Protein AF-K1WTG3-F1 (afdb_monomer)

Mean predicted aligned error: 13.11 Å

Sequence (460 aa):
MPPPLLTPHALTTLSGDPHTLIRLTHLRTTLPISTDAWGRPSISASIPQPVLLSCALSLRHPFTTASSSDTVAASTVHYGTLSKAILAACEAFRLSGEGTEKGMGMRDLVAWVLFRLTGQHILAAPEAPQGEHGSGNGNGDENGNEERVEPLLKPSSLKLLELEVSLPKASLLGSGVSLTGSVAYGGDQGGGEQQPSAFSMVLKLHELRVPTLVGVNACERLAKQMVYVGIEMQRWDWPDEDGYARLEEVVVKVMSNVSFSISFPTFSFELEFTFCFCSCSGRTEQMQISPWPEKLREESSEETAEKKMRVCLSIYLQRLTKTPLPPFQNPQSTEESSFQTLEALAEHLITRLIRYIVIPHLLTSLPHSTPTPAQTPTPSSTAPPGRTYPRIKIALSKPTAVTFADAPTVEMAVDADPGASEIAARVWGEVGGEGGRKVPFPLMGRLDEWIEREGGCREG

Radius of gyration: 31.96 Å; Cα contacts (8 Å, |Δi|>4): 687; chains: 1; bounding box: 63×67×110 Å

Nearest PDB structures (foldseek):
  8evk-assembly1_A  TM=8.037E-01  e=8.944E-03  Helicobacter pylori G27
  1nbu-assembly1_D  TM=7.597E-01  e=8.438E-03  Mycobacterium tuberculosis
  7m30-assembly1_D  TM=2.392E-01  e=8.180E+00  Human betaherpesvirus 5

pLDDT: mean 77.54, std 22.29, range [22.41, 98.69]

Foldseek 3Di:
DFAAADFPVVLCVQLDDFPDKDKDWFLKDWALAAAFQVRRFSLVVPDTAIKGKMKMFRWPDDCVVCVVVVDPDPLDADVVVLSVQLVVQRVVVRVVSVPDNDGHYPLNSQQSSVCQQEVAGNDPDPPPPPPPDPPDDDDDDPDPCPPPDDHRDQLQGTAKMKMKMWGCRRHNQFSTKIKMKMFGWDHPPDDDRTHTNHIKIKIKTHFRFAFAQEAQDPVSLQGTATKTKMKMKISPPFPDGDCVSVLNLLLNLLRNPQFDDPDDPDDDDDDDDDDDDDDDDDDDDDDDDDDDDPPDPDDDDPVVVVVVVVVVVVVVVVVVVPDDDDPPPPPDDRRGGPHHDPVVSVLSSVLSCLQAPQVVSVVVPDDPPPDPPDDDDDLDLADDPPDDFIKMKMKIWRQVPDPPDRTDIDIDIATCHLVGGVSNSVSSVVCSVVPRDHQDPVHPDHPVVVVVVSVPPPPD

InterPro domains:
  IPR043133 GTP cyclohydrolase I, C-terminal/NADPH-dependent 7-cyano-7-deazaguanine reductase [G3DSA:3.30.1130.10] (16-100)
  IPR043133 GTP cyclohydrolase I, C-terminal/NADPH-dependent 7-cyano-7-deazaguanine reductase [G3DSA:3.30.1130.10] (193-263)
  IPR043133 GTP cyclohydrolase I, C-terminal/NADPH-dependent 7-cyano-7-deazaguanine reductase [G3DSA:3.30.1130.10] (331-414)

Solvent-accessible surface area (backbone atoms only — not comparable to full-atom values): 27579 Å² total; per-residue (Å²): 129,73,43,54,79,31,45,66,68,56,48,47,64,73,61,46,86,71,78,26,78,50,79,48,74,63,47,75,52,69,43,44,52,29,45,37,44,83,70,50,52,16,57,54,70,84,55,64,42,62,35,31,39,28,39,38,40,22,30,68,53,57,48,57,60,20,68,74,67,77,42,95,34,94,46,55,76,61,66,75,55,52,53,51,51,52,52,52,35,51,52,52,52,56,59,70,49,69,86,45,87,65,60,47,29,69,67,55,53,48,52,47,39,50,22,58,38,44,69,46,80,73,58,81,69,71,78,66,72,93,80,79,76,84,78,82,85,78,89,86,79,94,78,81,82,76,76,78,76,76,43,80,41,58,47,79,51,37,29,35,42,36,38,33,46,32,28,57,57,38,30,74,56,26,64,12,35,33,42,35,39,35,41,29,34,54,78,90,87,68,94,62,86,56,55,67,56,29,32,24,25,35,40,32,43,37,51,28,56,39,57,26,34,52,34,78,49,73,76,41,35,74,48,66,39,66,33,33,35,34,41,36,34,29,44,51,80,71,91,66,70,61,60,61,59,61,49,50,52,51,53,50,39,61,44,58,57,41,50,52,80,81,83,69,84,87,78,92,75,92,76,90,80,82,84,82,86,83,86,80,83,87,81,93,75,89,77,87,77,79,83,78,79,96,77,84,89,80,84,93,54,78,70,58,55,56,55,51,50,52,52,54,50,49,55,53,52,56,53,66,75,69,54,84,74,73,80,83,72,78,80,67,87,74,51,44,38,80,31,50,47,67,66,60,46,50,52,52,48,51,52,50,44,42,53,48,49,49,46,23,50,64,61,67,69,50,76,86,69,74,85,71,92,80,74,79,82,72,91,64,92,64,76,75,84,93,67,83,54,40,35,42,35,42,36,45,25,34,44,80,78,42,100,89,41,78,47,60,67,49,74,50,74,47,48,54,37,48,92,78,22,70,71,26,31,52,50,51,56,64,37,71,79,69,54,68,58,66,71,63,82,84,65,80,80,52,63,64,60,50,54,51,58,67,59,64,72,72,84,119

Organism: Marssonina brunnea f. sp. multigermtubi (strain MB_m1) (NCBI:txid1072389)

Structure (mmCIF, N/CA/C/O backbone):
data_AF-K1WTG3-F1
#
_entry.id   AF-K1WTG3-F1
#
loop_
_atom_site.group_PDB
_atom_site.id
_atom_site.type_symbol
_atom_site.label_atom_id
_atom_site.label_alt_id
_atom_site.label_comp_id
_atom_site.label_asym_id
_atom_site.label_entity_id
_atom_site.label_seq_id
_atom_site.pdbx_PDB_ins_code
_atom_site.Cartn_x
_atom_site.Cartn_y
_atom_site.Cartn_z
_atom_site.occupancy
_atom_site.B_iso_or_equiv
_atom_site.auth_seq_id
_atom_site.auth_comp_id
_atom_site.auth_asym_id
_atom_site.auth_atom_id
_atom_site.pdbx_PDB_model_num
ATOM 1 N N . MET A 1 1 ? 0.868 10.536 -23.381 1.00 66.06 1 MET A N 1
ATOM 2 C CA . MET A 1 1 ? -0.211 10.486 -22.367 1.00 66.06 1 MET A CA 1
ATOM 3 C C . MET A 1 1 ? 0.279 9.573 -21.257 1.00 66.06 1 MET A C 1
ATOM 5 O O . MET A 1 1 ? 0.874 8.563 -21.617 1.00 66.06 1 MET A O 1
ATOM 9 N N . PRO A 1 2 ? 0.132 9.917 -19.966 1.00 81.06 2 PRO A N 1
ATOM 10 C CA . PRO A 1 2 ? 0.539 9.006 -18.900 1.00 81.06 2 PRO A CA 1
ATOM 11 C C . PRO A 1 2 ? -0.255 7.691 -18.997 1.00 81.06 2 PRO A C 1
ATOM 13 O O . PRO A 1 2 ? -1.421 7.725 -19.411 1.00 81.06 2 PRO A O 1
ATOM 16 N N . PRO A 1 3 ? 0.352 6.543 -18.651 1.00 90.94 3 PRO A N 1
ATOM 17 C CA . PRO A 1 3 ? -0.362 5.272 -18.596 1.00 90.94 3 PRO A CA 1
ATOM 18 C C . PRO A 1 3 ? -1.539 5.352 -17.602 1.00 90.94 3 PRO A C 1
ATOM 20 O O . PRO A 1 3 ? -1.462 6.095 -16.625 1.00 90.94 3 PRO A O 1
ATOM 23 N N . PRO A 1 4 ? -2.640 4.612 -17.809 1.00 93.12 4 PRO A N 1
ATOM 24 C CA . PRO A 1 4 ? -3.752 4.574 -16.865 1.00 93.12 4 PRO A CA 1
ATOM 25 C C . PRO A 1 4 ? -3.352 3.933 -15.526 1.00 93.12 4 PRO A C 1
ATOM 27 O O . PRO A 1 4 ? -2.659 2.911 -15.494 1.00 93.12 4 PRO A O 1
ATOM 30 N N . LEU A 1 5 ? -3.854 4.508 -14.428 1.00 94.69 5 LEU A N 1
ATOM 31 C CA . LEU A 1 5 ? -3.729 3.975 -13.070 1.00 94.69 5 LEU A CA 1
ATOM 32 C C . LEU A 1 5 ? -4.851 2.966 -12.786 1.00 94.69 5 LEU A C 1
ATOM 34 O O . LEU A 1 5 ? -6.029 3.320 -12.721 1.00 94.69 5 LEU A O 1
ATOM 38 N N . LEU A 1 6 ? -4.480 1.707 -12.587 1.00 95.94 6 LEU A N 1
ATOM 39 C CA . LEU A 1 6 ? -5.379 0.581 -12.365 1.00 95.94 6 LEU A CA 1
ATOM 40 C C . LEU A 1 6 ? -5.268 0.043 -10.933 1.00 95.94 6 LEU A C 1
ATOM 42 O O . LEU A 1 6 ? -4.349 0.366 -10.182 1.00 95.94 6 LEU A O 1
ATOM 46 N N . THR A 1 7 ? -6.221 -0.808 -10.549 1.00 96.94 7 THR A N 1
ATOM 47 C CA . THR A 1 7 ? -6.064 -1.660 -9.362 1.00 96.94 7 THR A CA 1
ATOM 48 C C . THR A 1 7 ? -5.078 -2.797 -9.660 1.00 96.94 7 THR A C 1
ATOM 50 O O . THR A 1 7 ? -4.950 -3.186 -10.826 1.00 96.94 7 THR A O 1
ATOM 53 N N . PRO A 1 8 ? -4.434 -3.404 -8.644 1.00 96.88 8 PRO A N 1
ATOM 54 C CA . PRO A 1 8 ? -3.547 -4.550 -8.848 1.00 96.88 8 PRO A CA 1
ATOM 55 C C . PRO A 1 8 ? -4.216 -5.685 -9.622 1.00 96.88 8 PRO A C 1
ATOM 57 O O . PRO A 1 8 ? -3.653 -6.193 -10.580 1.00 96.88 8 PRO A O 1
ATOM 60 N N . HIS A 1 9 ? -5.462 -6.022 -9.275 1.00 95.69 9 HIS A N 1
ATOM 61 C CA . HIS A 1 9 ? -6.209 -7.081 -9.952 1.00 95.69 9 HIS A CA 1
ATOM 62 C C . HIS A 1 9 ? -6.470 -6.768 -11.433 1.00 95.69 9 HIS A C 1
ATOM 64 O O . HIS A 1 9 ? -6.284 -7.633 -12.289 1.00 95.69 9 HIS A O 1
ATOM 70 N N . ALA A 1 10 ? -6.864 -5.530 -11.753 1.00 96.19 10 ALA A N 1
ATOM 71 C CA . ALA A 1 10 ? -7.055 -5.112 -13.139 1.00 96.19 10 ALA A CA 1
ATOM 72 C C . ALA A 1 10 ? -5.729 -5.119 -13.919 1.00 96.19 10 ALA A C 1
ATOM 74 O O . ALA A 1 10 ? -5.703 -5.549 -15.069 1.00 96.19 10 ALA A O 1
ATOM 75 N N . LEU A 1 11 ? -4.620 -4.722 -13.286 1.00 95.50 11 LEU A N 1
ATOM 76 C CA . LEU A 1 11 ? -3.286 -4.766 -13.885 1.00 95.50 11 LEU A CA 1
ATOM 77 C C . LEU A 1 11 ? -2.815 -6.208 -14.144 1.00 95.50 11 LEU A C 1
ATOM 79 O O . LEU A 1 11 ? -2.288 -6.501 -15.218 1.00 95.50 11 LEU A O 1
ATOM 83 N N . THR A 1 12 ? -3.036 -7.127 -13.199 1.00 93.50 12 THR A N 1
ATOM 84 C CA . THR A 1 12 ? -2.763 -8.562 -13.380 1.00 93.50 12 THR A CA 1
ATOM 85 C C . THR A 1 12 ? -3.642 -9.161 -14.471 1.00 93.50 12 THR A C 1
ATOM 87 O O . THR A 1 12 ? -3.151 -9.938 -15.276 1.00 93.50 12 THR A O 1
ATOM 90 N N . THR A 1 13 ? -4.912 -8.765 -14.563 1.00 94.81 13 THR A N 1
ATOM 91 C CA . THR A 1 13 ? -5.808 -9.218 -15.641 1.00 94.81 13 THR A CA 1
ATOM 92 C C . THR A 1 13 ? -5.343 -8.710 -17.009 1.00 94.81 13 THR A C 1
ATOM 94 O O . THR A 1 13 ? -5.351 -9.463 -17.977 1.00 94.81 13 THR A O 1
ATOM 97 N N . LEU A 1 14 ? -4.896 -7.450 -17.086 1.00 93.31 14 LEU A N 1
ATOM 98 C CA . LEU A 1 14 ? -4.382 -6.840 -18.315 1.00 93.31 14 LEU A CA 1
ATOM 99 C C . LEU A 1 14 ? -3.076 -7.495 -18.780 1.00 93.31 14 LEU A C 1
ATOM 101 O O . LEU A 1 14 ? -2.891 -7.743 -19.968 1.00 93.31 14 LEU A O 1
ATOM 105 N N . SER A 1 15 ? -2.158 -7.745 -17.847 1.00 91.94 15 SER A N 1
ATOM 106 C CA . SER A 1 15 ? -0.884 -8.392 -18.156 1.00 91.94 15 SER A CA 1
ATOM 107 C C . SER A 1 15 ? -1.074 -9.890 -18.418 1.00 91.94 15 SER A C 1
ATOM 109 O O . SER A 1 15 ? -0.496 -10.421 -19.361 1.00 91.94 15 SER A O 1
ATOM 111 N N . GLY A 1 16 ? -1.920 -10.577 -17.656 1.00 91.31 16 GLY A N 1
ATOM 112 C CA . GLY A 1 16 ? -2.065 -12.032 -17.650 1.00 91.31 16 GLY A CA 1
ATOM 113 C C . GLY A 1 16 ? -0.925 -12.726 -16.898 1.00 91.31 16 GLY A C 1
ATOM 114 O O . GLY A 1 16 ? 0.061 -12.098 -16.510 1.00 91.31 16 GLY A O 1
ATOM 115 N N . ASP A 1 17 ? -1.013 -14.046 -16.747 1.00 88.69 17 ASP A N 1
ATOM 116 C CA . ASP A 1 17 ? -0.103 -14.794 -15.871 1.00 88.69 17 ASP A CA 1
ATOM 117 C C . ASP A 1 17 ? 1.372 -14.725 -16.307 1.00 88.69 17 ASP A C 1
ATOM 119 O O . ASP A 1 17 ? 1.681 -14.754 -17.508 1.00 88.69 17 ASP A O 1
ATOM 123 N N . PRO A 1 18 ? 2.319 -14.626 -15.357 1.00 86.38 18 PRO A N 1
ATOM 124 C CA . PRO A 1 18 ? 3.736 -14.590 -15.677 1.00 86.38 18 PRO A CA 1
ATOM 125 C C . PRO A 1 18 ? 4.208 -15.969 -16.154 1.00 86.38 18 PRO A C 1
ATOM 127 O O . PRO A 1 18 ? 4.119 -16.951 -15.424 1.00 86.38 18 PRO A O 1
ATOM 130 N N . HIS A 1 19 ? 4.799 -16.050 -17.348 1.00 85.19 19 HIS A N 1
ATOM 131 C CA . HIS A 1 19 ? 5.500 -17.274 -17.769 1.00 85.19 19 HIS A CA 1
ATOM 132 C C . HIS A 1 19 ? 6.794 -17.488 -16.990 1.00 85.19 19 HIS A C 1
ATOM 134 O O . HIS A 1 19 ? 7.263 -18.608 -16.809 1.00 85.19 19 HIS A O 1
ATOM 140 N N . THR A 1 20 ? 7.436 -16.391 -16.609 1.00 93.12 20 THR A N 1
ATOM 141 C CA . THR A 1 20 ? 8.774 -16.382 -16.043 1.00 93.12 20 THR A CA 1
ATOM 142 C C . THR A 1 20 ? 8.901 -15.202 -15.099 1.00 93.12 20 THR A C 1
ATOM 144 O O . THR A 1 20 ? 8.484 -14.092 -15.437 1.00 93.12 20 THR A O 1
ATOM 147 N N . LEU A 1 21 ? 9.438 -15.468 -13.908 1.00 95.50 21 LEU A N 1
ATOM 148 C CA . LEU A 1 21 ? 9.483 -14.533 -12.793 1.00 95.50 21 LEU A CA 1
ATOM 149 C C . LEU A 1 21 ? 10.875 -14.534 -12.156 1.00 95.50 21 LEU A C 1
ATOM 151 O O . LEU A 1 21 ? 11.380 -15.583 -11.764 1.00 95.50 21 LEU A O 1
ATOM 155 N N . ILE A 1 22 ? 11.457 -13.348 -11.998 1.00 97.06 22 ILE A N 1
ATOM 156 C CA . ILE A 1 22 ? 12.656 -13.118 -11.184 1.00 97.06 22 ILE A CA 1
ATOM 157 C C . ILE A 1 22 ? 12.238 -12.260 -9.997 1.00 97.06 22 ILE A C 1
ATOM 159 O O . ILE A 1 22 ? 11.582 -11.237 -10.185 1.00 97.06 22 ILE A O 1
ATOM 163 N N . ARG A 1 23 ? 12.609 -12.655 -8.776 1.00 97.81 23 ARG A N 1
ATOM 164 C CA . ARG A 1 23 ? 12.245 -11.924 -7.558 1.00 97.81 23 ARG A CA 1
ATOM 165 C C . ARG A 1 23 ? 13.467 -11.660 -6.684 1.00 97.81 23 ARG A C 1
ATOM 167 O O . ARG A 1 23 ? 14.232 -12.570 -6.383 1.00 97.81 23 ARG A O 1
ATOM 174 N N . LEU A 1 24 ? 13.602 -10.413 -6.254 1.00 98.12 24 LEU A N 1
ATOM 175 C CA . LEU A 1 24 ? 14.487 -9.963 -5.188 1.00 98.12 24 LEU A CA 1
ATOM 176 C C . LEU A 1 24 ? 13.620 -9.529 -4.009 1.00 98.12 24 LEU A C 1
ATOM 178 O O . LEU A 1 24 ? 12.666 -8.777 -4.191 1.00 98.12 24 LEU A O 1
ATOM 182 N N . THR A 1 25 ? 13.941 -9.984 -2.804 1.00 97.94 25 THR A N 1
ATOM 183 C CA . THR A 1 25 ? 13.151 -9.678 -1.604 1.00 97.94 25 THR A CA 1
ATOM 184 C C . THR A 1 25 ? 14.012 -9.010 -0.549 1.00 97.94 25 THR A C 1
ATOM 186 O O . THR A 1 25 ? 15.081 -9.526 -0.221 1.00 97.94 25 THR A O 1
ATOM 189 N N . HIS A 1 26 ? 13.507 -7.921 0.029 1.00 97.25 26 HIS A N 1
ATOM 190 C CA . HIS A 1 26 ? 14.089 -7.256 1.197 1.00 97.25 26 HIS A CA 1
ATOM 191 C C . HIS A 1 26 ? 15.555 -6.830 1.029 1.00 97.25 26 HIS A C 1
ATOM 193 O O . HIS A 1 26 ? 16.365 -6.979 1.948 1.00 97.25 26 HIS A O 1
ATOM 199 N N . LEU A 1 27 ? 15.900 -6.275 -0.133 1.00 98.00 27 LEU A N 1
ATOM 200 C CA . LEU A 1 27 ? 17.167 -5.583 -0.330 1.00 98.00 27 LEU A CA 1
ATOM 201 C C . LEU A 1 27 ? 17.234 -4.399 0.640 1.00 98.00 27 LEU A C 1
ATOM 203 O O . LEU A 1 27 ? 16.353 -3.544 0.643 1.00 98.00 27 LEU A O 1
ATOM 207 N N . ARG A 1 28 ? 18.244 -4.383 1.508 1.00 97.81 28 ARG A N 1
ATOM 208 C CA . ARG A 1 28 ? 18.323 -3.430 2.620 1.00 97.81 28 ARG A CA 1
ATOM 209 C C . ARG A 1 28 ? 19.181 -2.232 2.247 1.00 97.81 28 ARG A C 1
ATOM 211 O O . ARG A 1 28 ? 20.283 -2.407 1.737 1.00 97.81 28 ARG A O 1
ATOM 218 N N . THR A 1 29 ? 18.701 -1.040 2.570 1.00 97.31 29 THR A N 1
ATOM 219 C CA . THR A 1 29 ? 19.474 0.205 2.522 1.00 97.31 29 THR A CA 1
ATOM 220 C C . THR A 1 29 ? 18.981 1.168 3.607 1.00 97.31 29 THR A C 1
ATOM 222 O O . THR A 1 29 ? 18.078 0.840 4.381 1.00 97.31 29 THR A O 1
ATOM 225 N N . THR A 1 30 ? 19.582 2.347 3.697 1.00 95.25 30 THR A N 1
ATOM 226 C CA . THR A 1 30 ? 19.168 3.426 4.596 1.00 95.25 30 THR A CA 1
ATOM 227 C C . THR A 1 30 ? 19.054 4.712 3.804 1.00 95.25 30 THR A C 1
ATOM 229 O O . THR A 1 30 ? 20.014 5.094 3.138 1.00 95.25 30 THR A O 1
ATOM 232 N N . LEU A 1 31 ? 17.906 5.379 3.879 1.00 93.25 31 LEU A N 1
ATOM 233 C CA . LEU A 1 31 ? 17.651 6.602 3.123 1.00 93.25 31 LEU A CA 1
ATOM 234 C C . LEU A 1 31 ? 16.945 7.641 4.011 1.00 93.25 31 LEU A C 1
ATOM 236 O O . LEU A 1 31 ? 16.136 7.255 4.861 1.00 93.25 31 LEU A O 1
ATOM 240 N N . PRO A 1 32 ? 17.227 8.943 3.830 1.00 91.31 32 PRO A N 1
ATOM 241 C CA . PRO A 1 32 ? 16.481 10.031 4.454 1.00 91.31 32 PRO A CA 1
ATOM 242 C C . PRO A 1 32 ? 15.193 10.277 3.655 1.00 91.31 32 PRO A C 1
ATOM 244 O O . PRO A 1 32 ? 15.063 11.268 2.946 1.00 91.31 32 PRO A O 1
ATOM 247 N N . ILE A 1 33 ? 14.267 9.320 3.692 1.00 90.69 33 ILE A N 1
ATOM 248 C CA . ILE A 1 33 ? 12.995 9.406 2.964 1.00 90.69 33 ILE A CA 1
ATOM 249 C C . ILE A 1 33 ? 11.839 9.349 3.922 1.00 90.69 33 ILE A C 1
ATOM 251 O O . ILE A 1 33 ? 11.919 8.654 4.930 1.00 90.69 33 ILE A O 1
ATOM 255 N N . SER A 1 34 ? 10.767 10.025 3.544 1.00 88.38 34 SER A N 1
ATOM 256 C CA . SER A 1 34 ? 9.510 10.059 4.258 1.00 88.38 34 SER A CA 1
ATOM 257 C C . SER A 1 34 ? 9.594 10.379 5.768 1.00 88.38 34 SER A C 1
ATOM 259 O O . SER A 1 34 ? 10.650 10.643 6.339 1.00 88.38 34 SER A O 1
ATOM 261 N N . THR A 1 35 ? 8.445 10.396 6.427 1.00 88.31 35 THR A N 1
ATOM 262 C CA . THR A 1 35 ? 8.270 10.739 7.834 1.00 88.31 35 THR A CA 1
ATOM 263 C C . THR A 1 35 ? 8.417 9.485 8.685 1.00 88.31 35 THR A C 1
ATOM 265 O O . THR A 1 35 ? 7.755 8.474 8.448 1.00 88.31 35 THR A O 1
ATOM 268 N N . ASP A 1 36 ? 9.291 9.504 9.680 1.00 86.81 36 ASP A N 1
ATOM 269 C CA . ASP A 1 36 ? 9.429 8.352 10.572 1.00 86.81 36 ASP A CA 1
ATOM 270 C C . ASP A 1 36 ? 8.266 8.235 11.580 1.00 86.81 36 ASP A C 1
ATOM 272 O O . ASP A 1 36 ? 7.418 9.122 11.696 1.00 86.81 36 ASP A O 1
ATOM 276 N N . ALA A 1 37 ? 8.231 7.143 12.350 1.00 86.56 37 ALA A N 1
ATOM 277 C CA . ALA A 1 37 ? 7.204 6.896 13.368 1.00 86.56 37 ALA A CA 1
ATOM 278 C C . ALA A 1 37 ? 7.104 7.985 14.455 1.00 86.56 37 ALA A C 1
ATOM 280 O O . ALA A 1 37 ? 6.134 8.015 15.211 1.00 86.56 37 ALA A O 1
ATOM 281 N N . TRP A 1 38 ? 8.099 8.870 14.563 1.00 83.62 38 TRP A N 1
ATOM 282 C CA . TRP A 1 38 ? 8.113 9.980 15.513 1.00 83.62 38 TRP A CA 1
ATOM 283 C C . TRP A 1 38 ? 7.660 11.301 14.883 1.00 83.62 38 TRP A C 1
ATOM 285 O O . TRP A 1 38 ? 7.739 12.343 15.533 1.00 83.62 38 TRP A O 1
ATOM 295 N N . GLY A 1 39 ? 7.185 11.276 13.634 1.00 81.50 39 GLY A N 1
ATOM 296 C CA . GLY A 1 39 ? 6.708 12.462 12.930 1.00 81.50 39 GLY A CA 1
ATOM 297 C C . GLY A 1 39 ? 7.832 13.361 12.418 1.00 81.50 39 GLY A C 1
ATOM 298 O O . GLY A 1 39 ? 7.577 14.523 12.106 1.00 81.50 39 GLY A O 1
ATOM 299 N N . ARG A 1 40 ? 9.078 12.873 12.357 1.00 82.75 40 ARG A N 1
ATOM 300 C CA . ARG A 1 40 ? 10.207 13.673 11.870 1.00 82.75 40 ARG A CA 1
ATOM 301 C C . ARG A 1 40 ? 10.239 13.610 10.340 1.00 82.75 40 ARG A C 1
ATOM 303 O O . ARG A 1 40 ? 10.352 12.504 9.808 1.00 82.75 40 ARG A O 1
ATOM 310 N N . PRO A 1 41 ? 10.130 14.751 9.633 1.00 78.38 41 PRO A N 1
ATOM 311 C CA . PRO A 1 41 ? 10.091 14.769 8.175 1.00 78.38 41 PRO A CA 1
ATOM 312 C C . PRO A 1 41 ? 11.470 14.484 7.570 1.00 78.38 41 PRO A C 1
ATOM 314 O O . PRO A 1 41 ? 12.499 14.852 8.146 1.00 78.38 41 PRO A O 1
ATOM 317 N N . SER A 1 42 ? 11.483 13.921 6.360 1.00 72.25 42 SER A N 1
ATOM 318 C CA . SER A 1 42 ? 12.706 13.624 5.594 1.00 72.25 42 SER A CA 1
ATOM 319 C C . SER A 1 42 ? 13.536 14.854 5.228 1.00 72.25 42 SER A C 1
ATOM 321 O O . SER A 1 42 ? 14.746 14.741 5.049 1.00 72.25 42 SER A O 1
ATOM 323 N N . ILE A 1 43 ? 12.910 16.036 5.184 1.00 68.75 43 ILE A N 1
ATOM 324 C CA . ILE A 1 43 ? 13.569 17.329 4.923 1.00 68.75 43 ILE A CA 1
ATOM 325 C C . ILE A 1 43 ? 14.646 17.623 5.978 1.00 68.75 43 ILE A C 1
ATOM 327 O O . ILE A 1 43 ? 15.642 18.290 5.698 1.00 68.75 43 ILE A O 1
ATOM 331 N N . SER A 1 44 ? 14.503 17.080 7.194 1.00 61.53 44 SER A N 1
ATOM 332 C CA . SER A 1 44 ? 15.606 17.037 8.151 1.00 61.53 44 SER A CA 1
ATOM 333 C C . SER A 1 44 ? 16.588 15.950 7.703 1.00 61.53 44 SER A C 1
ATOM 335 O O . SER A 1 44 ? 16.621 14.853 8.256 1.00 61.53 44 SER A O 1
ATOM 337 N N . ALA A 1 45 ? 17.376 16.262 6.669 1.00 56.34 45 ALA A N 1
ATOM 338 C CA . ALA A 1 45 ? 18.280 15.374 5.928 1.00 56.34 45 ALA A CA 1
ATOM 339 C C . ALA A 1 45 ? 19.292 14.574 6.786 1.00 56.34 45 ALA A C 1
ATOM 341 O O . ALA A 1 45 ? 20.065 13.773 6.266 1.00 56.34 45 ALA A O 1
ATOM 342 N N . SER A 1 46 ? 19.308 14.770 8.105 1.00 61.03 46 SER A N 1
ATOM 343 C CA . SER A 1 46 ? 20.194 14.110 9.059 1.00 61.03 46 SER A CA 1
ATOM 344 C C . SER A 1 46 ? 19.670 12.780 9.612 1.00 61.03 46 SER A C 1
ATOM 346 O O . SER A 1 46 ? 20.420 12.106 10.321 1.00 61.03 46 SER A O 1
ATOM 348 N N . ILE A 1 47 ? 18.426 12.370 9.318 1.00 81.38 47 ILE A N 1
ATOM 349 C CA . ILE A 1 47 ? 17.834 11.163 9.922 1.00 81.38 47 ILE A CA 1
ATOM 350 C C . ILE A 1 47 ? 17.535 10.098 8.857 1.00 81.38 47 ILE A C 1
ATOM 352 O O . ILE A 1 47 ? 16.412 10.001 8.362 1.00 81.38 47 ILE A O 1
ATOM 356 N N . PRO A 1 48 ? 18.522 9.257 8.499 1.00 88.19 48 PRO A N 1
ATOM 357 C CA . PRO A 1 48 ? 18.271 8.106 7.649 1.00 88.19 48 PRO A CA 1
ATOM 358 C C . PRO A 1 48 ? 17.444 7.055 8.400 1.00 88.19 48 PRO A C 1
ATOM 360 O O . PRO A 1 48 ? 17.687 6.768 9.576 1.00 88.19 48 PRO A O 1
ATOM 363 N N . GLN A 1 49 ? 16.508 6.416 7.701 1.00 90.94 49 GLN A N 1
ATOM 364 C CA . GLN A 1 49 ? 15.745 5.285 8.224 1.00 90.94 49 GLN A CA 1
ATOM 365 C C . GLN A 1 49 ? 15.964 4.020 7.378 1.00 90.94 49 GLN A C 1
ATOM 367 O O . GLN A 1 49 ? 16.319 4.119 6.201 1.00 90.94 49 GLN A O 1
ATOM 372 N N . PRO A 1 50 ? 15.831 2.814 7.966 1.00 95.56 50 PRO A N 1
ATOM 373 C CA . PRO A 1 50 ? 15.990 1.571 7.224 1.00 95.56 50 PRO A CA 1
ATOM 374 C C . PRO A 1 50 ? 14.887 1.424 6.174 1.00 95.56 50 PRO A C 1
ATOM 376 O O . PRO A 1 50 ? 13.704 1.552 6.486 1.00 95.56 50 PRO A O 1
ATOM 379 N N . VAL A 1 51 ? 15.292 1.087 4.953 1.00 97.38 51 VAL A N 1
ATOM 380 C CA . VAL A 1 51 ? 14.412 0.842 3.809 1.00 97.38 51 VAL A CA 1
ATOM 381 C C . VAL A 1 51 ? 14.644 -0.577 3.306 1.00 97.38 51 VAL A C 1
ATOM 383 O O . VAL A 1 51 ? 15.785 -1.020 3.146 1.00 97.38 51 VAL A O 1
ATOM 386 N N . LEU A 1 52 ? 13.554 -1.296 3.062 1.00 98.44 52 LEU A N 1
ATOM 387 C CA . LEU A 1 52 ? 13.555 -2.609 2.428 1.00 98.44 52 LEU A CA 1
ATOM 388 C C . LEU A 1 52 ? 12.964 -2.468 1.026 1.00 98.44 52 LEU A C 1
ATOM 390 O O . LEU A 1 52 ? 11.847 -1.981 0.888 1.00 98.44 52 LEU A O 1
ATOM 394 N N . LEU A 1 53 ? 13.689 -2.905 -0.001 1.00 98.56 53 LEU A N 1
ATOM 395 C CA . LEU A 1 53 ? 13.198 -2.933 -1.376 1.00 98.56 53 LEU A CA 1
ATOM 396 C C . LEU A 1 53 ? 12.989 -4.374 -1.836 1.00 98.56 53 LEU A C 1
ATOM 398 O O . LEU A 1 53 ? 13.895 -5.206 -1.751 1.00 98.56 53 LEU A O 1
ATOM 402 N N . SER A 1 54 ? 11.809 -4.667 -2.363 1.00 98.69 54 SER A N 1
ATOM 403 C CA . SER A 1 54 ? 11.510 -5.931 -3.033 1.00 98.69 54 SER A CA 1
ATOM 404 C C . SER A 1 54 ? 11.159 -5.641 -4.486 1.00 98.69 54 SER A C 1
ATOM 406 O O . SER A 1 54 ? 10.398 -4.723 -4.768 1.00 98.69 54 SER A O 1
ATOM 408 N N . CYS A 1 55 ? 11.720 -6.403 -5.419 1.00 98.50 55 CYS A N 1
ATOM 409 C CA . CYS A 1 55 ? 11.490 -6.221 -6.848 1.00 98.50 55 CYS A CA 1
ATOM 410 C C . CYS A 1 55 ? 11.085 -7.544 -7.493 1.00 98.50 55 CYS A C 1
ATOM 412 O O . CYS A 1 55 ? 11.679 -8.587 -7.208 1.00 98.50 55 CYS A O 1
ATOM 414 N N . ALA A 1 56 ? 10.086 -7.506 -8.369 1.00 98.19 56 ALA A N 1
ATOM 415 C CA . ALA A 1 56 ? 9.634 -8.653 -9.139 1.00 98.19 56 ALA A CA 1
ATOM 416 C C . ALA A 1 56 ? 9.574 -8.303 -10.630 1.00 98.19 56 ALA A C 1
ATOM 418 O O . ALA A 1 56 ? 8.968 -7.309 -11.021 1.00 98.19 56 ALA A O 1
ATOM 419 N N . LEU A 1 57 ? 10.204 -9.133 -11.461 1.00 96.75 57 LEU A N 1
ATOM 420 C CA . LEU A 1 57 ? 10.232 -9.000 -12.915 1.00 96.75 57 LEU A CA 1
ATOM 421 C C . LEU A 1 57 ? 9.486 -10.171 -13.540 1.00 96.75 57 LEU A C 1
ATOM 423 O O . LEU A 1 57 ? 9.941 -11.310 -13.437 1.00 96.75 57 LEU A O 1
ATOM 427 N N . SER A 1 58 ? 8.383 -9.900 -14.228 1.00 96.19 58 SER A N 1
ATOM 428 C CA . SER A 1 58 ? 7.788 -10.849 -15.160 1.00 96.19 58 SER A CA 1
ATOM 429 C C . SER A 1 58 ? 8.328 -10.595 -16.561 1.00 96.19 58 SER A C 1
ATOM 431 O O . SER A 1 58 ? 8.175 -9.495 -17.096 1.00 96.19 58 SER A O 1
ATOM 433 N N . LEU A 1 59 ? 8.947 -11.612 -17.159 1.00 94.50 59 LEU A N 1
ATOM 434 C CA . LEU A 1 59 ? 9.460 -11.550 -18.527 1.00 94.50 59 LEU A CA 1
ATOM 435 C C . LEU A 1 59 ? 8.402 -12.031 -19.526 1.00 94.50 59 LEU A C 1
ATOM 437 O O . LEU A 1 59 ? 7.590 -12.906 -19.216 1.00 94.50 59 LEU A O 1
ATOM 441 N N . ARG A 1 60 ? 8.430 -11.488 -20.748 1.00 91.44 60 ARG A N 1
ATOM 442 C CA . ARG A 1 60 ? 7.545 -11.934 -21.841 1.00 91.44 60 ARG A CA 1
ATOM 443 C C . ARG A 1 60 ? 7.864 -13.341 -22.319 1.00 91.44 60 ARG A C 1
ATOM 445 O O . ARG A 1 60 ? 6.961 -14.089 -22.685 1.00 91.44 60 ARG A O 1
ATOM 452 N N . HIS A 1 61 ? 9.149 -13.668 -22.346 1.00 90.94 61 HIS A N 1
ATOM 453 C CA . HIS A 1 61 ? 9.649 -14.925 -22.874 1.00 90.94 61 HIS A CA 1
ATOM 454 C C . HIS A 1 61 ? 10.204 -15.804 -21.751 1.00 90.94 61 HIS A C 1
ATOM 456 O O . HIS A 1 61 ? 10.728 -15.280 -20.764 1.00 90.94 61 HIS A O 1
ATOM 462 N N . PRO A 1 62 ? 10.094 -17.135 -21.894 1.00 92.25 62 PRO A N 1
ATOM 463 C CA . PRO A 1 62 ? 10.697 -18.074 -20.962 1.00 92.25 62 PRO A CA 1
ATOM 464 C C . PRO A 1 62 ? 12.228 -17.986 -20.955 1.00 92.25 62 PRO A C 1
ATOM 466 O O . PRO A 1 62 ? 12.839 -17.499 -21.906 1.00 92.25 62 PRO A O 1
ATOM 469 N N . PHE A 1 63 ? 12.862 -18.546 -19.920 1.00 91.88 63 PHE A N 1
ATOM 470 C CA . PHE A 1 63 ? 14.324 -18.628 -19.775 1.00 91.88 63 PHE A CA 1
ATOM 471 C C . PHE A 1 63 ? 15.023 -19.563 -20.787 1.00 91.88 63 PHE A C 1
ATOM 473 O O . PHE A 1 63 ? 16.066 -20.127 -20.472 1.00 91.88 63 PHE A O 1
ATOM 480 N N . THR A 1 64 ? 14.471 -19.793 -21.980 1.00 87.75 64 THR A N 1
ATOM 481 C CA . THR A 1 64 ? 14.889 -20.882 -22.880 1.00 87.75 64 THR A CA 1
ATOM 482 C C . THR A 1 64 ? 16.379 -20.870 -23.183 1.00 87.75 64 THR A C 1
ATOM 484 O O . THR A 1 64 ? 17.040 -21.869 -22.906 1.00 87.75 64 THR A O 1
ATOM 487 N N . THR A 1 65 ? 16.937 -19.755 -23.666 1.00 85.94 65 THR A N 1
ATOM 488 C CA . THR A 1 65 ? 18.369 -19.711 -23.994 1.00 85.94 65 THR A CA 1
ATOM 489 C C . THR A 1 65 ? 19.216 -19.853 -22.739 1.00 85.94 65 THR A C 1
ATOM 491 O O . THR A 1 65 ? 20.027 -20.771 -22.692 1.00 85.94 65 THR A O 1
ATOM 494 N N . ALA A 1 66 ? 18.936 -19.068 -21.693 1.00 87.81 66 ALA A N 1
ATOM 495 C CA . ALA A 1 66 ? 19.662 -19.139 -20.424 1.00 87.81 66 ALA A CA 1
ATOM 496 C C . ALA A 1 66 ? 19.670 -20.548 -19.798 1.00 87.81 66 ALA A C 1
ATOM 498 O O . ALA A 1 66 ? 20.704 -21.008 -19.326 1.00 87.81 66 ALA A O 1
ATOM 499 N N . SER A 1 67 ? 18.534 -21.252 -19.836 1.00 90.38 67 SER A N 1
ATOM 500 C CA . SER A 1 67 ? 18.402 -22.617 -19.308 1.00 90.38 67 SER A CA 1
ATOM 501 C C . SER A 1 67 ? 19.123 -23.660 -20.162 1.00 90.38 67 SER A C 1
ATOM 503 O O . SER A 1 67 ? 19.696 -24.598 -19.622 1.00 90.38 67 SER A O 1
ATOM 505 N N . SER A 1 68 ? 19.120 -23.499 -21.490 1.00 90.81 68 SER A N 1
ATOM 506 C CA . SER A 1 68 ? 19.761 -24.447 -22.407 1.00 90.81 68 SER A CA 1
ATOM 507 C C . SER A 1 68 ? 21.285 -24.330 -22.435 1.00 90.81 68 SER A C 1
ATOM 509 O O . SER A 1 68 ? 21.965 -25.330 -22.648 1.00 90.81 68 SER A O 1
ATOM 511 N N . SER A 1 69 ? 21.820 -23.122 -22.237 1.00 89.94 69 SER A N 1
ATOM 512 C CA . SER A 1 69 ? 23.257 -22.854 -22.303 1.00 89.94 69 SER A CA 1
ATOM 513 C C . SER A 1 69 ? 23.936 -22.788 -20.940 1.00 89.94 69 SER A C 1
ATOM 515 O O . SER A 1 69 ? 25.156 -22.672 -20.909 1.00 89.94 69 SER A O 1
ATOM 517 N N . ASP A 1 70 ? 23.171 -22.825 -19.844 1.00 88.81 70 ASP A N 1
ATOM 518 C CA . ASP A 1 70 ? 23.652 -22.588 -18.476 1.00 88.81 70 ASP A CA 1
ATOM 519 C C . ASP A 1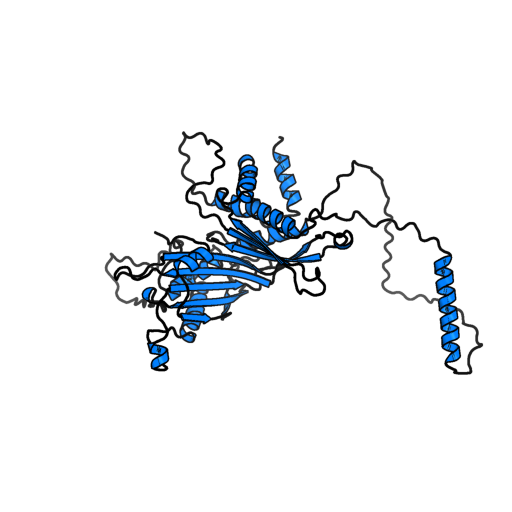 70 ? 24.462 -21.280 -18.355 1.00 88.81 70 ASP A C 1
ATOM 521 O O . ASP A 1 70 ? 25.518 -21.197 -17.729 1.00 88.81 70 ASP A O 1
ATOM 525 N N . THR A 1 71 ? 23.987 -20.229 -19.032 1.00 84.88 71 THR A N 1
ATOM 526 C CA . THR A 1 71 ? 24.627 -18.908 -19.027 1.00 84.88 71 THR A CA 1
ATOM 527 C C . THR A 1 71 ? 23.610 -17.787 -18.880 1.00 84.88 71 THR A C 1
ATOM 529 O O . THR A 1 71 ? 22.427 -17.916 -19.196 1.00 84.88 71 THR A O 1
ATOM 532 N N . VAL A 1 72 ? 24.084 -16.632 -18.413 1.00 85.00 72 VAL A N 1
ATOM 533 C CA . VAL A 1 72 ? 23.293 -15.400 -18.339 1.00 85.00 72 VAL A CA 1
ATOM 534 C C . VAL A 1 72 ? 23.142 -14.835 -19.756 1.00 85.00 72 VAL A C 1
ATOM 536 O O . VAL A 1 72 ? 23.910 -13.983 -20.194 1.00 85.00 72 VAL A O 1
ATOM 539 N N . ALA A 1 73 ? 22.187 -15.384 -20.502 1.00 82.06 73 ALA A N 1
ATOM 540 C CA . ALA A 1 73 ? 21.887 -14.996 -21.875 1.00 82.06 73 ALA A CA 1
ATOM 541 C C . ALA A 1 73 ? 20.846 -13.862 -21.944 1.00 82.06 73 ALA A C 1
ATOM 543 O O . ALA A 1 73 ? 20.240 -13.479 -20.945 1.00 82.06 73 ALA A O 1
ATOM 544 N N . ALA A 1 74 ? 20.573 -13.366 -23.154 1.00 79.06 74 ALA A N 1
ATOM 545 C CA . ALA A 1 74 ? 19.605 -12.290 -23.396 1.00 79.06 74 ALA A CA 1
ATOM 546 C C . ALA A 1 74 ? 18.155 -12.609 -22.961 1.00 79.06 74 ALA A C 1
ATOM 548 O O . ALA A 1 74 ? 17.340 -11.697 -22.855 1.00 79.06 74 ALA A O 1
ATOM 549 N N . SER A 1 75 ? 17.815 -13.882 -22.705 1.00 84.38 75 SER A N 1
ATOM 550 C CA . SER A 1 75 ? 16.483 -14.297 -22.236 1.00 84.38 75 SER A CA 1
ATOM 551 C C . SER A 1 75 ? 16.296 -14.204 -20.717 1.00 84.38 75 SER A C 1
ATOM 553 O O . SER A 1 75 ? 15.280 -14.671 -20.207 1.00 84.38 75 SER A O 1
ATOM 555 N N . THR A 1 76 ? 17.283 -13.712 -19.965 1.00 92.62 76 THR A N 1
ATOM 556 C CA . THR A 1 76 ? 17.201 -13.588 -18.505 1.00 92.62 76 THR A CA 1
ATOM 557 C C . THR A 1 76 ? 17.802 -12.272 -18.025 1.00 92.62 76 THR A C 1
ATOM 559 O O . THR A 1 76 ? 18.501 -11.579 -18.760 1.00 92.62 76 THR A O 1
ATOM 562 N N . VAL A 1 77 ? 17.528 -11.927 -16.769 1.00 93.50 77 VAL A N 1
ATOM 563 C CA . VAL A 1 77 ? 18.121 -10.777 -16.086 1.00 93.50 77 VAL A CA 1
ATOM 564 C C . VAL A 1 77 ? 18.939 -11.294 -14.913 1.00 93.50 77 VAL A C 1
ATOM 566 O O . VAL A 1 77 ? 18.447 -12.041 -14.068 1.00 93.50 77 VAL A O 1
ATOM 569 N N . HIS A 1 78 ? 20.200 -10.881 -14.831 1.00 94.19 78 HIS A N 1
ATOM 570 C CA . HIS A 1 78 ? 21.055 -11.267 -13.718 1.00 94.19 78 HIS A CA 1
ATOM 571 C C . HIS A 1 78 ? 20.614 -10.562 -12.427 1.00 94.19 78 HIS A C 1
ATOM 573 O O . HIS A 1 78 ? 20.765 -9.345 -12.288 1.00 94.19 78 HIS A O 1
ATOM 579 N N . TYR A 1 79 ? 20.115 -11.321 -11.450 1.00 94.38 79 TYR A N 1
ATOM 580 C CA . TYR A 1 79 ? 19.593 -10.773 -10.192 1.00 94.38 79 TYR A CA 1
ATOM 581 C C . TYR A 1 79 ? 20.651 -9.994 -9.391 1.00 94.38 79 TYR A C 1
ATOM 583 O O . TYR A 1 79 ? 20.319 -9.021 -8.718 1.00 94.38 79 TYR A O 1
ATOM 591 N N . GLY A 1 80 ? 21.932 -10.368 -9.494 1.00 96.19 80 GLY A N 1
ATOM 592 C CA . GLY A 1 80 ? 23.030 -9.644 -8.848 1.00 96.19 80 GLY A CA 1
ATOM 593 C C . GLY A 1 80 ? 23.385 -8.319 -9.533 1.00 96.19 80 GLY A C 1
ATOM 594 O O . GLY A 1 80 ? 23.960 -7.440 -8.901 1.00 96.19 80 GLY A O 1
ATOM 595 N N . THR A 1 81 ? 23.042 -8.157 -10.813 1.00 95.94 81 THR A N 1
ATOM 596 C CA . THR A 1 81 ? 23.186 -6.877 -11.528 1.00 95.94 81 THR A CA 1
ATOM 597 C C . THR A 1 81 ? 21.981 -5.993 -11.236 1.00 95.94 81 THR A C 1
ATOM 599 O O . THR A 1 81 ? 22.144 -4.812 -10.951 1.00 95.94 81 THR A O 1
ATOM 602 N N . LEU A 1 82 ? 20.787 -6.591 -11.199 1.00 97.12 82 LEU A N 1
ATOM 603 C CA . LEU A 1 82 ? 19.553 -5.926 -10.791 1.00 97.12 82 LEU A CA 1
ATOM 604 C C . LEU A 1 82 ? 19.649 -5.349 -9.373 1.00 97.12 82 LEU A C 1
ATOM 606 O O . LEU A 1 82 ? 19.333 -4.181 -9.175 1.00 97.12 82 LEU A O 1
ATOM 610 N N . SER A 1 83 ? 20.132 -6.118 -8.392 1.00 98.00 83 SER A N 1
ATOM 611 C CA . SER A 1 83 ? 20.274 -5.627 -7.015 1.00 98.00 83 SER A CA 1
ATOM 612 C C . SER A 1 83 ? 21.261 -4.460 -6.910 1.00 98.00 83 SER A C 1
ATOM 614 O O . SER A 1 83 ? 20.965 -3.468 -6.247 1.00 98.00 83 SER A O 1
ATOM 616 N N . LYS A 1 84 ? 22.402 -4.534 -7.610 1.00 97.69 84 LYS A N 1
ATOM 617 C CA . LYS A 1 84 ? 23.376 -3.434 -7.685 1.00 97.69 84 LYS A CA 1
ATOM 618 C C . LYS A 1 84 ? 22.776 -2.187 -8.331 1.00 97.69 84 LYS A C 1
ATOM 620 O O . LYS A 1 84 ? 22.980 -1.097 -7.812 1.00 97.69 84 LYS A O 1
ATOM 625 N N . ALA A 1 85 ? 22.014 -2.344 -9.413 1.00 97.44 85 ALA A N 1
ATOM 626 C CA . ALA A 1 85 ? 21.352 -1.229 -10.084 1.00 97.44 85 ALA A CA 1
ATOM 627 C C . ALA A 1 85 ? 20.288 -0.566 -9.197 1.00 97.44 85 ALA A C 1
ATOM 629 O O . ALA A 1 85 ? 20.229 0.658 -9.143 1.00 97.44 85 ALA A O 1
ATOM 630 N N . ILE A 1 86 ? 19.504 -1.346 -8.443 1.00 97.94 86 ILE A N 1
ATOM 631 C CA . ILE A 1 86 ? 18.532 -0.808 -7.475 1.00 97.94 86 ILE A CA 1
ATOM 632 C C . ILE A 1 86 ? 19.243 -0.008 -6.374 1.00 97.94 86 ILE A C 1
ATOM 634 O O . ILE A 1 86 ? 18.826 1.107 -6.069 1.00 97.94 86 ILE A O 1
ATOM 638 N N . LEU A 1 87 ? 20.327 -0.538 -5.793 1.00 98.00 87 LEU A N 1
ATOM 639 C CA . LEU A 1 87 ? 21.091 0.179 -4.762 1.00 98.00 87 LEU A CA 1
ATOM 640 C C . LEU A 1 87 ? 21.751 1.447 -5.311 1.00 98.00 87 LEU A C 1
ATOM 642 O O . LEU A 1 87 ? 21.699 2.484 -4.657 1.00 98.00 87 LEU A O 1
ATOM 646 N N . ALA A 1 88 ? 22.314 1.390 -6.519 1.00 96.75 88 ALA A N 1
ATOM 647 C CA . ALA A 1 88 ? 22.871 2.561 -7.189 1.00 96.75 88 ALA A CA 1
ATOM 648 C C . ALA A 1 88 ? 21.793 3.623 -7.472 1.00 96.75 88 ALA A C 1
ATOM 650 O O . ALA A 1 88 ? 22.039 4.811 -7.285 1.00 96.75 88 ALA A O 1
ATOM 651 N N . ALA A 1 89 ? 20.582 3.209 -7.864 1.00 96.31 89 ALA A N 1
ATOM 652 C CA . ALA A 1 89 ? 19.452 4.116 -8.041 1.00 96.31 89 ALA A CA 1
ATOM 653 C C . ALA A 1 89 ? 19.020 4.766 -6.717 1.00 96.31 89 ALA A C 1
ATOM 655 O O . ALA A 1 89 ? 18.735 5.960 -6.708 1.00 96.31 89 ALA A O 1
ATOM 656 N N . CYS A 1 90 ? 19.017 4.018 -5.608 1.00 96.44 90 CYS A N 1
ATOM 657 C CA . CYS A 1 90 ? 18.736 4.551 -4.270 1.00 96.44 90 CYS A CA 1
ATOM 658 C C . CYS A 1 90 ? 19.790 5.572 -3.820 1.00 96.44 90 CYS A C 1
ATOM 660 O O . CYS A 1 90 ? 19.445 6.594 -3.238 1.00 96.44 90 CYS A O 1
ATOM 662 N N . GLU A 1 91 ? 21.068 5.317 -4.103 1.00 94.81 91 GLU A N 1
ATOM 663 C CA . GLU A 1 91 ? 22.143 6.254 -3.770 1.00 94.81 91 GLU A CA 1
ATOM 664 C C . GLU A 1 91 ? 22.057 7.530 -4.615 1.00 94.81 91 GLU A C 1
ATOM 666 O O . GLU A 1 91 ? 22.142 8.634 -4.085 1.00 94.81 91 GLU A O 1
ATOM 671 N N . ALA A 1 92 ? 21.784 7.400 -5.915 1.00 93.06 92 ALA A N 1
ATOM 672 C CA . ALA A 1 92 ? 21.529 8.553 -6.773 1.00 93.06 92 ALA A CA 1
ATOM 673 C C . ALA A 1 92 ? 20.293 9.348 -6.318 1.00 93.06 92 ALA A C 1
ATOM 675 O O . ALA A 1 92 ? 20.315 10.575 -6.331 1.00 93.06 92 ALA A O 1
ATOM 676 N N . PHE A 1 93 ? 19.238 8.657 -5.870 1.00 92.31 93 PHE A N 1
ATOM 677 C CA . PHE A 1 93 ? 18.052 9.293 -5.300 1.00 92.31 93 PHE A CA 1
ATOM 678 C C . PHE A 1 93 ? 18.408 10.111 -4.056 1.00 92.31 93 PHE A C 1
ATOM 680 O O . PHE A 1 93 ? 18.040 11.278 -3.960 1.00 92.31 93 PHE A O 1
ATOM 687 N N . ARG A 1 94 ? 19.192 9.528 -3.140 1.00 91.19 94 ARG A N 1
ATOM 688 C CA . ARG A 1 94 ? 19.678 10.203 -1.931 1.00 91.19 94 ARG A CA 1
ATOM 689 C C . ARG A 1 94 ? 20.425 11.494 -2.267 1.00 91.19 94 ARG A C 1
ATOM 691 O O . ARG A 1 94 ? 20.137 12.523 -1.670 1.00 91.19 94 ARG A O 1
ATOM 698 N N . LEU A 1 95 ? 21.345 11.433 -3.230 1.00 90.06 95 LEU A N 1
ATOM 699 C CA . LEU A 1 95 ? 22.129 12.587 -3.673 1.00 90.06 95 LEU A CA 1
ATOM 700 C C . LEU A 1 95 ? 21.254 13.664 -4.327 1.00 90.06 95 LEU A C 1
ATOM 702 O O . LEU A 1 95 ? 21.475 14.846 -4.097 1.00 90.06 95 LEU A O 1
ATOM 706 N N . SER A 1 96 ? 20.225 13.272 -5.086 1.00 86.56 96 SER A N 1
ATOM 707 C CA . SER A 1 96 ? 19.299 14.229 -5.712 1.00 86.56 96 SER A CA 1
ATOM 708 C C . SER A 1 96 ? 18.430 15.004 -4.712 1.00 86.56 96 SER A C 1
ATOM 710 O O . SER A 1 96 ? 17.876 16.041 -5.064 1.00 86.56 96 SER A O 1
ATOM 712 N N . GLY A 1 97 ? 18.314 14.512 -3.473 1.00 80.25 97 GLY A N 1
ATOM 713 C CA . GLY A 1 97 ? 17.547 15.150 -2.400 1.00 80.25 97 GLY A CA 1
ATOM 714 C C . GLY A 1 97 ? 18.344 16.121 -1.546 1.00 80.25 97 GLY A C 1
ATOM 715 O O . GLY A 1 97 ? 17.767 16.843 -0.732 1.00 80.25 97 GLY A O 1
ATOM 716 N N . GLU A 1 98 ? 19.668 16.153 -1.700 1.00 77.81 98 GLU A N 1
ATOM 717 C CA . GLU A 1 98 ? 20.515 17.066 -0.942 1.00 77.81 98 GLU A CA 1
ATOM 718 C C . GLU A 1 98 ? 20.234 18.511 -1.391 1.00 77.81 98 GLU A C 1
ATOM 720 O O . GLU A 1 98 ? 20.591 18.928 -2.488 1.00 77.81 98 GLU A O 1
ATOM 725 N N . GLY A 1 99 ? 19.557 19.281 -0.533 1.00 70.94 99 GLY A N 1
ATOM 726 C CA . GLY A 1 99 ? 19.236 20.692 -0.775 1.00 70.94 99 GLY A CA 1
ATOM 727 C C . GLY A 1 99 ? 17.839 20.964 -1.337 1.00 70.94 99 GLY A C 1
ATOM 728 O O . GLY A 1 99 ? 17.509 22.124 -1.577 1.00 70.94 99 GLY A O 1
ATOM 729 N N . THR A 1 100 ? 16.994 19.943 -1.522 1.00 73.75 100 THR A N 1
ATOM 730 C CA . THR A 1 100 ? 15.586 20.168 -1.875 1.00 73.75 100 THR A CA 1
ATOM 731 C C . THR A 1 100 ? 14.789 20.559 -0.628 1.00 73.75 100 THR A C 1
ATOM 733 O O . THR A 1 100 ? 14.802 19.847 0.372 1.00 73.75 100 THR A O 1
ATOM 736 N N . GLU A 1 101 ? 14.063 21.681 -0.676 1.00 72.19 101 GLU A N 1
ATOM 737 C CA . GLU A 1 101 ? 13.160 22.082 0.421 1.00 72.19 101 GLU A CA 1
ATOM 738 C C . GLU A 1 101 ? 11.936 21.160 0.537 1.00 72.19 101 GLU A C 1
ATOM 740 O O . GLU A 1 101 ? 11.316 21.077 1.595 1.00 72.19 101 GLU A O 1
ATOM 745 N N . LYS A 1 102 ? 11.589 20.460 -0.550 1.00 75.69 102 LYS A N 1
ATOM 746 C CA . LYS A 1 102 ? 10.486 19.500 -0.594 1.00 75.69 102 LYS A CA 1
ATOM 747 C C . LYS A 1 102 ? 10.957 18.134 -0.097 1.00 75.69 102 LYS A C 1
ATOM 749 O O . LYS A 1 102 ? 11.963 17.618 -0.583 1.00 75.69 102 LYS A O 1
ATOM 754 N N . GLY A 1 103 ? 10.208 17.530 0.824 1.00 75.19 103 GLY A N 1
ATOM 755 C CA . GLY A 1 103 ? 10.513 16.195 1.324 1.00 75.19 103 GLY A CA 1
ATOM 756 C C . GLY A 1 103 ? 10.427 15.148 0.220 1.00 75.19 103 GLY A C 1
ATOM 757 O O . GLY A 1 103 ? 9.533 15.185 -0.626 1.00 75.19 103 GLY A O 1
ATOM 758 N N . MET A 1 104 ? 11.355 14.192 0.236 1.00 85.81 104 MET A N 1
ATOM 759 C CA . MET A 1 104 ? 11.303 13.025 -0.643 1.00 85.81 104 MET A CA 1
ATOM 760 C C . MET A 1 104 ? 10.382 11.962 -0.054 1.00 85.81 104 MET A C 1
ATOM 762 O O . MET A 1 104 ? 10.615 11.505 1.071 1.00 85.81 104 MET A O 1
ATOM 766 N N . GLY A 1 105 ? 9.361 11.560 -0.813 1.00 90.81 105 GLY A N 1
ATOM 767 C CA . GLY A 1 105 ? 8.400 10.539 -0.404 1.00 90.81 105 GLY A CA 1
ATOM 768 C C . GLY A 1 105 ? 8.687 9.153 -0.987 1.00 90.81 105 GLY A C 1
ATOM 769 O O . GLY A 1 105 ? 9.446 8.982 -1.944 1.00 90.81 105 GLY A O 1
ATOM 770 N N . MET A 1 106 ? 8.000 8.133 -0.461 1.00 93.88 106 MET A N 1
ATOM 771 C CA . MET A 1 106 ? 8.054 6.763 -0.999 1.00 93.88 106 MET A CA 1
ATOM 772 C C . MET A 1 106 ? 7.659 6.698 -2.482 1.00 93.88 106 MET A C 1
ATOM 774 O O . MET A 1 106 ? 8.228 5.913 -3.239 1.00 93.88 106 MET A O 1
ATOM 778 N N . ARG A 1 107 ? 6.689 7.527 -2.897 1.00 93.69 107 ARG A N 1
ATOM 779 C CA . ARG A 1 107 ? 6.231 7.641 -4.291 1.00 93.69 107 ARG A CA 1
ATOM 780 C C . ARG A 1 107 ? 7.371 8.030 -5.221 1.00 93.69 107 ARG A C 1
ATOM 782 O O . ARG A 1 107 ? 7.547 7.398 -6.261 1.00 93.69 107 ARG A O 1
ATOM 789 N N . ASP A 1 108 ? 8.138 9.040 -4.827 1.00 92.25 108 ASP A N 1
ATOM 790 C CA . ASP A 1 108 ? 9.246 9.561 -5.620 1.00 92.25 108 ASP A CA 1
ATOM 791 C C . ASP A 1 108 ? 10.354 8.515 -5.734 1.00 92.25 108 ASP A C 1
ATOM 793 O O . ASP A 1 108 ? 10.849 8.276 -6.832 1.00 92.25 108 ASP A O 1
ATOM 797 N N . LEU A 1 109 ? 10.665 7.806 -4.641 1.00 94.50 109 LEU A N 1
ATOM 798 C CA . LEU A 1 109 ? 11.638 6.712 -4.668 1.00 94.50 109 LEU A CA 1
ATOM 799 C C . LEU A 1 109 ? 11.195 5.574 -5.600 1.00 94.50 109 LEU A C 1
ATOM 801 O O . LEU A 1 109 ? 11.999 5.083 -6.392 1.00 94.50 109 LEU A O 1
ATOM 805 N N . VAL A 1 110 ? 9.926 5.155 -5.529 1.00 96.12 110 VAL A N 1
ATOM 806 C CA . VAL A 1 110 ? 9.386 4.110 -6.414 1.00 96.12 110 VAL A CA 1
ATOM 807 C C . VAL A 1 110 ? 9.506 4.540 -7.876 1.00 96.12 110 VAL A C 1
ATOM 809 O O . VAL A 1 110 ? 10.059 3.801 -8.691 1.00 96.12 110 VAL A O 1
ATOM 812 N N . ALA A 1 111 ? 9.043 5.747 -8.205 1.00 94.25 111 ALA A N 1
ATOM 813 C CA . ALA A 1 111 ? 9.109 6.282 -9.560 1.00 94.25 111 ALA A CA 1
ATOM 814 C C . ALA A 1 111 ? 10.553 6.406 -10.064 1.00 94.25 111 ALA A C 1
ATOM 816 O O . ALA A 1 111 ? 10.846 6.024 -11.196 1.00 94.25 111 ALA A O 1
ATOM 817 N N . TRP A 1 112 ? 11.458 6.887 -9.210 1.00 94.94 112 TRP A N 1
ATOM 818 C CA . TRP A 1 112 ? 12.868 7.069 -9.525 1.00 94.94 112 TRP A CA 1
ATOM 819 C C . TRP A 1 112 ? 13.569 5.749 -9.820 1.00 94.94 112 TRP A C 1
ATOM 821 O O . TRP A 1 112 ? 14.232 5.616 -10.846 1.00 94.94 112 TRP A O 1
ATOM 831 N N . VAL A 1 113 ? 13.414 4.744 -8.956 1.00 96.69 113 VAL A N 1
ATOM 832 C CA . VAL A 1 113 ? 14.055 3.439 -9.165 1.00 96.69 113 VAL A CA 1
ATOM 833 C C . VAL A 1 113 ? 13.504 2.772 -10.426 1.00 96.69 113 VAL A C 1
ATOM 835 O O . VAL A 1 113 ? 14.284 2.256 -11.224 1.00 96.69 113 VAL A O 1
ATOM 838 N N . LEU A 1 114 ? 12.189 2.829 -10.662 1.00 96.00 114 LEU A N 1
ATOM 839 C CA . LEU A 1 114 ? 11.584 2.297 -11.888 1.00 96.00 114 LEU A CA 1
ATOM 840 C C . LEU A 1 114 ? 12.115 3.005 -13.144 1.00 96.00 114 LEU A C 1
ATOM 842 O O . LEU A 1 114 ? 12.472 2.334 -14.117 1.00 96.00 114 LEU A O 1
ATOM 846 N N . PHE A 1 115 ? 12.248 4.333 -13.102 1.00 94.44 115 PHE A N 1
ATOM 847 C CA . PHE A 1 115 ? 12.861 5.112 -14.176 1.00 94.44 115 PHE A CA 1
ATOM 848 C C . PHE A 1 115 ? 14.319 4.701 -14.407 1.00 94.44 115 PHE A C 1
ATOM 850 O O . PHE A 1 115 ? 14.691 4.379 -15.528 1.00 94.44 115 PHE A O 1
ATOM 857 N N . ARG A 1 116 ? 15.142 4.611 -13.357 1.00 95.25 116 ARG A N 1
ATOM 858 C CA . ARG A 1 116 ? 16.560 4.229 -13.480 1.00 95.25 116 ARG A CA 1
ATOM 859 C C . ARG A 1 116 ? 16.760 2.810 -14.007 1.00 95.25 116 ARG A C 1
ATOM 861 O O . ARG A 1 116 ? 17.769 2.541 -14.651 1.00 95.25 116 ARG A O 1
ATOM 868 N N . LEU A 1 117 ? 15.821 1.903 -13.743 1.00 95.81 117 LEU A N 1
ATOM 869 C CA . LEU A 1 117 ? 15.885 0.538 -14.257 1.00 95.81 117 LEU A CA 1
ATOM 870 C C . LEU A 1 117 ? 15.457 0.427 -15.722 1.00 95.81 117 LEU A C 1
ATOM 872 O O . LEU A 1 117 ? 15.990 -0.429 -16.422 1.00 95.81 117 LEU A O 1
ATOM 876 N N . THR A 1 118 ? 14.503 1.244 -16.175 1.00 95.06 118 THR A N 1
ATOM 877 C CA . THR A 1 118 ? 13.828 1.050 -17.476 1.00 95.06 118 THR A CA 1
ATOM 878 C C . THR A 1 118 ? 14.022 2.182 -18.480 1.00 95.06 118 THR A C 1
ATOM 880 O O . THR A 1 118 ? 13.706 2.013 -19.653 1.00 95.06 118 THR A O 1
ATOM 883 N N . GLY A 1 119 ? 14.524 3.333 -18.037 1.00 92.94 119 GLY A N 1
ATOM 884 C CA . GLY A 1 119 ? 14.627 4.562 -18.822 1.00 92.94 119 GLY A CA 1
ATOM 885 C C . GLY A 1 119 ? 13.284 5.260 -19.060 1.00 92.94 119 GLY A C 1
ATOM 886 O O . GLY A 1 119 ? 13.235 6.234 -19.803 1.00 92.94 119 GLY A O 1
ATOM 887 N N . GLN A 1 120 ? 12.185 4.779 -18.462 1.00 90.69 120 GLN A N 1
ATOM 888 C CA . GLN A 1 120 ? 10.831 5.258 -18.751 1.00 90.69 120 GLN A CA 1
ATOM 889 C C . GLN A 1 120 ? 10.161 5.895 -17.537 1.00 90.69 120 GLN A C 1
ATOM 891 O O . GLN A 1 120 ? 10.134 5.335 -16.441 1.00 90.69 120 GLN A O 1
ATOM 896 N N . HIS A 1 121 ? 9.569 7.069 -17.754 1.00 88.75 121 HIS A N 1
ATOM 897 C CA . HIS A 1 121 ? 8.743 7.737 -16.758 1.00 88.75 121 HIS A CA 1
ATOM 898 C C . HIS A 1 121 ? 7.334 7.141 -16.760 1.00 88.75 121 HIS A C 1
ATOM 900 O O . HIS A 1 121 ? 6.638 7.145 -17.774 1.00 88.75 121 HIS A O 1
ATOM 906 N N . ILE A 1 122 ? 6.913 6.634 -15.604 1.00 85.38 122 ILE A N 1
ATOM 907 C CA . ILE A 1 122 ? 5.558 6.106 -15.384 1.00 85.38 122 ILE A CA 1
ATOM 908 C C . ILE A 1 122 ? 4.588 7.162 -14.852 1.00 85.38 122 ILE A C 1
ATOM 910 O O . ILE A 1 122 ? 3.392 7.094 -15.116 1.00 85.38 122 ILE A O 1
ATOM 914 N N . LEU A 1 123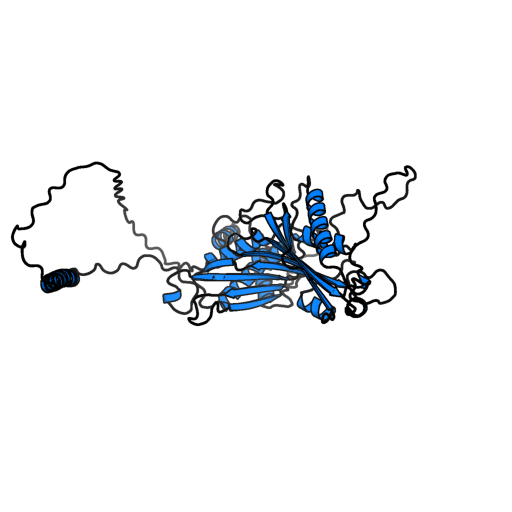 ? 5.112 8.145 -14.124 1.00 80.75 123 LEU A N 1
ATOM 915 C CA . LEU A 1 123 ? 4.362 9.270 -13.583 1.00 80.75 123 LEU A CA 1
ATOM 916 C C . LEU A 1 123 ? 4.646 10.492 -14.455 1.00 80.75 123 LEU A C 1
ATOM 918 O O . LEU A 1 123 ? 5.720 10.582 -15.054 1.00 80.75 123 LEU A O 1
ATOM 922 N N . ALA A 1 124 ? 3.706 11.438 -14.518 1.00 64.25 124 ALA A N 1
ATOM 923 C CA . ALA A 1 124 ? 4.026 12.767 -15.030 1.00 64.25 124 ALA A CA 1
ATOM 924 C C . ALA A 1 124 ? 5.210 13.277 -14.201 1.00 64.25 124 ALA A C 1
ATOM 926 O O . ALA A 1 124 ? 5.082 13.399 -12.980 1.00 64.25 124 ALA A O 1
ATOM 927 N N . ALA A 1 125 ? 6.375 13.431 -14.837 1.00 48.75 125 ALA A N 1
ATOM 928 C CA . ALA A 1 125 ? 7.582 13.811 -14.128 1.00 48.75 125 ALA A CA 1
ATOM 929 C C . ALA A 1 125 ? 7.273 15.086 -13.324 1.00 48.75 125 ALA A C 1
ATOM 931 O O . ALA A 1 125 ? 6.717 16.023 -13.910 1.00 48.75 125 ALA A O 1
ATOM 932 N N . PRO A 1 126 ? 7.580 15.149 -12.011 1.00 46.56 126 PRO A N 1
ATOM 933 C CA . PRO A 1 126 ? 7.786 16.459 -11.412 1.00 46.56 126 PRO A CA 1
ATOM 934 C C . PRO A 1 126 ? 8.824 17.126 -12.307 1.00 46.56 126 PRO A C 1
ATOM 936 O O . PRO A 1 126 ? 9.808 16.457 -12.628 1.00 46.56 126 PRO A O 1
ATOM 939 N N . GLU A 1 127 ? 8.518 18.324 -12.819 1.00 43.31 127 GLU A N 1
ATOM 940 C CA . GLU A 1 127 ? 9.339 19.035 -13.804 1.00 43.31 127 GLU A CA 1
ATOM 941 C C . GLU A 1 127 ? 10.803 18.740 -13.516 1.00 43.31 127 GLU A C 1
ATOM 943 O O . GLU A 1 127 ? 11.296 19.100 -12.443 1.00 43.31 127 GLU A O 1
ATOM 948 N N . ALA A 1 128 ? 11.434 17.941 -14.385 1.00 42.41 128 ALA A N 1
ATOM 949 C CA . ALA A 1 128 ? 12.797 17.512 -14.138 1.00 42.41 128 ALA A CA 1
ATOM 950 C C . ALA A 1 128 ? 13.596 18.783 -13.830 1.00 42.41 128 ALA A C 1
ATOM 952 O O . ALA A 1 128 ? 13.386 19.782 -14.535 1.00 42.41 128 ALA A O 1
ATOM 953 N N . PRO A 1 129 ? 14.446 18.801 -12.783 1.00 42.81 129 PRO A N 1
ATOM 954 C CA . PRO A 1 129 ? 15.326 19.938 -12.570 1.00 42.81 129 PRO A CA 1
ATOM 955 C C . PRO A 1 129 ? 15.974 20.227 -13.922 1.00 42.81 129 PRO A C 1
ATOM 957 O O . PRO A 1 129 ? 16.484 19.307 -14.562 1.00 42.81 129 PRO A O 1
ATOM 960 N N . GLN A 1 130 ? 15.821 21.461 -14.409 1.00 43.94 130 GLN A N 1
ATOM 961 C CA . GLN A 1 130 ? 16.011 21.860 -15.812 1.00 43.94 130 GLN A CA 1
ATOM 962 C C . GLN A 1 130 ? 17.456 21.686 -16.348 1.00 43.94 130 GLN A C 1
ATOM 964 O O . GLN A 1 130 ? 17.827 22.317 -17.331 1.00 43.94 130 GLN A O 1
ATOM 969 N N . GLY A 1 131 ? 18.285 20.843 -15.731 1.00 46.28 131 GLY A N 1
ATOM 970 C CA . GLY A 1 131 ? 19.666 20.567 -16.105 1.00 46.28 131 GLY A CA 1
ATOM 971 C C . GLY A 1 131 ? 19.902 19.337 -16.987 1.00 46.28 131 GLY A C 1
ATOM 972 O O . GLY A 1 131 ? 20.925 19.313 -17.654 1.00 46.28 131 GLY A O 1
ATOM 973 N N . GLU A 1 132 ? 19.004 18.341 -17.059 1.00 47.78 132 GLU A N 1
ATOM 974 C CA . GLU A 1 132 ? 19.364 17.036 -17.676 1.00 47.78 132 GLU A CA 1
ATOM 975 C C . GLU A 1 132 ? 18.617 16.663 -18.971 1.00 47.78 132 GLU A C 1
ATOM 977 O O . GLU A 1 132 ? 18.827 15.587 -19.534 1.00 47.78 132 GLU A O 1
ATOM 982 N N . HIS A 1 133 ? 17.761 17.530 -19.518 1.00 45.16 133 HIS A N 1
ATOM 983 C CA . HIS A 1 133 ? 17.210 17.336 -20.868 1.00 45.16 133 HIS A CA 1
ATOM 984 C C . HIS A 1 133 ? 17.741 18.399 -21.821 1.00 45.16 133 HIS A C 1
ATOM 986 O O . HIS A 1 133 ? 17.063 19.360 -22.179 1.00 45.16 133 HIS A O 1
ATOM 992 N N . GLY A 1 134 ? 18.979 18.174 -22.264 1.00 41.88 134 GLY A N 1
ATOM 993 C CA . GLY A 1 134 ? 19.557 18.814 -23.437 1.00 41.88 134 GLY A CA 1
ATOM 994 C C . GLY A 1 134 ? 18.737 18.499 -24.688 1.00 41.88 134 GLY A C 1
ATOM 995 O O . GLY A 1 134 ? 19.049 17.580 -25.443 1.00 41.88 134 GLY A O 1
ATOM 996 N N . SER A 1 135 ? 17.692 19.289 -24.922 1.00 40.47 135 SER A N 1
ATOM 997 C CA . SER A 1 135 ? 17.157 19.523 -26.257 1.00 40.47 135 SER A CA 1
ATOM 998 C C . SER A 1 135 ? 18.040 20.585 -26.903 1.00 40.47 135 SER A C 1
ATOM 1000 O O . SER A 1 135 ? 17.809 21.785 -26.771 1.00 40.47 135 SER A O 1
ATOM 1002 N N . GLY A 1 136 ? 19.116 20.120 -27.534 1.00 38.75 136 GLY A N 1
ATOM 1003 C CA . GLY A 1 136 ? 20.094 20.964 -28.198 1.00 38.75 136 GLY A CA 1
ATOM 1004 C C . GLY A 1 136 ? 19.479 21.800 -29.317 1.00 38.75 136 GLY A C 1
ATOM 1005 O O . GLY A 1 136 ? 18.857 21.279 -30.239 1.00 38.75 136 GLY A O 1
ATOM 1006 N N . ASN A 1 137 ? 19.724 23.103 -29.242 1.00 43.00 137 ASN A N 1
ATOM 1007 C CA . ASN A 1 137 ? 20.009 23.931 -30.404 1.00 43.00 137 ASN A CA 1
ATOM 1008 C C . ASN A 1 137 ? 20.862 25.113 -29.926 1.00 43.00 137 ASN A C 1
ATOM 1010 O O . ASN A 1 137 ? 20.341 26.117 -29.450 1.00 43.00 137 ASN A O 1
ATOM 1014 N N . GLY A 1 138 ? 22.185 24.971 -30.007 1.00 40.34 138 GLY A N 1
ATOM 1015 C CA . GLY A 1 138 ? 23.127 26.026 -29.633 1.00 40.34 138 GLY A CA 1
ATOM 1016 C C . GLY A 1 138 ? 24.562 25.517 -29.604 1.00 40.34 138 GLY A C 1
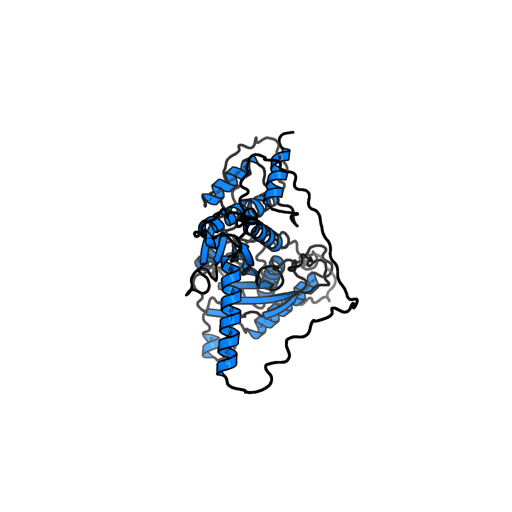ATOM 1017 O O . GLY A 1 138 ? 24.943 24.793 -28.697 1.00 40.34 138 GLY A O 1
ATOM 1018 N N . ASN A 1 139 ? 25.323 25.870 -30.637 1.00 49.09 139 ASN A N 1
ATOM 1019 C CA . ASN A 1 139 ? 26.723 25.516 -30.853 1.00 49.09 139 ASN A CA 1
ATOM 1020 C C . ASN A 1 139 ? 27.650 25.926 -29.694 1.00 49.09 139 ASN A C 1
ATOM 1022 O O . ASN A 1 139 ? 27.588 27.072 -29.254 1.00 49.09 139 ASN A O 1
ATOM 1026 N N . GLY A 1 140 ? 28.604 25.049 -29.361 1.00 49.97 140 GLY A N 1
ATOM 1027 C CA . GLY A 1 140 ? 29.887 25.426 -28.751 1.00 49.97 140 GLY A CA 1
ATOM 1028 C C . GLY A 1 140 ? 30.096 24.970 -27.308 1.00 49.97 140 GLY A C 1
ATOM 1029 O O . GLY A 1 140 ? 29.847 25.741 -26.394 1.00 49.97 140 GLY A O 1
ATOM 1030 N N . ASP A 1 141 ? 30.531 23.719 -27.122 1.00 39.97 141 ASP A N 1
ATOM 1031 C CA . ASP A 1 141 ? 31.764 23.352 -26.395 1.00 39.97 141 ASP A CA 1
ATOM 1032 C C . ASP A 1 141 ? 31.786 21.833 -26.138 1.00 39.97 141 ASP A C 1
ATOM 1034 O O . ASP A 1 141 ? 31.146 21.282 -25.241 1.00 39.97 141 ASP A O 1
ATOM 1038 N N . GLU A 1 142 ? 32.525 21.133 -26.997 1.00 49.34 142 GLU A N 1
ATOM 1039 C CA . GLU A 1 142 ? 32.772 19.694 -26.956 1.00 49.34 142 GLU A CA 1
ATOM 1040 C C . GLU A 1 142 ? 33.786 19.383 -25.841 1.00 49.34 142 GLU A C 1
ATOM 1042 O O . GLU A 1 142 ? 34.978 19.582 -26.054 1.00 49.34 142 GLU A O 1
ATOM 1047 N N . ASN A 1 143 ? 33.342 18.941 -24.652 1.00 46.44 143 ASN A N 1
ATOM 1048 C CA . ASN A 1 143 ? 34.123 18.031 -23.776 1.00 46.44 143 ASN A CA 1
ATOM 1049 C C . ASN A 1 143 ? 33.429 17.543 -22.481 1.00 46.44 143 ASN A C 1
ATOM 1051 O O . ASN A 1 143 ? 34.066 16.882 -21.661 1.00 46.44 143 ASN A O 1
ATOM 1055 N N . GLY A 1 144 ? 32.132 17.788 -22.279 1.00 46.88 144 GLY A N 1
ATOM 1056 C CA . GLY A 1 144 ? 31.361 17.163 -21.195 1.00 46.88 144 GLY A CA 1
ATOM 1057 C C . GLY A 1 144 ? 30.672 15.881 -21.661 1.00 46.88 144 GLY A C 1
ATOM 1058 O O . GLY A 1 144 ? 29.496 15.913 -22.003 1.00 46.88 144 GLY A O 1
ATOM 1059 N N . ASN A 1 145 ? 31.395 14.763 -21.729 1.00 42.88 145 ASN A N 1
ATOM 1060 C CA . ASN A 1 145 ? 30.832 13.464 -22.107 1.00 42.88 145 ASN A CA 1
ATOM 1061 C C . ASN A 1 145 ? 30.032 12.881 -20.920 1.00 42.88 145 ASN A C 1
ATOM 1063 O O . ASN A 1 145 ? 30.510 11.985 -20.227 1.00 42.88 145 ASN A O 1
ATOM 1067 N N . GLU A 1 146 ? 28.847 13.428 -20.633 1.00 52.59 146 GLU A N 1
ATOM 1068 C CA . GLU A 1 146 ? 27.876 12.767 -19.755 1.00 52.59 146 GLU A CA 1
ATOM 1069 C C . GLU A 1 146 ? 27.403 11.490 -20.451 1.00 52.59 146 GLU A C 1
ATOM 1071 O O . GLU A 1 146 ? 26.558 11.491 -21.348 1.00 52.59 146 GLU A O 1
ATOM 1076 N N . GLU A 1 147 ? 28.034 10.384 -20.073 1.00 60.25 147 GLU A N 1
ATOM 1077 C CA . GLU A 1 147 ? 27.721 9.044 -20.537 1.00 60.25 147 GLU A CA 1
ATOM 1078 C C . GLU A 1 147 ? 26.258 8.733 -20.187 1.00 60.25 147 GLU A C 1
ATOM 1080 O O . GLU A 1 147 ? 25.920 8.448 -19.037 1.00 60.25 147 GLU A O 1
ATOM 1085 N N . ARG A 1 148 ? 25.358 8.835 -21.177 1.00 65.62 148 ARG A N 1
ATOM 1086 C CA . ARG A 1 148 ? 23.956 8.426 -21.026 1.00 65.62 148 ARG A CA 1
ATOM 1087 C C . ARG A 1 148 ? 23.932 6.958 -20.613 1.00 65.62 148 ARG A C 1
ATOM 1089 O O . ARG A 1 148 ? 24.172 6.075 -21.433 1.00 65.62 148 ARG A O 1
ATOM 1096 N N . VAL A 1 149 ? 23.648 6.711 -19.338 1.00 77.19 149 VAL A N 1
ATOM 1097 C CA . VAL A 1 149 ? 23.591 5.360 -18.780 1.00 77.19 149 VAL A CA 1
ATOM 1098 C C . VAL A 1 149 ? 22.429 4.614 -19.432 1.00 77.19 149 VAL A C 1
ATOM 1100 O O . VAL A 1 149 ? 21.268 4.973 -19.239 1.00 77.19 149 VAL A O 1
ATOM 1103 N N . GLU A 1 150 ? 22.741 3.583 -20.220 1.00 86.62 150 GLU A N 1
ATOM 1104 C CA . GLU A 1 150 ? 21.729 2.724 -20.839 1.00 86.62 150 GLU A CA 1
ATOM 1105 C C . GLU A 1 150 ? 20.897 2.028 -19.741 1.00 86.62 150 GLU A C 1
ATOM 1107 O O . GLU A 1 150 ? 21.466 1.522 -18.764 1.00 86.62 150 GLU A O 1
ATOM 1112 N N . PRO A 1 151 ? 19.556 1.991 -19.858 1.00 92.00 151 PRO A N 1
ATOM 1113 C CA . PRO A 1 151 ? 18.718 1.327 -18.869 1.00 92.00 151 PRO A CA 1
ATOM 1114 C C . PRO A 1 151 ? 19.016 -0.173 -18.808 1.00 92.00 151 PRO A C 1
ATOM 1116 O O . PRO A 1 151 ? 19.135 -0.852 -19.828 1.00 92.00 151 PRO A O 1
ATOM 1119 N N . LEU A 1 152 ? 19.088 -0.712 -17.587 1.00 94.94 152 LEU A N 1
ATOM 1120 C CA . LEU A 1 152 ? 19.389 -2.129 -17.363 1.00 94.94 152 LEU A CA 1
ATOM 1121 C C . LEU A 1 152 ? 18.318 -3.050 -17.966 1.00 94.94 152 LEU A C 1
ATOM 1123 O O . LEU A 1 152 ? 18.628 -4.131 -18.470 1.00 94.94 152 LEU A O 1
ATOM 1127 N N . LEU A 1 153 ? 17.049 -2.660 -17.849 1.00 94.88 153 LEU A N 1
ATOM 1128 C CA . LEU A 1 153 ? 15.910 -3.451 -18.285 1.00 94.88 153 LEU A CA 1
ATOM 1129 C C . LEU A 1 153 ? 15.333 -2.862 -19.564 1.00 94.88 153 LEU A C 1
ATOM 1131 O O . LEU A 1 153 ? 14.931 -1.702 -19.605 1.00 94.88 153 LEU A O 1
ATOM 1135 N N . LYS A 1 154 ? 15.220 -3.702 -20.590 1.00 92.81 154 LYS A N 1
ATOM 1136 C CA . LYS A 1 154 ? 14.563 -3.339 -21.843 1.00 92.81 154 LYS A CA 1
ATOM 1137 C C . LYS A 1 154 ? 13.052 -3.516 -21.677 1.00 92.81 154 LYS A C 1
ATOM 1139 O O . LYS A 1 154 ? 12.621 -4.647 -21.452 1.00 92.81 154 LYS A O 1
ATOM 1144 N N . PRO A 1 155 ? 12.227 -2.467 -21.841 1.00 92.38 155 PRO A N 1
ATOM 1145 C CA . PRO A 1 155 ? 10.766 -2.585 -21.759 1.00 92.38 155 PRO A CA 1
ATOM 1146 C C . PRO A 1 155 ? 10.189 -3.672 -22.678 1.00 92.38 155 PRO A C 1
ATOM 1148 O O . PRO A 1 155 ? 9.203 -4.321 -22.339 1.00 92.38 155 PRO A O 1
ATOM 1151 N N . SER A 1 156 ? 10.861 -3.944 -23.803 1.00 91.06 156 SER A N 1
ATOM 1152 C CA . SER A 1 156 ? 10.487 -4.998 -24.748 1.00 91.06 156 SER A CA 1
ATOM 1153 C C . SER A 1 156 ? 10.537 -6.417 -24.183 1.00 91.06 156 SER A C 1
ATOM 1155 O O . SER A 1 156 ? 9.757 -7.262 -24.622 1.00 91.06 156 SER A O 1
ATOM 1157 N N . SER A 1 157 ? 11.396 -6.697 -23.199 1.00 91.94 157 SER A N 1
ATOM 1158 C CA . SER A 1 157 ? 11.486 -8.018 -22.566 1.00 91.94 157 SER A CA 1
ATOM 1159 C C . SER A 1 157 ? 10.576 -8.166 -21.345 1.00 91.94 157 SER A C 1
ATOM 1161 O O . SER A 1 157 ? 10.320 -9.293 -20.907 1.00 91.94 157 SER A O 1
ATOM 1163 N N . LEU A 1 158 ? 10.065 -7.055 -20.810 1.00 93.81 158 LEU A N 1
ATOM 1164 C CA . LEU A 1 158 ? 9.228 -7.023 -19.618 1.00 93.81 158 LEU A CA 1
ATOM 1165 C C . LEU A 1 158 ? 7.754 -7.205 -19.964 1.00 93.81 158 LEU A C 1
ATOM 1167 O O . LEU A 1 158 ? 7.257 -6.724 -20.973 1.00 93.81 158 LEU A O 1
ATOM 1171 N N . LYS A 1 159 ? 7.042 -7.890 -19.081 1.00 94.69 159 LYS A N 1
ATOM 1172 C CA . LYS A 1 159 ? 5.585 -8.003 -19.081 1.00 94.69 159 LYS A CA 1
ATOM 1173 C C . LYS A 1 159 ? 4.993 -7.202 -17.923 1.00 94.69 159 LYS A C 1
ATOM 1175 O O . LYS A 1 159 ? 4.065 -6.421 -18.118 1.00 94.69 159 LYS A O 1
ATOM 1180 N N . LEU A 1 160 ? 5.574 -7.371 -16.737 1.00 96.44 160 LEU A N 1
ATOM 1181 C CA . LEU A 1 160 ? 5.222 -6.669 -15.506 1.00 96.44 160 LEU A CA 1
ATOM 1182 C C . LEU A 1 160 ? 6.501 -6.431 -14.694 1.00 96.44 160 LEU A C 1
ATOM 1184 O O . LEU A 1 160 ? 7.300 -7.351 -14.530 1.00 96.44 160 LEU A O 1
ATOM 1188 N N . LEU A 1 161 ? 6.686 -5.219 -14.186 1.00 97.50 161 LEU A N 1
ATOM 1189 C CA . LEU A 1 161 ? 7.735 -4.863 -13.230 1.00 97.50 161 LEU A CA 1
ATOM 1190 C C . LEU A 1 161 ? 7.065 -4.350 -11.962 1.00 97.50 161 LEU A C 1
ATOM 1192 O O . LEU A 1 161 ? 6.282 -3.409 -12.026 1.00 97.50 161 LEU A O 1
ATOM 1196 N N . GLU A 1 162 ? 7.385 -4.948 -10.823 1.00 98.19 162 GLU A N 1
ATOM 1197 C CA . GLU A 1 162 ? 6.896 -4.510 -9.520 1.00 98.19 162 GLU A CA 1
ATOM 1198 C C . GLU A 1 162 ? 8.065 -4.108 -8.629 1.00 98.19 162 GLU A C 1
ATOM 1200 O O . GLU A 1 162 ? 9.090 -4.797 -8.571 1.00 98.19 162 GLU A O 1
ATOM 1205 N N . LEU A 1 163 ? 7.892 -3.002 -7.916 1.00 98.56 163 LEU A N 1
ATOM 1206 C CA . LEU A 1 163 ? 8.810 -2.512 -6.906 1.00 98.56 163 LEU A CA 1
ATOM 1207 C C . LEU A 1 163 ? 8.018 -2.154 -5.654 1.00 98.56 163 LEU A C 1
ATOM 1209 O O . LEU A 1 163 ? 7.139 -1.295 -5.681 1.00 98.56 163 LEU A O 1
ATOM 1213 N N . GLU A 1 164 ? 8.359 -2.795 -4.549 1.00 98.69 164 GLU A N 1
ATOM 1214 C CA . GLU A 1 164 ? 7.850 -2.473 -3.227 1.00 98.69 164 GLU A CA 1
ATOM 1215 C C . GLU A 1 164 ? 8.952 -1.810 -2.408 1.00 98.69 164 GLU A C 1
ATOM 1217 O O . GLU A 1 164 ? 10.043 -2.362 -2.256 1.00 98.69 164 GLU A O 1
ATOM 1222 N N . VAL A 1 165 ? 8.643 -0.640 -1.861 1.00 98.19 165 VAL A N 1
ATOM 1223 C CA . VAL A 1 165 ? 9.445 0.050 -0.853 1.00 98.19 165 VAL A CA 1
ATOM 1224 C C . VAL A 1 165 ? 8.743 -0.122 0.484 1.00 98.19 165 VAL A C 1
ATOM 1226 O O . VAL A 1 165 ? 7.580 0.246 0.618 1.00 98.19 165 VAL A O 1
ATOM 1229 N N . SER A 1 166 ? 9.455 -0.645 1.472 1.00 98.31 166 SER A N 1
ATOM 1230 C CA . SER A 1 166 ? 8.955 -0.914 2.817 1.00 98.31 166 SER A CA 1
ATOM 1231 C C . SER A 1 166 ? 9.785 -0.157 3.856 1.00 98.31 166 SER A C 1
ATOM 1233 O O . SER A 1 166 ? 11.017 -0.213 3.841 1.00 98.31 166 SER A O 1
ATOM 1235 N N . LEU A 1 167 ? 9.104 0.544 4.763 1.00 97.25 167 LEU A N 1
ATOM 1236 C CA . LEU A 1 167 ? 9.651 1.351 5.854 1.00 97.25 167 LEU A CA 1
ATOM 1237 C C . LEU A 1 167 ? 9.236 0.747 7.208 1.00 97.25 167 LEU A C 1
ATOM 1239 O O . LEU A 1 167 ? 8.178 1.090 7.746 1.00 97.25 167 LEU A O 1
ATOM 1243 N N . PRO A 1 168 ? 10.056 -0.139 7.806 1.00 96.19 168 PRO A N 1
ATOM 1244 C CA . PRO A 1 168 ? 9.715 -0.803 9.068 1.00 96.19 168 PRO A CA 1
ATOM 1245 C C . PRO A 1 168 ? 9.602 0.145 10.270 1.00 96.19 168 PRO A C 1
ATOM 1247 O O . PRO A 1 168 ? 9.043 -0.225 11.292 1.00 96.19 168 PRO A O 1
ATOM 1250 N N . LYS A 1 169 ? 10.169 1.357 10.175 1.00 91.75 169 LYS A N 1
ATOM 1251 C CA . LYS A 1 169 ? 10.159 2.374 11.243 1.00 91.75 169 LYS A CA 1
ATOM 1252 C C . LYS A 1 169 ? 9.248 3.570 10.946 1.00 91.75 169 LYS A C 1
ATOM 1254 O O . LYS A 1 169 ? 9.333 4.568 11.654 1.00 91.75 169 LYS A O 1
ATOM 1259 N N . ALA A 1 170 ? 8.414 3.492 9.910 1.00 93.25 170 ALA A N 1
ATOM 1260 C CA . ALA A 1 170 ? 7.498 4.575 9.548 1.00 93.25 170 ALA A CA 1
ATOM 1261 C C . ALA A 1 170 ? 6.174 4.540 10.326 1.00 93.25 170 ALA A C 1
ATOM 1263 O O . ALA A 1 170 ? 5.483 5.550 10.377 1.00 93.25 170 ALA A O 1
ATOM 1264 N N . SER A 1 171 ? 5.828 3.398 10.928 1.00 94.75 171 SER A N 1
ATOM 1265 C CA . SER A 1 171 ? 4.615 3.241 11.735 1.00 94.75 171 SER A CA 1
ATOM 1266 C C . SER A 1 171 ? 4.954 3.201 13.222 1.00 94.75 171 SER A C 1
ATOM 1268 O O . SER A 1 171 ? 5.928 2.553 13.613 1.00 94.75 171 SER A O 1
ATOM 1270 N N . LEU A 1 172 ? 4.163 3.889 14.049 1.00 92.12 172 LEU A N 1
ATOM 1271 C CA . LEU A 1 172 ? 4.357 3.928 15.500 1.00 92.12 172 LEU A CA 1
ATOM 1272 C C . LEU A 1 172 ? 3.721 2.715 16.180 1.00 92.12 172 LEU A C 1
ATOM 1274 O O . LEU A 1 172 ? 4.281 2.176 17.136 1.00 92.12 172 LEU A O 1
ATOM 1278 N N . LEU A 1 173 ? 2.544 2.304 15.702 1.00 95.00 173 LEU A N 1
ATOM 1279 C CA . LEU A 1 173 ? 1.766 1.213 16.294 1.00 95.00 173 LEU A CA 1
ATOM 1280 C C . LEU A 1 173 ? 1.734 -0.058 15.435 1.00 95.00 173 LEU A C 1
ATOM 1282 O O . LEU A 1 173 ? 1.244 -1.086 15.907 1.00 95.00 173 LEU A O 1
ATOM 1286 N N . GLY A 1 174 ? 2.233 -0.008 14.199 1.00 96.25 174 GLY A N 1
ATOM 1287 C CA . GLY A 1 174 ? 2.321 -1.145 13.280 1.00 96.25 174 GLY A CA 1
ATOM 1288 C C . GLY A 1 174 ? 3.723 -1.716 13.104 1.00 96.25 174 GLY A C 1
ATOM 1289 O O . GLY A 1 174 ? 4.692 -1.273 13.718 1.00 96.25 174 GLY A O 1
ATOM 1290 N N . SER A 1 175 ? 3.830 -2.717 12.231 1.00 96.25 175 SER A N 1
ATOM 1291 C CA . SER A 1 175 ? 5.109 -3.317 11.826 1.00 96.25 175 SER A CA 1
ATOM 1292 C C . SER A 1 175 ? 5.813 -2.546 10.700 1.00 96.25 175 SER A C 1
ATOM 1294 O O . SER A 1 175 ? 6.979 -2.814 10.403 1.00 96.25 175 SER A O 1
ATOM 1296 N N . GLY A 1 176 ? 5.135 -1.565 10.099 1.00 96.94 176 GLY A N 1
ATOM 1297 C CA . GLY A 1 176 ? 5.708 -0.644 9.124 1.00 96.94 176 GLY A CA 1
ATOM 1298 C C . GLY A 1 176 ? 4.696 -0.160 8.092 1.00 96.94 176 GLY A C 1
ATOM 1299 O O . GLY A 1 176 ? 3.493 -0.407 8.189 1.00 96.94 176 GLY A O 1
ATOM 1300 N N . VAL A 1 177 ? 5.217 0.513 7.071 1.00 97.62 177 VAL A N 1
ATOM 1301 C CA . VAL A 1 177 ? 4.454 1.014 5.920 1.00 97.62 177 VAL A CA 1
ATOM 1302 C C . VAL A 1 177 ? 5.116 0.528 4.639 1.00 97.62 177 VAL A C 1
ATOM 1304 O O . VAL A 1 177 ? 6.342 0.487 4.573 1.00 97.62 177 VAL A O 1
ATOM 1307 N N . SER A 1 178 ? 4.341 0.179 3.613 1.00 98.25 178 SER A N 1
ATOM 1308 C CA . SER A 1 178 ? 4.893 -0.143 2.292 1.00 98.25 178 SER A CA 1
ATOM 1309 C C . SER A 1 178 ? 4.163 0.568 1.164 1.00 98.25 178 SER A C 1
ATOM 1311 O O . SER A 1 178 ? 2.945 0.719 1.217 1.00 98.25 178 SER A O 1
ATOM 1313 N N . LEU A 1 179 ? 4.883 0.908 0.100 1.00 98.00 179 LEU A N 1
ATOM 1314 C CA . LEU A 1 179 ? 4.326 1.376 -1.161 1.00 98.00 179 LEU A CA 1
ATOM 1315 C C . LEU A 1 179 ? 4.796 0.458 -2.286 1.00 98.00 179 LEU A C 1
ATOM 1317 O O . LEU A 1 179 ? 5.998 0.285 -2.486 1.00 98.00 179 LEU A O 1
ATOM 1321 N N . THR A 1 180 ? 3.854 -0.105 -3.034 1.00 98.44 180 THR A N 1
ATOM 1322 C CA . THR A 1 180 ? 4.135 -0.952 -4.196 1.00 98.44 180 THR A CA 1
ATOM 1323 C C . THR A 1 180 ? 3.739 -0.230 -5.473 1.00 98.44 180 THR A C 1
ATOM 1325 O O . THR A 1 180 ? 2.568 0.110 -5.639 1.00 98.44 180 THR A O 1
ATOM 1328 N N . GLY A 1 181 ? 4.698 -0.015 -6.372 1.00 97.94 181 GLY A N 1
ATOM 1329 C CA . GLY A 1 181 ? 4.458 0.404 -7.749 1.00 97.94 181 GLY A CA 1
ATOM 1330 C C . GLY A 1 181 ? 4.618 -0.778 -8.699 1.00 97.94 181 GLY A C 1
ATOM 1331 O O . GLY A 1 181 ? 5.677 -1.404 -8.725 1.00 97.94 181 GLY A O 1
ATOM 1332 N N . SER A 1 182 ? 3.588 -1.065 -9.490 1.00 98.00 182 SER A N 1
ATOM 1333 C CA . SER A 1 182 ? 3.591 -2.129 -10.500 1.00 98.00 182 SER A CA 1
ATOM 1334 C C . SER A 1 182 ? 3.315 -1.538 -11.878 1.00 98.00 182 SER A C 1
ATOM 1336 O O . SER A 1 182 ? 2.392 -0.744 -12.033 1.00 98.00 182 SER A O 1
ATOM 1338 N N . VAL A 1 183 ? 4.088 -1.928 -12.888 1.00 97.44 183 VAL A N 1
ATOM 1339 C CA . VAL A 1 183 ? 4.056 -1.347 -14.237 1.00 97.44 183 VAL A CA 1
ATOM 1340 C C . VAL A 1 183 ? 3.933 -2.462 -15.262 1.00 97.44 183 VAL A C 1
ATOM 1342 O O . VAL A 1 183 ? 4.800 -3.333 -15.339 1.00 97.44 183 VAL A O 1
ATOM 1345 N N . ALA A 1 184 ? 2.857 -2.446 -16.047 1.00 96.31 184 ALA A N 1
ATOM 1346 C CA . ALA A 1 184 ? 2.632 -3.415 -17.112 1.00 96.31 184 ALA A CA 1
ATOM 1347 C C . ALA A 1 184 ? 3.106 -2.859 -18.455 1.00 96.31 184 ALA A C 1
ATOM 1349 O O . ALA A 1 184 ? 2.781 -1.728 -18.830 1.00 96.31 184 ALA A O 1
ATOM 1350 N N . TYR A 1 185 ? 3.800 -3.688 -19.226 1.00 93.81 185 TYR A N 1
ATOM 1351 C CA . TYR A 1 185 ? 4.307 -3.330 -20.546 1.00 93.81 185 TYR A CA 1
ATOM 1352 C C . TYR A 1 185 ? 3.482 -4.043 -21.624 1.00 93.81 185 TYR A C 1
ATOM 1354 O O . TYR A 1 185 ? 3.348 -5.273 -21.638 1.00 93.81 185 TYR A O 1
ATOM 1362 N N . GLY A 1 186 ? 2.907 -3.266 -22.544 1.00 88.25 186 GLY A N 1
ATOM 1363 C CA . GLY A 1 186 ? 2.032 -3.772 -23.609 1.00 88.25 186 GLY A CA 1
ATOM 1364 C C . GLY A 1 186 ? 2.807 -4.552 -24.669 1.00 88.25 186 GLY A C 1
ATOM 1365 O O . GLY A 1 186 ? 3.989 -4.297 -24.862 1.00 88.25 186 GLY A O 1
ATOM 1366 N N . GLY A 1 187 ? 2.178 -5.533 -25.321 1.00 75.44 187 GLY A N 1
ATOM 1367 C CA . GLY A 1 187 ? 2.831 -6.350 -26.353 1.00 75.44 187 GLY A CA 1
ATOM 1368 C C . GLY A 1 187 ? 3.298 -5.545 -27.572 1.00 75.44 187 GLY A C 1
ATOM 1369 O O . GLY A 1 187 ? 2.816 -4.442 -27.821 1.00 75.44 187 GLY A O 1
ATOM 1370 N N . ASP A 1 188 ? 4.230 -6.119 -28.334 1.00 65.50 188 ASP A N 1
ATOM 1371 C CA . ASP A 1 188 ? 4.822 -5.506 -29.526 1.00 65.50 188 ASP A CA 1
ATOM 1372 C C . ASP A 1 188 ? 3.766 -5.336 -30.635 1.00 65.50 188 ASP A C 1
ATOM 1374 O O . ASP A 1 188 ? 3.483 -6.266 -31.387 1.00 65.50 188 ASP A O 1
ATOM 1378 N N . GLN A 1 189 ? 3.124 -4.166 -30.707 1.00 60.53 189 GLN A N 1
ATOM 1379 C CA . GLN A 1 189 ? 2.180 -3.832 -31.784 1.00 60.53 189 GLN A CA 1
ATOM 1380 C C . GLN A 1 189 ? 2.850 -3.113 -32.965 1.00 60.53 189 GLN A C 1
ATOM 1382 O O . GLN A 1 189 ? 2.157 -2.578 -33.828 1.00 60.53 189 GLN A O 1
ATOM 1387 N N . GLY A 1 190 ? 4.184 -3.144 -33.051 1.00 58.84 190 GLY A N 1
ATOM 1388 C CA . GLY A 1 190 ? 4.900 -2.720 -34.249 1.00 58.84 190 GLY A CA 1
ATOM 1389 C C . GLY A 1 190 ? 6.136 -1.891 -33.954 1.00 58.84 190 GLY A C 1
ATOM 1390 O O . GLY A 1 190 ? 6.093 -0.677 -34.113 1.00 58.84 190 GLY A O 1
ATOM 1391 N N . GLY A 1 191 ? 7.237 -2.544 -33.568 1.00 63.75 191 GLY A N 1
ATOM 1392 C CA . GLY A 1 191 ? 8.622 -2.087 -33.771 1.00 63.75 191 GLY A CA 1
ATOM 1393 C C . GLY A 1 191 ? 9.057 -0.779 -33.094 1.00 63.75 191 GLY A C 1
ATOM 1394 O O . GLY A 1 191 ? 10.231 -0.425 -33.174 1.00 63.75 191 GLY A O 1
ATOM 1395 N N . GLY A 1 192 ? 8.144 -0.058 -32.447 1.00 71.88 192 GLY A N 1
ATOM 1396 C CA . GLY A 1 192 ? 8.414 1.151 -31.684 1.00 71.88 192 GLY A CA 1
ATOM 1397 C C . GLY A 1 192 ? 8.881 0.852 -30.262 1.00 71.88 192 GLY A C 1
ATOM 1398 O O . GLY A 1 192 ? 8.737 -0.258 -29.746 1.00 71.88 192 GLY A O 1
ATOM 1399 N N . GLU A 1 193 ? 9.429 1.875 -29.611 1.00 72.00 193 GLU A N 1
ATOM 1400 C CA . GLU A 1 193 ? 9.821 1.817 -28.206 1.00 72.00 193 GLU A CA 1
ATOM 1401 C C . GLU A 1 193 ? 8.590 1.516 -27.332 1.00 72.00 193 GLU A C 1
ATOM 1403 O O . GLU A 1 193 ? 7.628 2.286 -27.293 1.00 72.00 193 GLU A O 1
ATOM 1408 N N . GLN A 1 194 ? 8.586 0.353 -26.674 1.00 81.88 194 GLN A N 1
ATOM 1409 C CA . GLN A 1 194 ? 7.432 -0.106 -25.900 1.00 81.88 194 GLN A CA 1
ATOM 1410 C C . GLN A 1 194 ? 7.264 0.744 -24.647 1.00 81.88 194 GLN A C 1
ATOM 1412 O O . GLN A 1 194 ? 8.060 0.639 -23.719 1.00 81.88 194 GLN A O 1
ATOM 1417 N N . GLN A 1 195 ? 6.221 1.569 -24.617 1.00 88.12 195 GLN A N 1
ATOM 1418 C CA . GLN A 1 195 ? 5.871 2.385 -23.457 1.00 88.12 195 GLN A CA 1
ATOM 1419 C C . GLN A 1 195 ? 5.085 1.581 -22.404 1.00 88.12 195 GLN A C 1
ATOM 1421 O O . GLN A 1 195 ? 4.474 0.552 -22.730 1.00 88.12 195 GLN A O 1
ATOM 1426 N N . PRO A 1 196 ? 5.050 2.047 -21.142 1.00 93.38 196 PRO A N 1
ATOM 1427 C CA . PRO A 1 196 ? 4.180 1.479 -20.122 1.00 93.38 196 PRO A CA 1
ATOM 1428 C C . PRO A 1 196 ? 2.716 1.534 -20.579 1.00 93.38 196 PRO A C 1
ATOM 1430 O O . PRO A 1 196 ? 2.224 2.579 -20.998 1.00 93.38 196 PRO A O 1
ATOM 1433 N N . SER A 1 197 ? 2.014 0.405 -20.500 1.00 94.12 197 SER A N 1
ATOM 1434 C CA . SER A 1 197 ? 0.613 0.288 -20.937 1.00 94.12 197 SER A CA 1
ATOM 1435 C C . SER A 1 197 ? -0.392 0.661 -19.852 1.00 94.12 197 SER A C 1
ATOM 1437 O O . SER A 1 197 ? -1.479 1.138 -20.160 1.00 94.12 197 SER A O 1
ATOM 1439 N N . ALA A 1 198 ? -0.032 0.424 -18.592 1.00 95.44 198 ALA A N 1
ATOM 1440 C CA . ALA A 1 198 ? -0.799 0.737 -17.395 1.00 95.44 198 ALA A CA 1
ATOM 1441 C C . ALA A 1 198 ? 0.116 0.596 -16.174 1.00 95.44 198 ALA A C 1
ATOM 1443 O O . ALA A 1 198 ? 1.153 -0.075 -16.237 1.00 95.44 198 ALA A O 1
ATOM 1444 N N . PHE A 1 199 ? -0.285 1.172 -15.048 1.00 97.00 199 PHE A N 1
ATOM 1445 C CA . PHE A 1 199 ? 0.412 0.982 -13.780 1.00 97.00 199 PHE A CA 1
ATOM 1446 C C . PHE A 1 199 ? -0.569 0.881 -12.609 1.00 97.00 199 PHE A C 1
ATOM 1448 O O . PHE A 1 199 ? -1.750 1.182 -12.743 1.00 97.00 199 PHE A O 1
ATOM 1455 N N . SER A 1 200 ? -0.086 0.422 -11.461 1.00 97.31 200 SER A N 1
ATOM 1456 C CA . SER A 1 200 ? -0.811 0.366 -10.192 1.00 97.31 200 SER A CA 1
ATOM 1457 C C . SER A 1 200 ? 0.094 0.890 -9.090 1.00 97.31 200 SER A C 1
ATOM 1459 O O . SER A 1 200 ? 1.305 0.671 -9.120 1.00 97.31 200 SER A O 1
ATOM 1461 N N . MET A 1 201 ? -0.502 1.542 -8.095 1.00 97.06 201 MET A N 1
ATOM 1462 C CA . MET A 1 201 ? 0.209 2.029 -6.922 1.00 97.06 201 MET A CA 1
ATOM 1463 C C . MET A 1 201 ? -0.605 1.745 -5.659 1.00 97.06 201 MET A C 1
ATOM 1465 O O . MET A 1 201 ? -1.800 2.057 -5.598 1.00 97.06 201 MET A O 1
ATOM 1469 N N . VAL A 1 202 ? 0.016 1.069 -4.691 1.00 98.06 202 VAL A N 1
ATOM 1470 C CA . VAL A 1 202 ? -0.661 0.511 -3.514 1.00 98.06 202 VAL A CA 1
ATOM 1471 C C . VAL A 1 202 ? 0.094 0.872 -2.247 1.00 98.06 202 VAL A C 1
ATOM 1473 O O . VAL A 1 202 ? 1.212 0.403 -2.043 1.00 98.06 202 VAL A O 1
ATOM 1476 N N . LEU A 1 203 ? -0.531 1.669 -1.385 1.00 98.00 203 LEU A N 1
ATOM 1477 C CA . LEU A 1 203 ? -0.02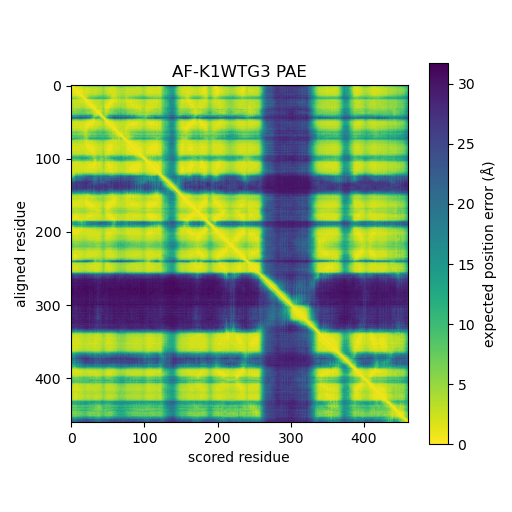4 1.976 -0.050 1.00 98.00 203 LEU A CA 1
ATOM 1478 C C . LEU A 1 203 ? -0.583 0.967 0.960 1.00 98.00 203 LEU A C 1
ATOM 1480 O O . LEU A 1 203 ? -1.779 0.676 0.926 1.00 98.00 203 LEU A O 1
ATOM 1484 N N . LYS A 1 204 ? 0.250 0.474 1.882 1.00 98.44 204 LYS A N 1
ATOM 1485 C CA . LYS A 1 204 ? -0.170 -0.412 2.975 1.00 98.44 204 LYS A CA 1
ATOM 1486 C C . LYS A 1 204 ? 0.344 0.052 4.334 1.00 98.44 204 LYS A C 1
ATOM 1488 O O . LYS A 1 204 ? 1.527 0.358 4.464 1.00 98.44 204 LYS A O 1
ATOM 1493 N N . LEU A 1 205 ? -0.535 0.032 5.334 1.00 98.19 205 LEU A N 1
ATOM 1494 C CA . LEU A 1 205 ? -0.183 0.065 6.756 1.00 98.19 205 LEU A CA 1
ATOM 1495 C C . LEU A 1 205 ? -0.243 -1.363 7.293 1.00 98.19 205 LEU A C 1
ATOM 1497 O O . LEU A 1 205 ? -1.276 -2.027 7.158 1.00 98.19 205 LEU A O 1
ATOM 1501 N N . HIS A 1 206 ? 0.855 -1.830 7.881 1.00 98.00 206 HIS A N 1
ATOM 1502 C CA . HIS A 1 206 ? 0.996 -3.222 8.300 1.00 98.00 206 HIS A CA 1
ATOM 1503 C C . HIS A 1 206 ? 0.743 -3.388 9.793 1.00 98.00 206 HIS A C 1
ATOM 1505 O O . HIS A 1 206 ? 1.419 -2.774 10.616 1.00 98.00 206 HIS A O 1
ATOM 1511 N N . GLU A 1 207 ? -0.210 -4.263 10.119 1.00 96.25 207 GLU A N 1
ATOM 1512 C CA . GLU A 1 207 ? -0.453 -4.795 11.465 1.00 96.25 207 GLU A CA 1
ATOM 1513 C C . GLU A 1 207 ? -0.486 -3.732 12.577 1.00 96.25 207 GLU A C 1
ATOM 1515 O O . GLU A 1 207 ? 0.128 -3.924 13.629 1.00 96.25 207 GLU A O 1
ATOM 1520 N N . LEU A 1 208 ? -1.193 -2.611 12.377 1.00 97.88 208 LEU A N 1
ATOM 1521 C CA . LEU A 1 208 ? -1.360 -1.619 13.443 1.00 97.88 208 LEU A CA 1
ATOM 1522 C C . LEU A 1 208 ? -2.019 -2.295 14.641 1.00 97.88 208 LEU A C 1
ATOM 1524 O O . LEU A 1 208 ? -3.085 -2.897 14.518 1.00 97.88 208 LEU A O 1
ATOM 1528 N N . ARG A 1 209 ? -1.395 -2.191 15.807 1.00 96.69 209 ARG A N 1
ATOM 1529 C CA . ARG A 1 209 ? -1.863 -2.831 17.032 1.00 96.69 209 ARG A CA 1
ATOM 1530 C C . ARG A 1 209 ? -2.618 -1.801 17.850 1.00 96.69 209 ARG A C 1
ATOM 1532 O O . ARG A 1 209 ? -2.014 -1.034 18.597 1.00 96.69 209 ARG A O 1
ATOM 1539 N N . VAL A 1 210 ? -3.939 -1.784 17.714 1.00 96.50 210 VAL A N 1
ATOM 1540 C CA . VAL A 1 210 ? -4.781 -0.773 18.359 1.00 96.50 210 VAL A CA 1
ATOM 1541 C C . VAL A 1 210 ? -5.594 -1.413 19.487 1.00 96.50 210 VAL A C 1
ATOM 1543 O O . VAL A 1 210 ? -6.336 -2.366 19.239 1.00 96.50 210 VAL A O 1
ATOM 1546 N N . PRO A 1 211 ? -5.469 -0.927 20.737 1.00 95.19 211 PRO A N 1
ATOM 1547 C CA . PRO A 1 211 ? -6.378 -1.306 21.8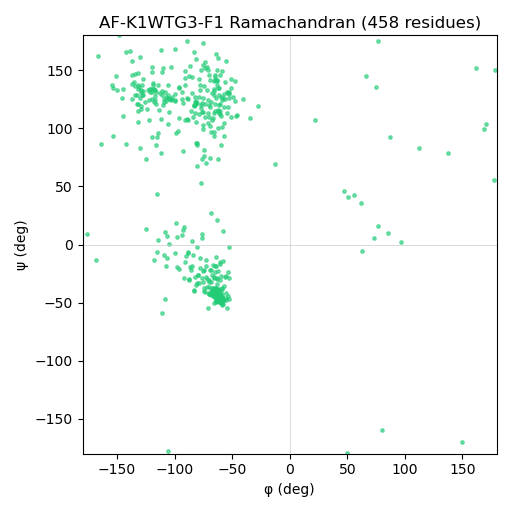09 1.00 95.19 211 PRO A CA 1
ATOM 1548 C C . PRO A 1 211 ? -7.791 -0.800 21.497 1.00 95.19 211 PRO A C 1
ATOM 1550 O O . PRO A 1 211 ? -8.043 0.405 21.474 1.00 95.19 211 PRO A O 1
ATOM 1553 N N . THR A 1 212 ? -8.726 -1.719 21.294 1.00 93.19 212 THR A N 1
ATOM 1554 C CA . THR A 1 212 ? -10.105 -1.412 20.911 1.00 93.19 212 THR A CA 1
ATOM 1555 C C . THR A 1 212 ? -11.072 -2.182 21.791 1.00 93.19 212 THR A C 1
ATOM 1557 O O . THR A 1 212 ? -10.881 -3.361 22.089 1.00 93.19 212 THR A O 1
ATOM 1560 N N . LEU A 1 213 ? -12.131 -1.508 22.226 1.00 92.44 213 LEU A N 1
ATOM 1561 C CA . LEU A 1 213 ? -13.230 -2.163 22.910 1.00 92.44 213 LEU A CA 1
ATOM 1562 C C . LEU A 1 213 ? -14.178 -2.732 21.851 1.00 92.44 213 LEU A C 1
ATOM 1564 O O . LEU A 1 213 ? -14.820 -1.970 21.135 1.00 92.44 213 LEU A O 1
ATOM 1568 N N . VAL A 1 214 ? -14.240 -4.054 21.699 1.00 91.88 214 VAL A N 1
ATOM 1569 C CA . VAL A 1 214 ? -15.110 -4.724 20.717 1.00 91.88 214 VAL A CA 1
ATOM 1570 C C . VAL A 1 214 ? -15.444 -6.135 21.192 1.00 91.88 214 VAL A C 1
ATOM 1572 O O . VAL A 1 214 ? -14.579 -6.865 21.686 1.00 91.88 214 VAL A O 1
ATOM 1575 N N . GLY A 1 215 ? -16.704 -6.531 21.045 1.00 91.19 215 GLY A N 1
ATOM 1576 C CA . GLY A 1 215 ? -17.132 -7.886 21.374 1.00 91.19 215 GLY A CA 1
ATOM 1577 C C . GLY A 1 215 ? -18.634 -8.033 21.553 1.00 91.19 215 GLY A C 1
ATOM 1578 O O . GLY A 1 215 ? -19.335 -7.099 21.954 1.00 91.19 215 GLY A O 1
ATOM 1579 N N . VAL A 1 216 ? -19.119 -9.241 21.280 1.00 89.69 216 VAL A N 1
ATOM 1580 C CA . VAL A 1 216 ? -20.537 -9.609 21.394 1.00 89.69 216 VAL A CA 1
ATOM 1581 C C . VAL A 1 216 ? -20.883 -9.918 22.848 1.00 89.69 216 VAL A C 1
ATOM 1583 O O . VAL A 1 216 ? -21.975 -9.583 23.317 1.00 89.69 216 VAL A O 1
ATOM 1586 N N . ASN A 1 217 ? -19.936 -10.475 23.604 1.00 88.81 217 ASN A N 1
ATOM 1587 C CA . ASN A 1 217 ? -20.149 -10.824 25.003 1.00 88.81 217 ASN A CA 1
ATOM 1588 C C . ASN A 1 217 ? -19.899 -9.625 25.924 1.00 88.81 217 ASN A C 1
ATOM 1590 O O . ASN A 1 217 ? -18.980 -8.839 25.712 1.00 88.81 217 ASN A O 1
ATOM 1594 N N . ALA A 1 218 ? -20.685 -9.502 26.997 1.00 87.94 218 ALA A N 1
ATOM 1595 C CA . ALA A 1 218 ? -20.529 -8.408 27.960 1.00 87.94 218 ALA A CA 1
ATOM 1596 C C . ALA A 1 218 ? -19.127 -8.375 28.592 1.00 87.94 218 ALA A C 1
ATOM 1598 O O . ALA A 1 218 ? -18.558 -7.301 28.746 1.00 87.94 218 ALA A O 1
ATOM 1599 N N . CYS A 1 219 ? -18.535 -9.542 28.876 1.00 86.19 219 CYS A N 1
ATOM 1600 C CA . CYS A 1 219 ? -17.175 -9.643 29.410 1.00 86.19 219 CYS A CA 1
ATOM 1601 C C . CYS A 1 219 ? -16.104 -9.099 28.449 1.00 86.19 219 CYS A C 1
ATOM 1603 O O . CYS A 1 219 ? -15.132 -8.500 28.899 1.00 86.19 219 CYS A O 1
ATOM 1605 N N . GLU A 1 220 ? -16.296 -9.245 27.135 1.00 86.19 220 GLU A N 1
ATOM 1606 C CA . GLU A 1 220 ? -15.390 -8.699 26.119 1.00 86.19 220 GLU A CA 1
ATOM 1607 C C . GLU A 1 220 ? -15.426 -7.165 26.080 1.00 86.19 220 GLU A C 1
ATOM 1609 O O . GLU A 1 220 ? -14.466 -6.533 25.648 1.00 86.19 220 GLU A O 1
ATOM 1614 N N . ARG A 1 221 ? -16.511 -6.558 26.568 1.00 85.50 221 ARG A N 1
ATOM 1615 C CA . ARG A 1 221 ? -16.692 -5.103 26.636 1.00 85.50 221 ARG A CA 1
ATOM 1616 C C . ARG A 1 221 ? -16.263 -4.496 27.971 1.00 85.50 221 ARG A C 1
ATOM 1618 O O . ARG A 1 221 ? -16.490 -3.316 28.191 1.00 85.50 221 ARG A O 1
ATOM 1625 N N . LEU A 1 222 ? -15.632 -5.274 28.852 1.00 86.50 222 LEU A N 1
ATOM 1626 C CA . LEU A 1 222 ? -15.099 -4.760 30.118 1.00 86.50 222 LEU A CA 1
ATOM 1627 C C . LEU A 1 222 ? -13.683 -4.186 29.984 1.00 86.50 222 LEU A C 1
ATOM 1629 O O . LEU A 1 222 ? -13.248 -3.435 30.851 1.00 86.50 222 LEU A O 1
ATOM 1633 N N . ALA A 1 223 ? -12.946 -4.545 28.930 1.00 89.06 223 ALA A N 1
ATOM 1634 C CA . ALA A 1 223 ? -11.573 -4.097 28.727 1.00 89.06 223 ALA A CA 1
ATOM 1635 C C . ALA A 1 223 ? -11.214 -4.031 27.240 1.00 89.06 223 ALA A C 1
ATOM 1637 O O . ALA A 1 223 ? -11.641 -4.875 26.449 1.00 89.06 223 ALA A O 1
ATOM 1638 N N . LYS A 1 224 ? -10.383 -3.048 26.869 1.00 92.00 224 LYS A N 1
ATOM 1639 C CA . LYS A 1 224 ? -9.850 -2.932 25.507 1.00 92.00 224 LYS A CA 1
ATOM 1640 C C . LYS A 1 224 ? -8.995 -4.155 25.184 1.00 92.00 224 LYS A C 1
ATOM 1642 O O . LYS A 1 224 ? -8.160 -4.580 25.980 1.00 92.00 224 LYS A O 1
ATOM 1647 N N . GLN A 1 225 ? -9.205 -4.703 23.998 1.00 91.75 225 GLN A N 1
ATOM 1648 C CA . GLN A 1 225 ? -8.475 -5.844 23.467 1.00 91.75 225 GLN A CA 1
ATOM 1649 C C . GLN A 1 225 ? -7.594 -5.367 22.320 1.00 91.75 225 GLN A C 1
ATOM 1651 O O . GLN A 1 225 ? -7.921 -4.396 21.641 1.00 91.75 225 GLN A O 1
ATOM 1656 N N . MET A 1 226 ? -6.477 -6.046 22.082 1.00 94.75 226 MET A N 1
ATOM 1657 C CA . MET A 1 226 ? -5.641 -5.718 20.933 1.00 94.75 226 MET A CA 1
ATOM 1658 C C . MET A 1 226 ? -6.307 -6.201 19.647 1.00 94.75 226 MET A C 1
ATOM 1660 O O . MET A 1 226 ? -6.532 -7.399 19.478 1.00 94.75 226 MET A O 1
ATOM 1664 N N . VAL A 1 227 ? -6.578 -5.266 18.738 1.00 96.25 227 VAL A N 1
ATOM 1665 C CA . VAL A 1 227 ? -7.003 -5.545 17.365 1.00 96.25 227 VAL A CA 1
ATOM 1666 C C . VAL A 1 227 ? -5.846 -5.204 16.435 1.00 96.25 227 VAL A C 1
ATOM 1668 O O . VAL A 1 227 ? -5.228 -4.146 16.567 1.00 96.25 227 VAL A O 1
ATOM 1671 N N . TYR A 1 228 ? -5.521 -6.119 15.525 1.00 97.44 228 TYR A N 1
ATOM 1672 C CA . TYR A 1 228 ? -4.517 -5.892 14.488 1.00 97.44 228 TYR A CA 1
ATOM 1673 C C . TYR A 1 228 ? -5.213 -5.383 13.234 1.00 97.44 228 TYR A C 1
ATOM 1675 O O . TYR A 1 228 ? -6.217 -5.952 12.809 1.00 97.44 228 TYR A O 1
ATOM 1683 N N . VAL A 1 229 ? -4.693 -4.302 12.663 1.00 98.31 229 VAL A N 1
ATOM 1684 C CA . VAL A 1 229 ? -5.333 -3.575 11.567 1.00 98.31 229 VAL A CA 1
ATOM 1685 C C . VAL A 1 229 ? -4.372 -3.498 10.393 1.00 98.31 229 VAL A C 1
ATOM 1687 O O . VAL A 1 229 ? -3.313 -2.879 10.482 1.00 98.31 229 VAL A O 1
ATOM 1690 N N . GLY A 1 230 ? -4.751 -4.117 9.283 1.00 98.44 230 GLY A N 1
ATOM 1691 C CA . GLY A 1 230 ? -4.121 -3.916 7.986 1.00 98.44 230 GLY A CA 1
ATOM 1692 C C . GLY A 1 230 ? -4.957 -2.956 7.152 1.00 98.44 230 GLY A C 1
ATOM 1693 O O . GLY A 1 230 ? -6.163 -3.161 7.009 1.00 98.44 230 GLY A O 1
ATOM 1694 N N . ILE A 1 231 ? -4.331 -1.928 6.584 1.00 98.44 231 ILE A N 1
ATOM 1695 C CA . ILE A 1 231 ? -4.982 -1.023 5.628 1.00 98.44 231 ILE A CA 1
ATOM 1696 C C . ILE A 1 231 ? -4.235 -1.099 4.311 1.00 98.44 231 ILE A C 1
ATOM 1698 O O . ILE A 1 231 ? -3.019 -0.962 4.288 1.00 98.44 231 ILE A O 1
ATOM 1702 N N . GLU A 1 232 ? -4.964 -1.263 3.216 1.00 98.44 232 GLU A N 1
ATOM 1703 C CA . GLU A 1 232 ? -4.441 -1.196 1.859 1.00 98.44 232 GLU A CA 1
ATOM 1704 C C . GLU A 1 232 ? -5.247 -0.167 1.057 1.00 98.44 232 GLU A C 1
ATOM 1706 O O . GLU A 1 232 ? -6.467 -0.273 0.928 1.00 98.44 232 GLU A O 1
ATOM 1711 N N . MET A 1 233 ? -4.562 0.833 0.505 1.00 97.81 233 MET A N 1
ATOM 1712 C CA . MET A 1 233 ? -5.138 1.828 -0.395 1.00 97.81 233 MET A CA 1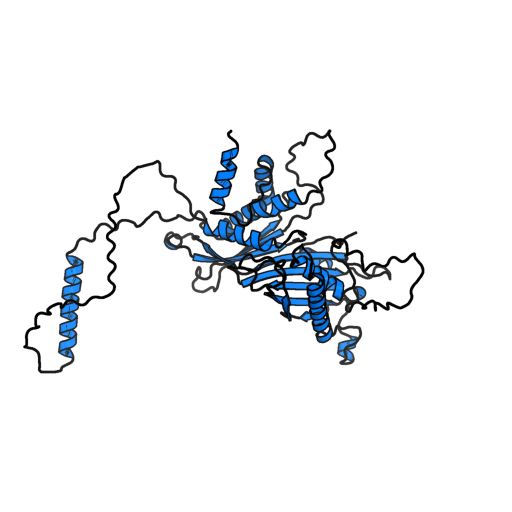
ATOM 1713 C C . MET A 1 233 ? -4.574 1.630 -1.799 1.00 97.81 233 MET A C 1
ATOM 1715 O O . MET A 1 233 ? -3.410 1.917 -2.071 1.00 97.81 233 MET A O 1
ATOM 1719 N N . GLN A 1 234 ? -5.414 1.122 -2.696 1.00 97.75 234 GLN A N 1
ATOM 1720 C CA . GLN A 1 234 ? -5.090 0.930 -4.107 1.00 97.75 234 GLN A CA 1
ATOM 1721 C C . GLN A 1 234 ? -5.383 2.201 -4.899 1.00 97.75 234 GLN A C 1
ATOM 1723 O O . GLN A 1 234 ? -6.299 2.950 -4.551 1.00 97.75 234 GLN A O 1
ATOM 1728 N N . ARG A 1 235 ? -4.667 2.386 -6.014 1.00 95.75 235 ARG A N 1
ATOM 1729 C CA . ARG A 1 235 ? -4.702 3.612 -6.832 1.00 95.75 235 ARG A CA 1
ATOM 1730 C C . ARG A 1 235 ? -4.225 4.837 -6.036 1.00 95.75 235 ARG A C 1
ATOM 1732 O O . ARG A 1 235 ? -4.732 5.942 -6.202 1.00 95.75 235 ARG A O 1
ATOM 1739 N N . TRP A 1 236 ? -3.248 4.622 -5.156 1.00 94.06 236 TRP A N 1
ATOM 1740 C CA . TRP A 1 236 ? -2.595 5.674 -4.385 1.00 94.06 236 TRP A CA 1
ATOM 1741 C C . TRP A 1 236 ? -1.535 6.352 -5.255 1.00 94.06 236 TRP A C 1
ATOM 1743 O O . TRP A 1 236 ? -0.389 5.944 -5.214 1.00 94.06 236 TRP A O 1
ATOM 1753 N N . ASP A 1 237 ? -1.898 7.344 -6.069 1.00 90.50 237 ASP A N 1
ATOM 1754 C CA . ASP A 1 237 ? -0.945 8.149 -6.864 1.00 90.50 237 ASP A CA 1
ATOM 1755 C C . ASP A 1 237 ? -0.940 9.616 -6.419 1.00 90.50 237 ASP A C 1
ATOM 1757 O O . ASP A 1 237 ? -1.022 10.553 -7.210 1.00 90.50 237 ASP A O 1
ATOM 1761 N N . TRP A 1 238 ? -0.950 9.823 -5.107 1.00 89.50 238 TRP A N 1
ATOM 1762 C CA . TRP A 1 238 ? -1.061 11.156 -4.533 1.00 89.50 238 TRP A CA 1
ATOM 1763 C C . TRP A 1 238 ? 0.317 11.830 -4.542 1.00 89.50 238 TRP A C 1
ATOM 1765 O O . TRP A 1 238 ? 1.263 11.246 -4.012 1.00 89.50 238 TRP A O 1
ATOM 1775 N N . PRO A 1 239 ? 0.460 13.017 -5.164 1.00 78.12 239 PRO A N 1
ATOM 1776 C CA . PRO A 1 239 ? 1.749 13.703 -5.299 1.00 78.12 239 PRO A CA 1
ATOM 1777 C C . PRO A 1 239 ? 2.190 14.428 -4.018 1.00 78.12 239 PRO A C 1
ATOM 1779 O O . PRO A 1 239 ? 3.332 14.890 -3.941 1.00 78.12 239 PRO A O 1
ATOM 1782 N N . ASP A 1 240 ? 1.277 14.561 -3.055 1.00 72.69 240 ASP A N 1
ATOM 1783 C CA . ASP A 1 240 ? 1.519 15.186 -1.758 1.00 72.69 240 ASP A CA 1
ATOM 1784 C C . ASP A 1 240 ? 2.333 14.258 -0.837 1.00 72.69 240 ASP A C 1
ATOM 1786 O O . ASP A 1 240 ? 2.291 13.032 -0.972 1.00 72.69 240 ASP A O 1
ATOM 1790 N N . GLU A 1 241 ? 3.059 14.859 0.111 1.00 67.50 241 GLU A N 1
ATOM 1791 C CA . GLU A 1 241 ? 3.921 14.169 1.083 1.00 67.50 241 GLU A CA 1
ATOM 1792 C C . GLU A 1 241 ? 3.179 13.092 1.904 1.00 67.50 241 GLU A C 1
ATOM 1794 O O . GLU A 1 241 ? 1.956 13.116 2.042 1.00 67.50 241 GLU A O 1
ATOM 1799 N N . ASP A 1 242 ? 3.954 12.147 2.445 1.00 76.62 242 ASP A N 1
ATOM 1800 C CA . ASP A 1 242 ? 3.621 10.987 3.295 1.00 76.62 242 ASP A CA 1
ATOM 1801 C C . ASP A 1 242 ? 2.215 10.915 3.918 1.00 76.62 242 ASP A C 1
ATOM 1803 O O . ASP A 1 242 ? 2.024 10.950 5.138 1.00 76.62 242 ASP A O 1
ATOM 1807 N N . GLY A 1 243 ? 1.196 10.694 3.085 1.00 88.50 243 GLY A N 1
ATOM 1808 C CA . GLY A 1 243 ? -0.187 10.601 3.557 1.00 88.50 243 GLY A CA 1
ATOM 1809 C C . GLY A 1 243 ? -0.456 9.421 4.503 1.00 88.50 243 GLY A C 1
ATOM 1810 O O . GLY A 1 243 ? -1.508 9.384 5.142 1.00 88.50 243 GLY A O 1
ATOM 1811 N N . TYR A 1 244 ? 0.482 8.477 4.634 1.00 93.19 244 TYR A N 1
ATOM 1812 C CA . TYR A 1 244 ? 0.350 7.318 5.513 1.00 93.19 244 TYR A CA 1
ATOM 1813 C C . TYR A 1 244 ? 0.374 7.680 7.003 1.00 93.19 244 TYR A C 1
ATOM 1815 O O . TYR A 1 244 ? -0.324 7.031 7.774 1.00 93.19 244 TYR A O 1
ATOM 1823 N N . ALA A 1 245 ? 1.108 8.721 7.419 1.00 90.88 245 ALA A N 1
ATOM 1824 C CA . ALA A 1 245 ? 1.163 9.122 8.828 1.00 90.88 245 ALA A CA 1
ATOM 1825 C C . ALA A 1 245 ? -0.198 9.670 9.282 1.00 90.88 245 ALA A C 1
ATOM 1827 O O . ALA A 1 245 ? -0.730 9.305 10.331 1.00 90.88 245 ALA A O 1
ATOM 1828 N N . ARG A 1 246 ? -0.820 10.479 8.417 1.00 90.62 246 ARG A N 1
ATOM 1829 C CA . ARG A 1 246 ? -2.187 10.973 8.605 1.00 90.62 246 ARG A CA 1
ATOM 1830 C C . ARG A 1 246 ? -3.216 9.844 8.555 1.00 90.62 246 ARG A C 1
ATOM 1832 O O . ARG A 1 246 ? -4.177 9.863 9.321 1.00 90.62 246 ARG A O 1
ATOM 1839 N N . LEU A 1 247 ? -3.026 8.869 7.665 1.00 94.62 247 LEU A N 1
ATOM 1840 C CA . LEU A 1 247 ? -3.875 7.681 7.587 1.00 94.62 247 LEU A CA 1
ATOM 1841 C C . LEU A 1 247 ? -3.814 6.868 8.889 1.00 94.62 247 LEU A C 1
ATOM 1843 O O . LEU A 1 247 ? -4.864 6.547 9.440 1.00 94.62 247 LEU A O 1
ATOM 1847 N N . GLU A 1 248 ? -2.612 6.588 9.404 1.00 95.38 248 GLU A N 1
ATOM 1848 C CA . GLU A 1 248 ? -2.409 5.888 10.678 1.00 95.38 248 GLU A CA 1
ATOM 1849 C C . GLU A 1 248 ? -3.072 6.643 11.833 1.00 95.38 248 GLU A C 1
ATOM 1851 O O . GLU A 1 248 ? -3.841 6.045 12.584 1.00 95.38 248 GLU A O 1
ATOM 1856 N N . GLU A 1 249 ? -2.860 7.959 11.941 1.00 92.75 249 GLU A N 1
ATOM 1857 C CA . GLU A 1 249 ? -3.464 8.759 13.009 1.00 92.75 249 GLU A CA 1
ATOM 1858 C C . GLU A 1 249 ? -5.000 8.677 12.995 1.00 92.75 249 GLU A C 1
ATOM 1860 O O . GLU A 1 249 ? -5.619 8.480 14.046 1.00 92.75 249 GLU A O 1
ATOM 1865 N N . VAL A 1 250 ? -5.629 8.788 11.819 1.00 94.00 250 VAL A N 1
ATOM 1866 C CA . VAL A 1 250 ? -7.089 8.659 11.699 1.00 94.00 250 VAL A CA 1
ATOM 1867 C C . VAL A 1 250 ? -7.546 7.257 12.099 1.00 94.00 250 VAL A C 1
ATOM 1869 O O . VAL A 1 250 ? -8.500 7.145 12.866 1.00 94.00 250 VAL A O 1
ATOM 1872 N N . VAL A 1 251 ? -6.866 6.198 11.648 1.00 95.75 251 VAL A N 1
ATOM 1873 C CA . VAL A 1 251 ? -7.212 4.812 12.012 1.00 95.75 251 VAL A CA 1
ATOM 1874 C C . VAL A 1 251 ? -7.146 4.614 13.523 1.00 95.75 251 VAL A C 1
ATOM 1876 O O . VAL A 1 251 ? -8.118 4.172 14.138 1.00 95.75 251 VAL A O 1
ATOM 1879 N N . VAL A 1 252 ? -6.027 4.998 14.135 1.00 94.44 252 VAL A N 1
ATOM 1880 C CA . VAL A 1 252 ? -5.785 4.842 15.571 1.00 94.44 252 VAL A CA 1
ATOM 1881 C C . VAL A 1 252 ? -6.822 5.613 16.372 1.00 94.44 252 VAL A C 1
ATOM 1883 O O . VAL A 1 252 ? -7.357 5.080 17.343 1.00 94.44 252 VAL A O 1
ATOM 1886 N N . LYS A 1 253 ? -7.168 6.837 15.962 1.00 91.50 253 LYS A N 1
ATOM 1887 C CA . LYS A 1 253 ? -8.169 7.644 16.666 1.00 91.50 253 LYS A CA 1
ATOM 1888 C C . LYS A 1 253 ? -9.577 7.107 16.513 1.00 91.50 253 LYS A C 1
ATOM 1890 O O . LYS A 1 253 ? -10.285 7.053 17.511 1.00 91.50 253 LYS A O 1
ATOM 1895 N N . VAL A 1 254 ? -9.979 6.678 15.319 1.00 91.50 254 VAL A N 1
ATOM 1896 C CA . VAL A 1 254 ? -11.292 6.046 15.117 1.00 91.50 254 VAL A CA 1
ATOM 1897 C C . VAL A 1 254 ? -11.419 4.802 15.999 1.00 91.50 254 VAL A C 1
ATOM 1899 O O . VAL A 1 254 ? -12.436 4.612 16.656 1.00 91.50 254 VAL A O 1
ATOM 1902 N N . MET A 1 255 ? -10.369 3.983 16.072 1.00 91.69 255 MET A N 1
ATOM 1903 C CA . MET A 1 255 ? -10.401 2.709 16.792 1.00 91.69 255 MET A CA 1
ATOM 1904 C C . MET A 1 255 ? -10.175 2.818 18.304 1.00 91.69 255 MET A C 1
ATOM 1906 O O . MET A 1 255 ? -10.680 1.986 19.058 1.00 91.69 255 MET A O 1
ATOM 1910 N N . SER A 1 256 ? -9.441 3.831 18.767 1.00 87.50 256 SER A N 1
ATOM 1911 C CA . SER A 1 256 ? -9.206 4.060 20.202 1.00 87.50 256 SER A CA 1
ATOM 1912 C C . SER A 1 256 ? -10.393 4.737 20.889 1.00 87.50 256 SER A C 1
ATOM 1914 O O . SER A 1 256 ? -10.570 4.562 22.097 1.00 87.50 256 SER A O 1
ATOM 1916 N N . ASN A 1 257 ? -11.190 5.490 20.118 1.00 75.06 257 ASN A N 1
ATOM 1917 C CA . ASN A 1 257 ? -12.345 6.263 20.581 1.00 75.06 257 ASN A CA 1
ATOM 1918 C C . ASN A 1 257 ? -13.671 5.501 20.501 1.00 75.06 257 ASN A C 1
ATOM 1920 O O . ASN A 1 257 ? -14.721 6.118 20.665 1.00 75.06 257 ASN A O 1
ATOM 1924 N N . VAL A 1 258 ? -13.640 4.186 20.277 1.00 61.28 258 VAL A N 1
ATOM 1925 C CA . VAL A 1 258 ? -14.825 3.325 20.367 1.00 61.28 258 VAL A CA 1
ATOM 1926 C C . VAL A 1 258 ? -15.259 3.210 21.835 1.00 61.28 258 VAL A C 1
ATOM 1928 O O . VAL A 1 258 ? -15.021 2.204 22.499 1.00 61.28 258 VAL A O 1
ATOM 1931 N N . SER A 1 259 ? -15.863 4.277 22.344 1.00 53.00 259 SER A N 1
ATOM 1932 C CA . SER A 1 259 ? -16.423 4.400 23.686 1.00 53.00 259 SER A CA 1
ATOM 1933 C C . SER A 1 259 ? -17.667 5.277 23.548 1.00 53.00 259 SER A C 1
ATOM 1935 O O . SER A 1 259 ? -17.553 6.460 23.222 1.00 53.00 259 SER A O 1
ATOM 1937 N N . PHE A 1 260 ? -18.858 4.706 23.732 1.00 42.31 260 PHE A N 1
ATOM 1938 C CA . PHE A 1 260 ? -20.098 5.481 23.727 1.00 42.31 260 PHE A CA 1
ATOM 1939 C C . PHE A 1 260 ? -20.183 6.315 25.013 1.00 42.31 260 PHE A C 1
ATOM 1941 O O . PHE A 1 260 ? -19.961 5.797 26.108 1.00 42.31 260 PHE A O 1
ATOM 1948 N N . SER A 1 261 ? -20.518 7.601 24.891 1.00 35.91 261 SER A N 1
ATOM 1949 C CA . SER A 1 261 ? -20.894 8.430 26.037 1.00 35.91 261 SER A CA 1
ATOM 1950 C C . SER A 1 261 ? -22.400 8.287 26.241 1.00 35.91 261 SER A C 1
ATOM 1952 O O . SER A 1 261 ? -23.188 8.790 25.440 1.00 35.91 261 SER A O 1
ATOM 1954 N N . ILE A 1 262 ? -22.824 7.570 27.284 1.00 36.12 262 ILE A N 1
ATOM 1955 C CA . ILE A 1 262 ? -24.222 7.619 27.720 1.00 36.12 262 ILE A CA 1
ATOM 1956 C C . ILE A 1 262 ? -24.422 8.997 28.356 1.00 36.12 262 ILE A C 1
ATOM 1958 O O . ILE A 1 262 ? -23.967 9.245 29.473 1.00 36.12 262 ILE A O 1
ATOM 1962 N N . SER A 1 263 ? -25.088 9.910 27.650 1.00 29.62 263 SER A N 1
ATOM 1963 C CA . SER A 1 263 ? -25.518 11.181 28.228 1.00 29.62 263 SER A CA 1
ATOM 1964 C C . SER A 1 263 ? -26.614 10.909 29.264 1.00 29.62 263 SER A C 1
ATOM 1966 O O . SER A 1 263 ? -27.787 10.759 28.917 1.00 29.62 263 SER A O 1
ATOM 1968 N N . PHE A 1 264 ? -26.251 10.824 30.541 1.00 32.50 264 PHE A N 1
ATOM 1969 C CA . PHE A 1 264 ? -27.234 10.936 31.615 1.00 32.50 264 PHE A CA 1
ATOM 1970 C C . PHE A 1 264 ? -27.598 12.416 31.813 1.00 32.50 264 PHE A C 1
ATOM 1972 O O . PHE A 1 264 ? -26.699 13.262 31.816 1.00 32.50 264 PHE A O 1
ATOM 1979 N N . PRO A 1 265 ? -28.884 12.764 32.004 1.00 32.81 265 PRO A N 1
ATOM 1980 C CA . PRO A 1 265 ? -29.244 14.093 32.469 1.00 32.81 265 PRO A CA 1
ATOM 1981 C C . PRO A 1 265 ? -28.624 14.319 33.855 1.00 32.81 265 PRO A C 1
ATOM 1983 O O . PRO A 1 265 ? -28.739 13.489 34.756 1.00 32.81 265 PRO A O 1
ATOM 1986 N N . THR A 1 266 ? -27.929 15.446 33.971 1.00 34.12 266 THR A N 1
ATOM 1987 C CA . THR A 1 266 ? -27.257 16.006 35.148 1.00 34.12 266 THR A CA 1
ATOM 1988 C C . THR A 1 266 ? -27.871 15.612 36.495 1.00 34.12 266 THR A C 1
ATOM 1990 O O . THR A 1 266 ? -28.986 16.023 36.816 1.00 34.12 266 THR A O 1
ATOM 1993 N N . PHE A 1 267 ? -27.084 14.936 37.331 1.00 30.20 267 PHE A N 1
ATOM 1994 C CA . PHE A 1 267 ? -27.212 15.009 38.785 1.00 30.20 267 PHE A CA 1
ATOM 1995 C C . PHE A 1 267 ? -25.871 15.474 39.353 1.00 30.20 267 PHE A C 1
ATOM 1997 O O . PHE A 1 267 ? -24.888 14.737 39.343 1.00 30.20 267 PHE A O 1
ATOM 2004 N N . SER A 1 268 ? -25.831 16.726 39.807 1.00 27.81 268 SER A N 1
ATOM 2005 C CA . SER A 1 268 ? -24.708 17.271 40.563 1.00 27.81 268 SER A CA 1
ATOM 2006 C C . SER A 1 268 ? -24.646 16.592 41.928 1.00 27.81 268 SER A C 1
ATOM 2008 O O . SER A 1 268 ? -25.604 16.664 42.695 1.00 27.81 268 SER A O 1
ATOM 2010 N N . PHE A 1 269 ? -23.512 15.977 42.246 1.00 28.20 269 PHE A N 1
ATOM 2011 C CA . PHE A 1 269 ? -23.120 15.683 43.619 1.00 28.20 269 PHE A CA 1
ATOM 2012 C C . PHE A 1 269 ? -21.695 16.197 43.818 1.00 28.20 269 PHE A C 1
ATOM 2014 O O . PHE A 1 269 ? -20.766 15.750 43.148 1.00 28.20 269 PHE A O 1
ATOM 2021 N N . GLU A 1 270 ? -21.545 17.169 44.715 1.00 30.81 270 GLU A N 1
ATOM 2022 C CA . GLU A 1 270 ? -20.250 17.576 45.252 1.00 30.81 270 GLU A CA 1
ATOM 2023 C C . GLU A 1 270 ? -19.695 16.439 46.117 1.00 30.81 270 GLU A C 1
ATOM 2025 O O . GLU A 1 270 ? -20.387 15.905 46.985 1.00 30.81 270 GLU A O 1
ATOM 2030 N N . LEU A 1 271 ? -18.440 16.066 45.877 1.00 27.08 271 LEU A N 1
ATOM 2031 C CA . LEU A 1 271 ? -17.691 15.135 46.713 1.00 27.08 271 LEU A CA 1
ATOM 2032 C C . LEU A 1 271 ? -16.326 15.767 46.990 1.00 27.08 271 LEU A C 1
ATOM 2034 O O . LEU A 1 271 ? -15.469 15.852 46.111 1.00 27.08 271 LEU A O 1
ATOM 2038 N N . GLU A 1 272 ? -16.157 16.252 48.220 1.00 27.14 272 GLU A N 1
ATOM 2039 C CA . GLU A 1 272 ? -14.882 16.719 48.757 1.00 27.14 272 GLU A CA 1
ATOM 2040 C C . GLU A 1 272 ? -13.877 15.557 48.792 1.00 27.14 272 GLU A C 1
ATOM 2042 O O . GLU A 1 272 ? -14.042 14.581 49.526 1.00 27.14 272 GLU A O 1
ATOM 2047 N N . PHE A 1 273 ? -12.801 15.666 48.011 1.00 26.69 273 PHE A N 1
ATOM 2048 C CA . PHE A 1 273 ? -11.647 14.776 48.105 1.00 26.69 273 PHE A CA 1
ATOM 2049 C C . PHE A 1 273 ? -10.642 15.341 49.115 1.00 26.69 273 PHE A C 1
ATOM 2051 O O . PHE A 1 273 ? -9.928 16.302 48.834 1.00 26.69 273 PHE A O 1
ATOM 2058 N N . THR A 1 274 ? -10.535 14.705 50.283 1.00 23.38 274 THR A N 1
ATOM 2059 C CA . THR A 1 274 ? -9.384 14.893 51.178 1.00 23.38 274 THR A CA 1
ATOM 2060 C C . THR A 1 274 ? -8.237 14.006 50.688 1.00 23.38 274 THR A C 1
ATOM 2062 O O . THR A 1 274 ? -8.266 12.787 50.851 1.00 23.38 274 THR A O 1
ATOM 2065 N N . PHE A 1 275 ? -7.219 14.611 50.074 1.00 24.05 275 PHE A N 1
ATOM 2066 C CA . PHE A 1 275 ? -5.958 13.945 49.739 1.00 24.05 275 PHE A CA 1
ATOM 2067 C C . PHE A 1 275 ? -5.111 13.769 51.009 1.00 24.05 275 PHE A C 1
ATOM 2069 O O . PHE A 1 275 ? -4.619 14.746 51.568 1.00 24.05 275 PHE A O 1
ATOM 2076 N N . CYS A 1 276 ? -4.887 12.527 51.445 1.00 22.41 276 CYS A N 1
ATOM 2077 C CA . CYS A 1 276 ? -3.818 12.208 52.391 1.00 22.41 276 CYS A CA 1
ATOM 2078 C C . CYS A 1 276 ? -2.600 11.717 51.598 1.00 22.41 276 CYS A C 1
ATOM 2080 O O . CYS A 1 276 ? -2.530 10.562 51.181 1.00 22.41 276 CYS A O 1
ATOM 2082 N N . PHE A 1 277 ? -1.650 12.620 51.351 1.00 24.06 277 PHE A N 1
ATOM 2083 C CA . PHE A 1 277 ? -0.309 12.267 50.890 1.00 24.06 277 PHE A CA 1
ATOM 2084 C C . PHE A 1 277 ? 0.475 11.719 52.087 1.00 24.06 277 PHE A C 1
ATOM 2086 O O . PHE A 1 277 ? 0.789 12.468 53.010 1.00 24.06 277 PHE A O 1
ATOM 2093 N N . CYS A 1 278 ? 0.837 10.436 52.071 1.00 23.53 278 CYS A N 1
ATOM 2094 C CA . CYS A 1 278 ? 1.892 9.924 52.942 1.00 23.53 278 CYS A CA 1
ATOM 2095 C C . CYS A 1 278 ? 3.063 9.462 52.076 1.00 23.53 278 CYS A C 1
ATOM 2097 O O . CYS A 1 278 ? 3.079 8.366 51.520 1.00 23.53 278 CYS A O 1
ATOM 2099 N N . SER A 1 279 ? 4.023 10.371 51.934 1.00 30.48 279 SER A N 1
ATOM 2100 C CA . SER A 1 279 ? 5.366 10.094 51.452 1.00 30.48 279 SER A CA 1
ATOM 2101 C C . SER A 1 279 ? 6.180 9.585 52.643 1.00 30.48 279 SER A C 1
ATOM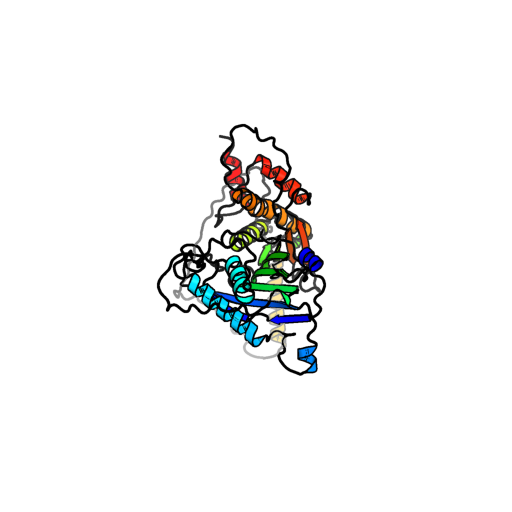 2103 O O . SER A 1 279 ? 6.331 10.308 53.626 1.00 30.48 279 SER A O 1
ATOM 2105 N N . CYS A 1 280 ? 6.705 8.362 52.580 1.00 25.77 280 CYS A N 1
ATOM 2106 C CA . CYS A 1 280 ? 7.668 7.869 53.565 1.00 25.77 280 CYS A CA 1
ATOM 2107 C C . CYS A 1 280 ? 8.890 7.268 52.870 1.00 25.77 280 CYS A C 1
ATOM 2109 O O . CYS A 1 280 ? 9.034 6.057 52.723 1.00 25.77 280 CYS A O 1
ATOM 2111 N N . SER A 1 281 ? 9.814 8.153 52.502 1.00 35.47 281 SER A N 1
ATOM 2112 C CA . SER A 1 281 ? 11.242 7.859 52.500 1.00 35.47 281 SER A CA 1
ATOM 2113 C C . SER A 1 281 ? 11.773 7.906 53.938 1.00 35.47 281 SER A C 1
ATOM 2115 O O . SER A 1 281 ? 11.724 8.946 54.589 1.00 35.47 281 SER A O 1
ATOM 2117 N N . GLY A 1 282 ? 12.268 6.753 54.391 1.00 33.56 282 GLY A N 1
ATOM 2118 C CA . GLY A 1 282 ? 13.216 6.502 55.480 1.00 33.56 282 GLY A CA 1
ATOM 2119 C C . GLY A 1 282 ? 13.407 7.542 56.590 1.00 33.56 282 GLY A C 1
ATOM 2120 O O . GLY A 1 282 ? 14.185 8.481 56.442 1.00 33.56 282 GLY A O 1
ATOM 2121 N N . ARG A 1 283 ? 12.891 7.222 57.781 1.00 28.20 283 ARG A N 1
ATOM 2122 C CA . ARG A 1 283 ? 13.662 7.328 59.027 1.00 28.20 283 ARG A CA 1
ATOM 2123 C C . ARG A 1 283 ? 13.137 6.347 60.070 1.00 28.20 283 ARG A C 1
ATOM 2125 O O . ARG A 1 283 ? 11.941 6.162 60.239 1.00 28.20 283 ARG A O 1
ATOM 2132 N N . THR A 1 284 ? 14.100 5.689 60.693 1.00 40.34 284 THR A N 1
ATOM 2133 C CA . THR A 1 284 ? 14.021 4.686 61.750 1.00 40.34 284 THR A CA 1
ATOM 2134 C C . THR A 1 284 ? 13.373 5.223 63.019 1.00 40.34 284 THR A C 1
ATOM 2136 O O . THR A 1 284 ? 13.959 6.091 63.660 1.00 40.34 284 THR A O 1
ATOM 2139 N N . GLU A 1 285 ? 12.269 4.612 63.443 1.00 28.62 285 GLU A N 1
ATOM 2140 C CA . GLU A 1 285 ? 11.886 4.546 64.853 1.00 28.62 285 GLU A CA 1
ATOM 2141 C C . GLU A 1 285 ? 11.455 3.119 65.208 1.00 28.62 285 GLU A C 1
ATOM 2143 O O . GLU A 1 285 ? 10.822 2.405 64.430 1.00 28.62 285 GLU A O 1
ATOM 2148 N N . GLN A 1 286 ? 11.931 2.684 66.371 1.00 37.84 286 GLN A N 1
ATOM 2149 C CA . GLN A 1 286 ? 11.849 1.332 66.901 1.00 37.84 286 GLN A CA 1
ATOM 2150 C C . GLN A 1 286 ? 10.399 0.928 67.174 1.00 37.84 286 GLN A C 1
ATOM 2152 O O . GLN A 1 286 ? 9.726 1.520 68.013 1.00 37.84 286 GLN A O 1
ATOM 2157 N N . MET A 1 287 ? 9.951 -0.150 66.533 1.00 24.56 287 MET A N 1
ATOM 2158 C CA . MET A 1 287 ? 8.715 -0.833 66.897 1.00 24.56 287 MET A CA 1
ATOM 2159 C C . MET A 1 287 ? 9.069 -2.006 67.821 1.00 24.56 287 MET A C 1
ATOM 2161 O O . MET A 1 287 ? 9.682 -2.985 67.394 1.00 24.56 287 MET A O 1
ATOM 2165 N N . GLN A 1 288 ? 8.731 -1.879 69.109 1.00 32.09 288 GLN A N 1
ATOM 2166 C CA . GLN A 1 288 ? 8.828 -2.963 70.088 1.00 32.09 288 GLN A CA 1
ATOM 2167 C C . GLN A 1 288 ? 7.935 -4.131 69.657 1.00 32.09 288 GLN A C 1
ATOM 2169 O O . GLN A 1 288 ? 6.708 -4.040 69.680 1.00 32.09 288 GLN A O 1
ATOM 2174 N N . ILE A 1 289 ? 8.567 -5.244 69.297 1.00 29.86 289 ILE A N 1
ATOM 2175 C CA . ILE A 1 289 ? 7.911 -6.541 69.143 1.00 29.86 289 ILE A CA 1
ATOM 2176 C C . ILE A 1 289 ? 7.768 -7.140 70.547 1.00 29.86 289 ILE A C 1
ATOM 2178 O O . ILE A 1 289 ? 8.759 -7.310 71.257 1.00 29.86 289 ILE A O 1
ATOM 2182 N N . SER A 1 290 ? 6.537 -7.441 70.962 1.00 30.75 290 SER A N 1
ATOM 2183 C CA . SER A 1 290 ? 6.279 -8.218 72.176 1.00 30.75 290 SER A CA 1
ATOM 2184 C C . SER A 1 290 ? 6.707 -9.683 71.976 1.00 30.75 290 SER A C 1
ATOM 2186 O O . SER A 1 290 ? 6.599 -10.208 70.863 1.00 30.75 290 SER A O 1
ATOM 2188 N N . PRO A 1 291 ? 7.203 -10.378 73.017 1.00 39.09 291 PRO A N 1
ATOM 2189 C CA . PRO A 1 291 ? 7.729 -11.723 72.852 1.00 39.09 291 PRO A CA 1
ATOM 2190 C C . PRO A 1 291 ? 6.596 -12.736 72.676 1.00 39.09 291 PRO A C 1
ATOM 2192 O O . PRO A 1 291 ? 5.607 -12.734 73.411 1.00 39.09 291 PRO A O 1
ATOM 2195 N N . TRP A 1 292 ? 6.777 -13.641 71.717 1.00 35.81 292 TRP A N 1
ATOM 2196 C CA . TRP A 1 292 ? 6.010 -14.880 71.630 1.00 35.81 292 TRP A CA 1
ATOM 2197 C C . TRP A 1 292 ? 6.308 -15.780 72.842 1.00 35.81 292 TRP A C 1
ATOM 2199 O O . TRP A 1 292 ? 7.441 -15.787 73.324 1.00 35.81 292 TRP A O 1
ATOM 2209 N N . PRO A 1 293 ? 5.327 -16.556 73.340 1.00 39.03 293 PRO A N 1
ATOM 2210 C CA . PRO A 1 293 ? 5.518 -17.384 74.522 1.00 39.03 293 PRO A CA 1
ATOM 2211 C C . PRO A 1 293 ? 6.531 -18.509 74.274 1.00 39.03 293 PRO A C 1
ATOM 2213 O O . PRO A 1 293 ? 6.424 -19.299 73.335 1.00 39.03 293 PRO A O 1
ATOM 2216 N N . GLU A 1 294 ? 7.497 -18.584 75.183 1.00 43.94 294 GLU A N 1
ATOM 2217 C CA . GLU A 1 294 ? 8.655 -19.478 75.220 1.00 43.94 294 GLU A CA 1
ATOM 2218 C C . GLU A 1 294 ? 8.281 -20.906 75.666 1.00 43.94 294 GLU A C 1
ATOM 2220 O O . GLU A 1 294 ? 8.832 -21.479 76.600 1.00 43.94 294 GLU A O 1
ATOM 2225 N N . LYS A 1 295 ? 7.288 -21.497 75.002 1.00 45.72 295 LYS A N 1
ATOM 2226 C CA . LYS A 1 295 ? 6.959 -22.922 75.110 1.00 45.72 295 LYS A CA 1
ATOM 2227 C C . LYS A 1 295 ? 6.554 -23.419 73.738 1.00 45.72 295 LYS A C 1
ATOM 2229 O O . LYS A 1 295 ? 5.378 -23.367 73.415 1.00 45.72 295 LYS A O 1
ATOM 2234 N N . LEU A 1 296 ? 7.538 -23.829 72.938 1.00 42.84 296 LEU A N 1
ATOM 2235 C CA . LEU A 1 296 ? 7.432 -24.779 71.814 1.00 42.84 296 LEU A CA 1
ATOM 2236 C C . LEU A 1 296 ? 8.813 -24.906 71.145 1.00 42.84 296 LEU A C 1
ATOM 2238 O O . LEU A 1 296 ? 8.988 -24.654 69.953 1.00 42.84 296 LEU A O 1
ATOM 2242 N N . ARG A 1 297 ? 9.823 -25.251 71.946 1.00 45.59 297 ARG A N 1
ATOM 2243 C CA . ARG A 1 297 ? 11.168 -25.561 71.464 1.00 45.59 297 ARG A CA 1
ATOM 2244 C C . ARG A 1 297 ? 11.555 -26.942 71.972 1.00 45.59 297 ARG A C 1
ATOM 2246 O O . ARG A 1 297 ? 12.303 -27.037 72.927 1.00 45.59 297 ARG A O 1
ATOM 2253 N N . GLU A 1 298 ? 10.955 -27.963 71.372 1.00 50.88 298 GLU A N 1
ATOM 2254 C CA . GLU A 1 298 ? 11.516 -29.300 71.137 1.00 50.88 298 GLU A CA 1
ATOM 2255 C C . GLU A 1 298 ? 10.451 -30.173 70.452 1.00 50.88 298 GLU A C 1
ATOM 2257 O O . GLU A 1 298 ? 9.257 -29.951 70.633 1.00 50.88 298 GLU A O 1
ATOM 2262 N N . GLU A 1 299 ? 10.924 -31.117 69.636 1.00 39.19 299 GLU A N 1
ATOM 2263 C CA . GLU A 1 299 ? 10.195 -32.085 68.795 1.00 39.19 299 GLU A CA 1
ATOM 2264 C C . GLU A 1 299 ? 9.787 -31.618 67.383 1.00 39.19 299 GLU A C 1
ATOM 2266 O O . GLU A 1 299 ? 8.730 -31.049 67.110 1.00 39.19 299 GLU A O 1
ATOM 2271 N N . SER A 1 300 ? 10.684 -31.922 66.440 1.00 48.72 300 SER A N 1
ATOM 2272 C CA . SER A 1 300 ? 10.442 -31.938 65.003 1.00 48.72 300 SER A CA 1
ATOM 2273 C C . SER A 1 300 ? 9.645 -33.188 64.614 1.00 48.72 300 SER A C 1
ATOM 2275 O O . SER A 1 300 ? 10.209 -34.275 64.485 1.00 48.72 300 SER A O 1
ATOM 2277 N N . SER A 1 301 ? 8.350 -33.029 64.359 1.00 55.53 301 SER A N 1
ATOM 2278 C CA . SER A 1 301 ? 7.614 -33.931 63.475 1.00 55.53 301 SER A CA 1
ATOM 2279 C C . SER A 1 301 ? 6.732 -33.119 62.524 1.00 55.53 301 SER A C 1
ATOM 2281 O O . SER A 1 301 ? 6.146 -32.094 62.892 1.00 55.53 301 SER A O 1
ATOM 2283 N N . GLU A 1 302 ? 6.685 -33.573 61.274 1.00 50.28 302 GLU A N 1
ATOM 2284 C CA . GLU A 1 302 ? 5.979 -32.983 60.128 1.00 50.28 302 GLU A CA 1
ATOM 2285 C C . GLU A 1 302 ? 4.480 -32.728 60.415 1.00 50.28 302 GLU A C 1
ATOM 2287 O O . GLU A 1 302 ? 3.881 -31.783 59.900 1.00 50.28 302 GLU A O 1
ATOM 2292 N N . GLU A 1 303 ? 3.908 -33.467 61.370 1.00 50.31 303 GLU A N 1
ATOM 2293 C CA . GLU A 1 303 ? 2.521 -33.348 61.836 1.00 50.31 303 GLU A CA 1
ATOM 2294 C C . GLU A 1 303 ? 2.209 -31.995 62.517 1.00 50.31 303 GLU A C 1
ATOM 2296 O O . GLU A 1 303 ? 1.065 -31.526 62.547 1.00 50.31 303 GLU A O 1
ATOM 2301 N N . THR A 1 304 ? 3.231 -31.311 63.036 1.00 55.22 304 THR A N 1
ATOM 2302 C CA . THR A 1 304 ? 3.065 -30.032 63.745 1.00 55.22 304 THR A CA 1
ATOM 2303 C C . THR A 1 304 ? 2.911 -28.851 62.779 1.00 55.22 304 THR A C 1
ATOM 2305 O O . THR A 1 304 ? 2.266 -27.853 63.114 1.00 55.22 304 THR A O 1
ATOM 2308 N N . ALA A 1 305 ? 3.453 -28.953 61.561 1.00 54.09 305 ALA A N 1
ATOM 2309 C CA . ALA A 1 305 ? 3.314 -27.924 60.532 1.00 54.09 305 ALA A CA 1
ATOM 2310 C C . ALA A 1 305 ? 1.897 -27.914 59.935 1.00 54.09 305 ALA A C 1
ATOM 2312 O O . ALA A 1 305 ? 1.297 -26.847 59.796 1.00 54.09 305 ALA A O 1
ATOM 2313 N N . GLU A 1 306 ? 1.314 -29.091 59.688 1.00 60.50 306 GLU A N 1
ATOM 2314 C CA . GLU A 1 306 ? -0.049 -29.215 59.160 1.00 60.50 306 GLU A CA 1
ATOM 2315 C C . GLU A 1 306 ? -1.098 -28.698 60.158 1.00 60.50 306 GLU A C 1
ATOM 2317 O O . GLU A 1 306 ? -2.002 -27.942 59.790 1.00 60.50 306 GLU A O 1
ATOM 2322 N N . LYS A 1 307 ? -0.942 -29.009 61.454 1.00 66.56 307 LYS A N 1
ATOM 2323 C CA . LYS A 1 307 ? -1.811 -28.464 62.513 1.00 66.56 307 LYS A CA 1
ATOM 2324 C C . LYS A 1 307 ? -1.707 -26.940 62.615 1.00 66.56 307 LYS A C 1
ATOM 2326 O O . LYS A 1 307 ? -2.734 -26.273 62.736 1.00 66.56 307 LYS A O 1
ATOM 2331 N N . LYS A 1 308 ? -0.502 -26.370 62.496 1.00 60.38 308 LYS A N 1
ATOM 2332 C CA . LYS A 1 308 ? -0.305 -24.908 62.470 1.00 60.38 308 LYS A CA 1
ATOM 2333 C C . LYS A 1 308 ? -0.954 -24.270 61.237 1.00 60.38 308 LYS A C 1
ATOM 2335 O O . LYS A 1 308 ? -1.606 -23.235 61.363 1.00 60.38 308 LYS A O 1
ATOM 2340 N N . MET A 1 309 ? -0.861 -24.913 60.073 1.00 63.62 309 MET A N 1
ATOM 2341 C CA . MET A 1 309 ? -1.470 -24.427 58.833 1.00 63.62 309 MET A CA 1
ATOM 2342 C C . MET A 1 309 ? -3.003 -24.476 58.887 1.00 63.62 309 MET A C 1
ATOM 2344 O O . MET A 1 309 ? -3.652 -23.506 58.503 1.00 63.62 309 MET A O 1
ATOM 2348 N N . ARG A 1 310 ? -3.594 -25.539 59.453 1.00 68.44 310 ARG A N 1
ATOM 2349 C CA . ARG A 1 310 ? -5.051 -25.647 59.654 1.00 68.44 310 ARG A CA 1
ATOM 2350 C C . ARG A 1 310 ? -5.598 -24.589 60.613 1.00 68.44 310 ARG A C 1
ATOM 2352 O O . ARG A 1 310 ? -6.677 -24.059 60.365 1.00 68.44 310 ARG A O 1
ATOM 2359 N N . VAL A 1 311 ? -4.861 -24.244 61.672 1.00 73.38 311 VAL A N 1
ATOM 2360 C CA . VAL A 1 311 ? -5.258 -23.170 62.602 1.00 73.38 311 VAL A CA 1
ATOM 2361 C C . VAL A 1 311 ? -5.183 -21.800 61.921 1.00 73.38 311 VAL A C 1
ATOM 2363 O O . VAL A 1 311 ? -6.128 -21.022 62.023 1.00 73.38 311 VAL A O 1
ATOM 2366 N N . CYS A 1 312 ? -4.127 -21.521 61.149 1.00 64.31 312 CYS A N 1
ATOM 2367 C CA . CYS A 1 312 ? -4.047 -20.290 60.356 1.00 64.31 312 CYS A CA 1
ATOM 2368 C C . CYS A 1 312 ? -5.176 -20.194 59.317 1.00 64.31 312 CYS A C 1
ATOM 2370 O O . CYS A 1 312 ? -5.783 -19.132 59.172 1.00 64.31 312 CYS A O 1
ATOM 2372 N N . LEU A 1 313 ? -5.502 -21.301 58.641 1.00 65.25 313 LEU A N 1
ATOM 2373 C CA . LEU A 1 313 ? -6.583 -21.348 57.658 1.00 65.25 313 LEU A CA 1
ATOM 2374 C C . LEU A 1 313 ? -7.957 -21.146 58.314 1.00 65.25 313 LEU A C 1
ATOM 2376 O O . LEU A 1 313 ? -8.793 -20.437 57.763 1.00 65.25 313 LEU A O 1
ATOM 2380 N N . SER A 1 314 ? -8.192 -21.708 59.507 1.00 65.75 314 SER A N 1
ATOM 2381 C CA . SER A 1 314 ? -9.471 -21.536 60.209 1.00 65.75 314 SER A CA 1
ATOM 2382 C C . SER A 1 314 ? -9.658 -20.107 60.730 1.00 65.75 314 SER A C 1
ATOM 2384 O O . SER A 1 314 ? -10.755 -19.562 60.616 1.00 65.75 314 SER A O 1
ATOM 2386 N N . ILE A 1 315 ? -8.586 -19.457 61.199 1.00 65.00 315 ILE A N 1
ATOM 2387 C CA . ILE A 1 315 ? -8.604 -18.042 61.603 1.00 65.00 315 ILE A CA 1
ATOM 2388 C C . ILE A 1 315 ? -8.840 -17.136 60.385 1.00 65.00 315 ILE A C 1
ATOM 2390 O O . ILE A 1 315 ? -9.600 -16.168 60.472 1.00 65.00 315 ILE A O 1
ATOM 2394 N N . TYR A 1 316 ? -8.233 -17.456 59.238 1.00 56.66 316 TYR A N 1
ATOM 2395 C CA . TYR A 1 316 ? -8.435 -16.725 57.986 1.00 56.66 316 TYR A CA 1
ATOM 2396 C C . TYR A 1 316 ? -9.880 -16.856 57.475 1.00 56.66 316 TYR A C 1
ATOM 2398 O O . TYR A 1 316 ? -10.529 -15.852 57.177 1.00 56.66 316 TYR A O 1
ATOM 2406 N N . LEU A 1 317 ? -10.433 -18.072 57.475 1.00 62.72 317 LEU A N 1
ATOM 2407 C CA . LEU A 1 317 ? -11.816 -18.334 57.069 1.00 62.72 317 LEU A CA 1
ATOM 2408 C C . LEU A 1 317 ? -12.838 -17.718 58.040 1.00 62.72 317 LEU A C 1
ATOM 2410 O O . LEU A 1 317 ? -13.828 -17.146 57.592 1.00 62.72 317 LEU A O 1
ATOM 2414 N N . GLN A 1 318 ? -12.579 -17.728 59.354 1.00 59.00 318 GLN A N 1
ATOM 2415 C CA . GLN A 1 318 ? -13.439 -17.050 60.335 1.00 59.00 318 GLN A CA 1
ATOM 2416 C C . GLN A 1 318 ? -13.454 -15.525 60.181 1.00 59.00 318 GLN A C 1
ATOM 2418 O O . GLN A 1 318 ? -14.460 -14.893 60.516 1.00 59.00 318 GLN A O 1
ATOM 2423 N N . ARG A 1 319 ? -12.366 -14.922 59.678 1.00 49.00 319 ARG A N 1
ATOM 2424 C CA . ARG A 1 319 ? -12.320 -13.486 59.364 1.00 49.00 319 ARG A CA 1
ATOM 2425 C C . ARG A 1 319 ? -13.099 -13.153 58.093 1.00 49.00 319 ARG A C 1
ATOM 2427 O O . ARG A 1 319 ? -13.805 -12.152 58.092 1.00 49.00 319 ARG A O 1
ATOM 2434 N N . LEU A 1 320 ? -13.066 -14.018 57.078 1.00 47.62 320 LEU A N 1
ATOM 2435 C CA . LEU A 1 320 ? -13.855 -13.842 55.852 1.00 47.62 320 LEU A CA 1
ATOM 2436 C C . LEU A 1 320 ? -15.373 -13.929 56.090 1.00 47.62 320 LEU A C 1
ATOM 2438 O O . LEU A 1 320 ? -16.137 -13.290 55.377 1.00 47.62 320 LEU A O 1
ATOM 2442 N N . THR A 1 321 ? -15.824 -14.662 57.113 1.00 50.69 321 THR A N 1
ATOM 2443 C CA . THR A 1 321 ? -17.261 -14.827 57.407 1.00 50.69 321 THR A CA 1
ATOM 2444 C C . THR A 1 321 ? -17.869 -13.753 58.317 1.00 50.69 321 THR A C 1
ATOM 2446 O O . THR A 1 321 ? -19.076 -13.780 58.540 1.00 50.69 321 THR A O 1
ATOM 2449 N N . LYS A 1 322 ? -17.071 -12.845 58.903 1.00 43.44 322 LYS A N 1
ATOM 2450 C CA . LYS A 1 322 ? -17.548 -11.909 59.949 1.00 43.44 322 LYS A CA 1
ATOM 2451 C C . LYS A 1 322 ? -17.514 -10.428 59.583 1.00 43.44 322 LYS A C 1
ATOM 2453 O O . LYS A 1 322 ? -18.038 -9.620 60.345 1.00 43.44 322 LYS A O 1
ATOM 2458 N N . THR A 1 323 ? -16.955 -10.061 58.439 1.00 40.38 323 THR A N 1
ATOM 2459 C CA . THR A 1 323 ? -17.052 -8.695 57.916 1.00 40.38 323 THR A CA 1
ATOM 2460 C C . THR A 1 323 ? -18.044 -8.680 56.759 1.00 40.38 323 THR A C 1
ATOM 2462 O O . THR A 1 323 ? -17.746 -9.306 55.740 1.00 40.38 323 THR A O 1
ATOM 2465 N N . PRO A 1 324 ? -19.204 -8.002 56.866 1.00 43.47 324 PRO A N 1
ATOM 2466 C CA . PRO A 1 324 ? -19.981 -7.695 55.676 1.00 43.47 324 PRO A CA 1
ATOM 2467 C C . PRO A 1 324 ? -19.064 -6.913 54.736 1.00 43.47 324 PRO A C 1
ATOM 2469 O O . PRO A 1 324 ? -18.529 -5.868 55.114 1.00 43.47 324 PRO A O 1
ATOM 2472 N N . LEU A 1 325 ? -18.813 -7.468 53.549 1.00 45.50 325 LEU A N 1
ATOM 2473 C CA . LEU A 1 325 ? -18.133 -6.737 52.490 1.00 45.50 325 LEU A CA 1
ATOM 2474 C C . LEU A 1 325 ? -18.905 -5.424 52.298 1.00 45.50 325 LEU A C 1
ATOM 2476 O O . LEU A 1 325 ? -20.139 -5.475 52.220 1.00 45.50 325 LEU A O 1
ATOM 2480 N N . PRO A 1 326 ? -18.233 -4.258 52.252 1.00 44.41 326 PRO A N 1
ATOM 2481 C CA . PRO A 1 326 ? -18.905 -3.054 51.789 1.00 44.41 326 PRO A CA 1
ATOM 2482 C C . PRO A 1 326 ? -19.557 -3.385 50.439 1.00 44.41 326 PRO A C 1
ATOM 2484 O O . PRO A 1 326 ? -18.977 -4.174 49.680 1.00 44.41 326 PRO A O 1
ATOM 2487 N N . PRO A 1 327 ? -20.764 -2.863 50.144 1.00 40.41 327 PRO A N 1
ATOM 2488 C CA . PRO A 1 327 ? -21.370 -3.072 48.839 1.00 40.41 327 PRO A CA 1
ATOM 2489 C C . PRO A 1 327 ? -20.312 -2.735 47.797 1.00 40.41 327 PRO A C 1
ATOM 2491 O O . PRO A 1 327 ? -19.675 -1.685 47.890 1.00 40.41 327 PRO A O 1
ATOM 2494 N N . PHE A 1 328 ? -20.076 -3.677 46.884 1.00 38.56 328 PHE A N 1
ATOM 2495 C CA . PHE A 1 328 ? -19.155 -3.517 45.772 1.00 38.56 328 PHE A CA 1
ATOM 2496 C C . PHE A 1 328 ? -19.639 -2.288 44.999 1.00 38.56 328 PHE A C 1
ATOM 2498 O O . PHE A 1 328 ? -20.585 -2.360 44.217 1.00 38.56 328 PHE A O 1
ATOM 2505 N N . GLN A 1 329 ? -19.085 -1.122 45.322 1.00 41.59 329 GLN A N 1
ATOM 2506 C CA . GLN A 1 329 ? -19.331 0.091 44.571 1.00 41.59 329 GLN A CA 1
ATOM 2507 C C . GLN A 1 329 ? -18.698 -0.175 43.219 1.00 41.59 329 GLN A C 1
ATOM 2509 O O . GLN A 1 329 ? -17.478 -0.297 43.134 1.00 41.59 329 GLN A O 1
ATOM 2514 N N . ASN A 1 330 ? -19.545 -0.354 42.201 1.00 37.12 330 ASN A N 1
ATOM 2515 C CA . ASN A 1 330 ? -19.133 -0.460 40.809 1.00 37.12 330 ASN A CA 1
ATOM 2516 C C . ASN A 1 330 ? -18.118 0.656 40.534 1.00 37.12 330 ASN A C 1
ATOM 2518 O O . ASN A 1 330 ? -18.495 1.832 40.577 1.00 37.12 330 ASN A O 1
ATOM 2522 N N . PRO A 1 331 ? -16.838 0.329 40.305 1.00 39.44 331 PRO A N 1
ATOM 2523 C CA . PRO A 1 331 ? -15.879 1.347 39.960 1.00 39.44 331 PRO A CA 1
ATOM 2524 C C . PRO A 1 331 ? -16.170 1.770 38.523 1.00 39.44 331 PRO A C 1
ATOM 2526 O O . PRO A 1 331 ? -15.900 1.016 37.599 1.00 39.44 331 PRO A O 1
ATOM 2529 N N . GLN A 1 332 ? -16.690 2.993 38.396 1.00 38.84 332 GLN A N 1
ATOM 2530 C CA . GLN A 1 332 ? -16.602 3.872 37.228 1.00 38.84 332 GLN A CA 1
ATOM 2531 C C . GLN A 1 332 ? -17.323 3.386 35.959 1.00 38.84 332 GLN A C 1
ATOM 2533 O O . GLN A 1 332 ? -17.440 2.202 35.671 1.00 38.84 332 GLN A O 1
ATOM 2538 N N . SER A 1 333 ? -17.881 4.341 35.214 1.00 43.38 333 SER A N 1
ATOM 2539 C CA . SER A 1 333 ? -18.607 4.113 33.964 1.00 43.38 333 SER A CA 1
ATOM 2540 C C . SER A 1 333 ? -17.823 3.172 33.049 1.00 43.38 333 SER A C 1
ATOM 2542 O O . SER A 1 333 ? -16.769 3.548 32.533 1.00 43.38 333 SER A O 1
ATOM 2544 N N . THR A 1 334 ? -18.320 1.955 32.848 1.00 48.50 334 THR A N 1
ATOM 2545 C CA . THR A 1 334 ? -17.809 1.090 31.791 1.00 48.50 334 THR A CA 1
ATOM 2546 C C . THR A 1 334 ? -18.072 1.812 30.483 1.00 48.50 334 THR A C 1
ATOM 2548 O O . THR A 1 334 ? -19.229 2.036 30.131 1.00 48.50 334 THR A O 1
ATOM 2551 N N . GLU A 1 335 ? -17.008 2.233 29.801 1.00 55.56 335 GLU A N 1
ATOM 2552 C CA . GLU A 1 335 ? -17.093 2.596 28.392 1.00 55.56 335 GLU A CA 1
ATOM 2553 C C . GLU A 1 335 ? -17.788 1.420 27.704 1.00 55.56 335 GLU A C 1
ATOM 2555 O O . GLU A 1 335 ? -17.249 0.320 27.685 1.00 55.56 335 GLU A O 1
ATOM 2560 N N . GLU A 1 336 ? -19.024 1.583 27.245 1.00 57.53 336 GLU A N 1
ATOM 2561 C CA . GLU A 1 336 ? -19.671 0.547 26.452 1.00 57.53 336 GLU A CA 1
ATOM 2562 C C . GLU A 1 336 ? -19.189 0.722 25.012 1.00 57.53 336 GLU A C 1
ATOM 2564 O O . GLU A 1 336 ? -19.227 1.821 24.449 1.00 57.53 336 GLU A O 1
ATOM 2569 N N . SER A 1 337 ? -18.680 -0.356 24.414 1.00 65.38 337 SER A N 1
ATOM 2570 C CA . SER A 1 337 ? -18.319 -0.329 22.998 1.00 65.38 337 SER A CA 1
ATOM 2571 C C . SER A 1 337 ? -19.571 -0.155 22.155 1.00 65.38 337 SER A C 1
ATOM 2573 O O . SER A 1 337 ? -20.549 -0.881 22.339 1.00 65.38 337 SER A O 1
ATOM 2575 N N . SER A 1 338 ? -19.509 0.742 21.175 1.00 77.94 338 SER A N 1
ATOM 2576 C CA . SER A 1 338 ? -20.547 0.867 20.154 1.00 77.94 338 SER A CA 1
ATOM 2577 C C . SER A 1 338 ? -20.540 -0.287 19.144 1.00 77.94 338 SER A C 1
ATOM 2579 O O . SER A 1 338 ? -21.511 -0.441 18.405 1.00 77.94 338 SER A O 1
ATOM 2581 N N . PHE A 1 339 ? -19.483 -1.110 19.095 1.00 88.94 339 PHE A N 1
ATOM 2582 C CA . PHE A 1 339 ? -19.341 -2.180 18.107 1.00 88.94 339 PHE A CA 1
ATOM 2583 C C . PHE A 1 339 ? -19.300 -3.565 18.753 1.00 88.94 339 PHE A C 1
ATOM 2585 O O . PHE A 1 339 ? -18.457 -3.888 19.592 1.00 88.94 339 PHE A O 1
ATOM 2592 N N . GLN A 1 340 ? -20.205 -4.426 18.297 1.00 91.31 340 GLN A N 1
ATOM 2593 C CA . GLN A 1 340 ? -20.259 -5.823 18.724 1.00 91.31 340 GLN A CA 1
ATOM 2594 C C . GLN A 1 340 ? -19.362 -6.724 17.869 1.00 91.31 340 GLN A C 1
ATOM 2596 O O . GLN A 1 340 ? -18.844 -7.717 18.375 1.00 91.31 340 GLN A O 1
ATOM 2601 N N . THR A 1 341 ? -19.159 -6.382 16.592 1.00 94.25 341 THR A N 1
ATOM 2602 C CA . THR A 1 341 ? -18.449 -7.230 15.624 1.00 94.25 341 THR A CA 1
ATOM 2603 C C . THR A 1 341 ? -17.362 -6.467 14.862 1.00 94.25 341 THR A C 1
ATOM 2605 O O . THR A 1 341 ? -17.361 -5.233 14.814 1.00 94.25 341 THR A O 1
ATOM 2608 N N . LEU A 1 342 ? -16.421 -7.209 14.266 1.00 95.31 342 LEU A N 1
ATOM 2609 C CA . LEU A 1 342 ? -15.334 -6.631 13.470 1.00 95.31 342 LEU A CA 1
ATOM 2610 C C . LEU A 1 342 ? -15.833 -6.088 12.122 1.00 95.31 342 LEU A C 1
ATOM 2612 O O . LEU A 1 342 ? -15.285 -5.111 11.631 1.00 95.31 342 LEU A O 1
ATOM 2616 N N . GLU A 1 343 ? -16.892 -6.655 11.548 1.00 96.38 343 GLU A N 1
ATOM 2617 C CA . GLU A 1 343 ? -17.521 -6.185 10.308 1.00 96.38 343 GLU A CA 1
ATOM 2618 C C . GLU A 1 343 ? -18.064 -4.760 10.474 1.00 96.38 343 GLU A C 1
ATOM 2620 O O . GLU A 1 343 ? -17.736 -3.876 9.683 1.00 96.38 343 GLU A O 1
ATOM 2625 N N . ALA A 1 344 ? -18.832 -4.511 11.543 1.00 95.56 344 ALA A N 1
ATOM 2626 C CA . ALA A 1 344 ? -19.386 -3.188 11.829 1.00 95.56 344 ALA A CA 1
ATOM 2627 C C . ALA A 1 344 ? -18.280 -2.152 12.094 1.00 95.56 344 ALA A C 1
ATOM 2629 O O . ALA A 1 344 ? -18.351 -1.015 11.624 1.00 95.56 344 ALA A O 1
ATOM 2630 N N . LEU A 1 345 ? -17.224 -2.561 12.807 1.00 95.50 345 LEU A N 1
ATOM 2631 C CA . LEU A 1 345 ? -16.049 -1.726 13.043 1.00 95.50 345 LEU A CA 1
ATOM 2632 C C . LEU A 1 345 ? -15.295 -1.416 11.738 1.00 95.50 345 LEU A C 1
ATOM 2634 O O . LEU A 1 345 ? -14.891 -0.272 11.527 1.00 95.50 345 LEU A O 1
ATOM 2638 N N . ALA A 1 346 ? -15.138 -2.397 10.845 1.00 97.31 346 ALA A N 1
ATOM 2639 C CA . ALA A 1 346 ? -14.523 -2.197 9.538 1.00 97.31 346 ALA A CA 1
ATOM 2640 C C . ALA A 1 346 ? -15.343 -1.220 8.682 1.00 97.31 346 ALA A C 1
ATOM 2642 O O . ALA A 1 346 ? -14.760 -0.348 8.037 1.00 97.31 346 ALA A O 1
ATOM 2643 N N . GLU A 1 347 ? -16.680 -1.317 8.689 1.00 97.12 347 GLU A N 1
ATOM 2644 C CA . GLU A 1 347 ? -17.548 -0.420 7.907 1.00 97.12 347 GLU A CA 1
ATOM 2645 C C . GLU A 1 347 ? -17.450 1.006 8.423 1.00 97.12 347 GLU A C 1
ATOM 2647 O O . GLU A 1 347 ? -17.277 1.950 7.641 1.00 97.12 347 GLU A O 1
ATOM 2652 N N . HIS A 1 348 ? -17.476 1.158 9.747 1.00 95.69 348 HIS A N 1
ATOM 2653 C CA . HIS A 1 348 ? -17.270 2.446 10.382 1.00 95.69 348 HIS A CA 1
ATOM 2654 C C . HIS A 1 348 ? -15.909 3.042 10.010 1.00 95.69 348 HIS A C 1
ATOM 2656 O O . HIS A 1 348 ? -15.828 4.206 9.614 1.00 95.69 348 HIS A O 1
ATOM 2662 N N . LEU A 1 349 ? -14.842 2.242 10.068 1.00 96.31 349 LEU A N 1
ATOM 2663 C CA . LEU A 1 349 ? -13.499 2.691 9.725 1.00 96.31 349 LEU A CA 1
ATOM 2664 C C . LEU A 1 349 ? -13.395 3.112 8.251 1.00 96.31 349 LEU A C 1
ATOM 2666 O O . LEU A 1 349 ? -12.918 4.213 7.982 1.00 96.31 349 LEU A O 1
ATOM 2670 N N . ILE A 1 350 ? -13.907 2.318 7.301 1.00 97.69 350 ILE A N 1
ATOM 2671 C CA . ILE A 1 350 ? -13.939 2.692 5.873 1.00 97.69 350 ILE A CA 1
ATOM 2672 C C . ILE A 1 350 ? -14.689 4.009 5.667 1.00 97.69 350 ILE A C 1
ATOM 2674 O O . ILE A 1 350 ? -14.181 4.906 4.994 1.00 97.69 350 ILE A O 1
ATOM 2678 N N . THR A 1 351 ? -15.868 4.151 6.274 1.00 96.44 351 THR A N 1
ATOM 2679 C CA . THR A 1 351 ? -16.697 5.363 6.187 1.00 96.44 351 THR A CA 1
ATOM 2680 C C . THR A 1 351 ? -15.896 6.598 6.618 1.00 96.44 351 THR A C 1
ATOM 2682 O O . THR A 1 351 ? -15.868 7.616 5.922 1.00 96.44 351 THR A O 1
ATOM 2685 N N . ARG A 1 352 ? -15.170 6.493 7.738 1.00 95.38 352 ARG A N 1
ATOM 2686 C CA . ARG A 1 352 ? -14.324 7.565 8.280 1.00 95.38 352 ARG A CA 1
ATOM 2687 C C . ARG A 1 352 ? -13.111 7.856 7.392 1.00 95.38 352 ARG A C 1
ATOM 2689 O O . ARG A 1 352 ? -12.795 9.024 7.176 1.00 95.38 352 ARG A O 1
ATOM 2696 N N . LEU A 1 353 ? -12.469 6.833 6.827 1.00 96.25 353 LEU A N 1
ATOM 2697 C CA . LEU A 1 353 ? -11.353 7.006 5.890 1.00 96.25 353 LEU A CA 1
ATOM 2698 C C . LEU A 1 353 ? -11.786 7.712 4.601 1.00 96.25 353 LEU A C 1
ATOM 2700 O O . LEU A 1 353 ? -11.111 8.644 4.158 1.00 96.25 353 LEU A O 1
ATOM 2704 N N . ILE A 1 354 ? -12.932 7.334 4.027 1.00 96.06 354 ILE A N 1
ATOM 2705 C CA . ILE A 1 354 ? -13.487 8.029 2.858 1.00 96.06 354 ILE A CA 1
ATOM 2706 C C . ILE A 1 354 ? -13.737 9.501 3.210 1.00 96.06 354 ILE A C 1
ATOM 2708 O O . ILE A 1 354 ? -13.261 10.391 2.503 1.00 96.06 354 ILE A O 1
ATOM 2712 N N . ARG A 1 355 ? -14.410 9.762 4.338 1.00 94.19 355 ARG A N 1
ATOM 2713 C CA . ARG A 1 355 ? -14.793 11.115 4.766 1.00 94.19 355 ARG A CA 1
ATOM 2714 C C . ARG A 1 355 ? -13.607 12.036 5.037 1.00 94.19 355 ARG A C 1
ATOM 2716 O O . ARG A 1 355 ? -13.650 13.200 4.655 1.00 94.19 355 ARG A O 1
ATOM 2723 N N . TYR A 1 356 ? -12.571 11.542 5.711 1.00 93.12 356 TYR A N 1
ATOM 2724 C CA . TYR A 1 356 ? -11.520 12.393 6.283 1.00 93.12 356 TYR A CA 1
ATOM 2725 C C . TYR A 1 356 ? -10.176 12.340 5.555 1.00 93.12 356 TYR A C 1
ATOM 2727 O O . TYR A 1 356 ? -9.361 13.260 5.704 1.00 93.12 356 TYR A O 1
ATOM 2735 N N . ILE A 1 357 ? -9.951 11.297 4.754 1.00 93.50 357 ILE A N 1
ATOM 2736 C CA . ILE A 1 357 ? -8.728 11.122 3.970 1.00 93.50 357 ILE A CA 1
ATOM 2737 C C . ILE A 1 357 ? -9.031 11.291 2.480 1.00 93.50 357 ILE A C 1
ATOM 2739 O O . ILE A 1 357 ? -8.491 12.203 1.856 1.00 93.50 357 ILE A O 1
ATOM 2743 N N . VAL A 1 358 ? -9.930 10.474 1.923 1.00 94.06 358 VAL A N 1
ATOM 2744 C CA . VAL A 1 358 ? -10.154 10.419 0.467 1.00 94.06 358 VAL A CA 1
ATOM 2745 C C . VAL A 1 358 ? -10.845 11.669 -0.069 1.00 94.06 358 VAL A C 1
ATOM 2747 O O . VAL A 1 358 ? -10.320 12.302 -0.983 1.00 94.06 358 VAL A O 1
ATOM 2750 N N . ILE A 1 359 ? -12.000 12.047 0.487 1.00 92.56 359 ILE A N 1
ATOM 2751 C CA . ILE A 1 359 ? -12.765 13.201 -0.005 1.00 92.56 359 ILE A CA 1
ATOM 2752 C C . ILE A 1 359 ? -11.933 14.490 0.067 1.00 92.56 359 ILE A C 1
ATOM 2754 O O . ILE A 1 359 ? -11.825 15.162 -0.961 1.00 92.56 359 ILE A O 1
ATOM 2758 N N . PRO A 1 360 ? -11.285 14.838 1.200 1.00 90.62 360 PRO A N 1
ATOM 2759 C CA . PRO A 1 360 ? -10.475 16.047 1.268 1.00 90.62 360 PRO A CA 1
ATOM 2760 C C . PRO A 1 360 ? -9.340 16.047 0.247 1.00 90.62 360 PRO A C 1
ATOM 2762 O O . PRO A 1 360 ? -9.133 17.071 -0.393 1.00 90.62 360 PRO A O 1
ATOM 2765 N N . HIS A 1 361 ? -8.658 14.912 0.040 1.00 89.88 361 HIS A N 1
ATOM 2766 C CA . HIS A 1 361 ? -7.582 14.826 -0.948 1.00 89.88 361 HIS A CA 1
ATOM 2767 C C . HIS A 1 361 ? -8.092 15.065 -2.379 1.00 89.88 361 HIS A C 1
ATOM 2769 O O . HIS A 1 361 ? -7.532 15.873 -3.118 1.00 89.88 361 HIS A O 1
ATOM 2775 N N . LEU A 1 362 ? -9.207 14.430 -2.753 1.00 89.31 362 LEU A N 1
ATOM 2776 C CA . LEU A 1 362 ? -9.811 14.597 -4.078 1.00 89.31 362 LEU A CA 1
ATOM 2777 C C . LEU A 1 362 ? -10.377 16.006 -4.307 1.00 89.31 362 LEU A C 1
ATOM 2779 O O . LEU A 1 362 ? -10.526 16.435 -5.451 1.00 89.31 362 LEU A O 1
ATOM 2783 N N . LEU A 1 363 ? -10.760 16.725 -3.252 1.00 87.25 363 LEU A N 1
ATOM 2784 C CA . LEU A 1 363 ? -11.230 18.106 -3.366 1.00 87.25 363 LEU A CA 1
ATOM 2785 C C . LEU A 1 363 ? -10.071 19.102 -3.457 1.00 87.25 363 LEU A C 1
ATOM 2787 O O . LEU A 1 363 ? -10.184 20.074 -4.198 1.00 87.25 363 LEU A O 1
ATOM 2791 N N . THR A 1 364 ? -8.951 18.854 -2.772 1.00 83.56 364 THR A N 1
ATOM 2792 C CA . THR A 1 364 ? -7.752 19.701 -2.874 1.00 83.56 364 THR A CA 1
ATOM 2793 C C . THR A 1 364 ? -7.010 19.526 -4.193 1.00 83.56 364 THR A C 1
ATOM 2795 O O . THR A 1 364 ? -6.388 20.471 -4.660 1.00 83.56 364 THR A O 1
ATOM 2798 N N . SER A 1 365 ? -7.105 18.353 -4.826 1.00 74.38 365 SER A N 1
ATOM 2799 C CA . SER A 1 365 ? -6.453 18.070 -6.111 1.00 74.38 365 SER A CA 1
ATOM 2800 C C . SER A 1 365 ? -7.160 18.700 -7.321 1.00 74.38 365 SER A C 1
ATOM 2802 O O . SER A 1 365 ? -6.811 18.403 -8.464 1.00 74.38 365 SER A O 1
ATOM 2804 N N . LEU A 1 366 ? -8.198 19.515 -7.107 1.00 70.31 366 LEU A N 1
ATOM 2805 C CA . LEU A 1 366 ? -8.854 20.244 -8.183 1.00 70.31 366 LEU A CA 1
ATOM 2806 C C . LEU A 1 366 ? -7.912 21.332 -8.702 1.00 70.31 366 LEU A C 1
ATOM 2808 O O . LEU A 1 366 ? -7.563 22.228 -7.927 1.00 70.31 366 LEU A O 1
ATOM 2812 N N . PRO A 1 367 ? -7.535 21.315 -9.997 1.00 62.19 367 PRO A N 1
ATOM 2813 C CA . PRO A 1 367 ? -6.876 22.472 -10.575 1.00 62.19 367 PRO A CA 1
ATOM 2814 C C . PRO A 1 367 ? -7.787 23.676 -10.329 1.00 62.19 367 PRO A C 1
ATOM 2816 O O . PRO A 1 367 ? -8.995 23.588 -10.560 1.00 62.19 367 PRO A O 1
ATOM 2819 N N . HIS A 1 368 ? -7.227 24.773 -9.815 1.00 52.00 368 HIS A N 1
ATOM 2820 C CA . HIS A 1 368 ? -7.896 26.071 -9.742 1.00 52.00 368 HIS A CA 1
ATOM 2821 C C . HIS A 1 368 ? -8.192 26.542 -11.172 1.00 52.00 368 HIS A C 1
ATOM 2823 O O . HIS A 1 368 ? -7.521 27.411 -11.719 1.00 52.00 368 HIS A O 1
ATOM 2829 N N . SER A 1 369 ? -9.174 25.927 -11.827 1.00 49.25 369 SER A N 1
ATOM 2830 C CA . SER A 1 369 ? -9.754 26.455 -13.045 1.00 49.25 369 SER A CA 1
ATOM 2831 C C . SER A 1 369 ? -10.375 27.787 -12.662 1.00 49.25 369 SER A C 1
ATOM 2833 O O . SER A 1 369 ? -11.282 27.837 -11.828 1.00 49.25 369 SER A O 1
ATOM 2835 N N . THR A 1 370 ? -9.822 28.855 -13.228 1.00 45.78 370 THR A N 1
ATOM 2836 C CA . THR A 1 370 ? -10.257 30.240 -13.076 1.00 45.78 370 THR A CA 1
ATOM 2837 C C . THR A 1 370 ? -11.786 30.290 -13.102 1.00 45.78 370 THR A C 1
ATOM 2839 O O . THR A 1 370 ? -12.384 29.749 -14.039 1.00 45.78 370 THR A O 1
ATOM 2842 N N . PRO A 1 371 ? -12.440 30.875 -12.082 1.00 43.88 371 PRO A N 1
ATOM 2843 C CA . PRO A 1 371 ? -13.890 30.852 -11.982 1.00 43.88 371 PRO A CA 1
ATOM 2844 C C . PRO A 1 371 ? -14.472 31.528 -13.221 1.00 43.88 371 PRO A C 1
ATOM 2846 O O . PRO A 1 371 ? -14.327 32.732 -13.409 1.00 43.88 371 PRO A O 1
ATOM 2849 N N . THR A 1 372 ? -15.102 30.740 -14.090 1.00 48.97 372 THR A N 1
ATOM 2850 C CA . THR A 1 372 ? -15.898 31.273 -15.193 1.00 48.97 372 THR A CA 1
ATOM 2851 C C . THR A 1 372 ? -17.241 31.689 -14.588 1.00 48.97 372 THR A C 1
ATOM 2853 O O . THR A 1 372 ? -17.977 30.825 -14.102 1.00 48.97 372 THR A O 1
ATOM 2856 N N . PRO A 1 373 ? -17.570 32.989 -14.537 1.00 51.44 373 PRO A N 1
ATOM 2857 C CA . PRO A 1 373 ? -18.745 33.472 -13.827 1.00 51.44 373 PRO A CA 1
ATOM 2858 C C . PRO A 1 373 ? -19.989 33.268 -14.696 1.00 51.44 373 PRO A C 1
ATOM 2860 O O . PRO A 1 373 ? -20.345 34.157 -15.457 1.00 51.44 373 PRO A O 1
ATOM 2863 N N . ALA A 1 374 ? -20.635 32.098 -14.625 1.00 47.09 374 ALA A N 1
ATOM 2864 C CA . ALA A 1 374 ? -21.996 31.930 -15.166 1.00 47.09 374 ALA A CA 1
ATOM 2865 C C . ALA A 1 374 ? -22.736 30.639 -14.773 1.00 47.09 374 ALA A C 1
ATOM 2867 O O . ALA A 1 374 ? -23.936 30.560 -15.021 1.00 47.09 374 ALA A O 1
ATOM 2868 N N . GLN A 1 375 ? -22.088 29.617 -14.204 1.00 47.16 375 GLN A N 1
ATOM 2869 C CA . GLN A 1 375 ? -22.778 28.353 -13.917 1.00 47.16 375 GLN A CA 1
ATOM 2870 C C . GLN A 1 375 ? -23.057 28.209 -12.426 1.00 47.16 375 GLN A C 1
ATOM 2872 O O . GLN A 1 375 ? -22.171 27.919 -11.626 1.00 47.16 375 GLN A O 1
ATOM 2877 N N . THR A 1 376 ? -24.315 28.442 -12.063 1.00 45.47 376 THR A N 1
ATOM 2878 C CA . THR A 1 376 ? -24.885 28.114 -10.760 1.00 45.47 376 THR A CA 1
ATOM 2879 C C . THR A 1 376 ? -24.630 26.625 -10.487 1.00 45.47 376 THR A C 1
ATOM 2881 O O . THR A 1 376 ? -25.090 25.796 -11.276 1.00 45.47 376 THR A O 1
ATOM 2884 N N . PRO A 1 377 ? -23.892 26.252 -9.427 1.00 46.00 377 PRO A N 1
ATOM 2885 C CA . PRO A 1 377 ? -23.615 24.855 -9.129 1.00 46.00 377 PRO A CA 1
ATOM 2886 C C . PRO A 1 377 ? -24.913 24.183 -8.683 1.00 46.00 377 PRO A C 1
ATOM 2888 O O . PRO A 1 377 ? -25.370 24.352 -7.556 1.00 46.00 377 PRO A O 1
ATOM 2891 N N . THR A 1 378 ? -25.538 23.426 -9.579 1.00 48.09 378 THR A N 1
ATOM 2892 C CA . THR A 1 378 ? -26.552 22.451 -9.183 1.00 48.09 378 THR A CA 1
ATOM 2893 C C . THR A 1 378 ? -25.872 21.383 -8.322 1.00 48.09 378 THR A C 1
ATOM 2895 O O . THR A 1 378 ? -24.887 20.804 -8.784 1.00 48.09 378 THR A O 1
ATOM 2898 N N . PRO A 1 379 ? -26.359 21.094 -7.100 1.00 45.66 379 PRO A N 1
ATOM 2899 C CA . PRO A 1 379 ? -25.830 20.041 -6.238 1.00 45.66 379 PRO A CA 1
ATOM 2900 C C . PRO A 1 379 ? -26.236 18.671 -6.792 1.00 45.66 379 PRO A C 1
ATOM 2902 O O . PRO A 1 379 ? -27.102 17.981 -6.262 1.00 45.66 379 PRO A O 1
ATOM 2905 N N . SER A 1 380 ? -25.653 18.279 -7.919 1.00 48.97 380 SER A N 1
ATOM 2906 C CA . SER A 1 380 ? -25.758 16.914 -8.407 1.00 48.97 380 SER A CA 1
ATOM 2907 C C . SER A 1 380 ? -24.809 16.051 -7.582 1.00 48.97 380 SER A C 1
ATOM 2909 O O . SER A 1 380 ? -23.601 16.270 -7.604 1.00 48.97 380 SER A O 1
ATOM 2911 N N . SER A 1 381 ? -25.360 15.049 -6.893 1.00 53.22 381 SER A N 1
ATOM 2912 C CA . SER A 1 381 ? -24.674 13.989 -6.125 1.00 53.22 381 SER A CA 1
ATOM 2913 C C . SER A 1 381 ? -23.681 13.136 -6.947 1.00 53.22 381 SER A C 1
ATOM 2915 O O . SER A 1 381 ? -23.246 12.071 -6.510 1.00 53.22 381 SER A O 1
ATOM 2917 N N . THR A 1 382 ? -23.354 13.550 -8.166 1.00 54.59 382 THR A N 1
ATOM 2918 C CA . THR A 1 382 ? -22.541 12.809 -9.120 1.00 54.59 382 THR A CA 1
ATOM 2919 C C . THR A 1 382 ? -21.081 13.214 -9.001 1.00 54.59 382 THR A C 1
ATOM 2921 O O . THR A 1 382 ? -20.732 14.391 -9.110 1.00 54.59 382 THR A O 1
ATOM 2924 N N . ALA A 1 383 ? -20.236 12.208 -8.793 1.00 54.72 383 ALA A N 1
ATOM 2925 C CA . ALA A 1 383 ? -18.789 12.319 -8.777 1.00 54.72 383 ALA A CA 1
ATOM 2926 C C . ALA A 1 383 ? -18.247 13.114 -9.987 1.00 54.72 383 ALA A C 1
ATOM 2928 O O . ALA A 1 383 ? -18.740 12.948 -11.105 1.00 54.72 383 ALA A O 1
ATOM 2929 N N . PRO A 1 384 ? -17.217 13.955 -9.798 1.00 58.00 384 PRO A N 1
ATOM 2930 C CA . PRO A 1 384 ? -16.545 14.636 -10.898 1.00 58.00 384 PRO A CA 1
ATOM 2931 C C . PRO A 1 384 ? -15.964 13.621 -11.905 1.00 58.00 384 PRO A C 1
ATOM 2933 O O . PRO A 1 384 ? -15.177 12.754 -11.511 1.00 58.00 384 PRO A O 1
ATOM 2936 N N . PRO A 1 385 ? -16.325 13.711 -13.198 1.00 59.00 385 PRO A N 1
ATOM 2937 C CA . PRO A 1 385 ? -15.909 12.744 -14.209 1.00 59.00 385 PRO A CA 1
ATOM 2938 C C . PRO A 1 385 ? -14.390 12.770 -14.432 1.00 59.00 385 PRO A C 1
ATOM 2940 O O . PRO A 1 385 ? -13.761 13.826 -14.396 1.00 59.00 385 PRO A O 1
ATOM 2943 N N . GLY A 1 386 ? -13.803 11.594 -14.681 1.00 70.00 386 GLY A N 1
ATOM 2944 C CA . GLY A 1 386 ? -12.378 11.441 -15.005 1.00 70.00 386 GLY A CA 1
ATOM 2945 C C . GLY A 1 386 ? -11.432 11.339 -13.805 1.00 70.00 386 GLY A C 1
ATOM 2946 O O . GLY A 1 386 ? -10.218 11.392 -13.992 1.00 70.00 386 GLY A O 1
ATOM 2947 N N . ARG A 1 387 ? -11.950 11.189 -12.578 1.00 79.81 387 ARG A N 1
ATOM 2948 C CA . ARG A 1 387 ? -11.117 10.981 -11.387 1.00 79.81 387 ARG A CA 1
ATOM 2949 C C . ARG A 1 387 ? -10.860 9.514 -11.097 1.00 79.81 387 ARG A C 1
ATOM 2951 O O . ARG A 1 387 ? -11.749 8.674 -11.206 1.00 79.81 387 ARG A O 1
ATOM 2958 N N . THR A 1 388 ? -9.653 9.241 -10.621 1.00 88.25 388 THR A N 1
ATOM 2959 C CA . THR A 1 388 ? -9.297 7.937 -10.074 1.00 88.25 388 THR A CA 1
ATOM 2960 C C . THR A 1 388 ? -9.577 7.931 -8.574 1.00 88.25 388 THR A C 1
ATOM 2962 O O . THR A 1 388 ? -8.867 8.562 -7.794 1.00 88.25 388 THR A O 1
ATOM 2965 N N . TYR A 1 389 ? -10.629 7.231 -8.163 1.00 93.75 389 TYR A N 1
ATOM 2966 C CA . TYR A 1 389 ? -10.943 7.015 -6.751 1.00 93.75 389 TYR A CA 1
ATOM 2967 C C . TYR A 1 389 ? -10.042 5.917 -6.184 1.00 93.75 389 TYR A C 1
ATOM 2969 O O . TYR A 1 389 ? -9.756 4.967 -6.897 1.00 93.75 389 TYR A O 1
ATOM 2977 N N . PRO A 1 390 ? -9.559 5.975 -4.938 1.00 95.81 390 PRO A N 1
ATOM 2978 C CA . PRO A 1 390 ? -8.848 4.842 -4.358 1.00 95.81 390 PRO A CA 1
ATOM 2979 C C . PRO A 1 390 ? -9.812 3.689 -4.043 1.00 95.81 390 PRO A C 1
ATOM 2981 O O . PRO A 1 390 ? -10.993 3.902 -3.775 1.00 95.81 390 PRO A O 1
ATOM 2984 N N . ARG A 1 391 ? -9.310 2.450 -4.047 1.00 97.56 391 ARG A N 1
ATOM 2985 C CA . ARG A 1 391 ? -10.028 1.305 -3.456 1.00 97.56 391 ARG A CA 1
ATOM 2986 C C . ARG A 1 391 ? -9.389 0.988 -2.111 1.00 97.56 391 ARG A C 1
ATOM 2988 O O . ARG A 1 391 ? -8.177 0.800 -2.047 1.00 97.56 391 ARG A O 1
ATOM 2995 N N . ILE A 1 392 ? -10.192 0.954 -1.055 1.00 98.31 392 ILE A N 1
ATOM 2996 C CA . ILE A 1 392 ? -9.736 0.753 0.323 1.00 98.31 392 ILE A CA 1
ATOM 2997 C C . ILE A 1 392 ? -10.023 -0.693 0.708 1.00 98.31 392 ILE A C 1
ATOM 2999 O O . ILE A 1 392 ? -11.163 -1.135 0.591 1.00 98.31 392 ILE A O 1
ATOM 3003 N N . LYS A 1 393 ? -9.016 -1.420 1.185 1.00 98.56 393 LYS A N 1
ATOM 3004 C CA . LYS A 1 393 ? -9.168 -2.730 1.819 1.00 98.56 393 LYS A CA 1
ATOM 3005 C C . LYS A 1 393 ? -8.719 -2.631 3.276 1.00 98.56 393 LYS A C 1
ATOM 3007 O O . LYS A 1 393 ? -7.648 -2.102 3.560 1.00 98.56 393 LYS A O 1
ATOM 3012 N N . ILE A 1 394 ? -9.546 -3.131 4.186 1.00 98.31 394 ILE A N 1
ATOM 3013 C CA . ILE A 1 394 ? -9.277 -3.203 5.623 1.00 98.31 394 ILE A CA 1
ATOM 3014 C C . ILE A 1 394 ? -9.279 -4.670 6.035 1.00 98.31 394 ILE A C 1
ATOM 3016 O O . ILE A 1 394 ? -10.195 -5.402 5.668 1.00 98.31 394 ILE A O 1
ATOM 3020 N N . ALA A 1 395 ? -8.276 -5.075 6.807 1.00 98.44 395 ALA A N 1
ATOM 3021 C CA . ALA A 1 395 ? -8.216 -6.355 7.498 1.00 98.44 395 ALA A CA 1
ATOM 3022 C C . ALA A 1 395 ? -8.172 -6.097 9.009 1.00 98.44 395 ALA A C 1
ATOM 3024 O O . ALA A 1 395 ? -7.285 -5.388 9.481 1.00 98.44 395 ALA A O 1
ATOM 3025 N N . LEU A 1 396 ? -9.130 -6.643 9.757 1.00 98.12 396 LEU A N 1
ATOM 3026 C CA . LEU A 1 396 ? -9.184 -6.559 11.216 1.00 98.12 396 LEU A CA 1
ATOM 3027 C C . LEU A 1 396 ? -9.042 -7.953 11.807 1.00 98.12 396 LEU A C 1
ATOM 3029 O O . LEU A 1 396 ? -9.885 -8.813 11.551 1.00 98.12 396 LEU A O 1
ATOM 3033 N N . SER A 1 397 ? -8.018 -8.161 12.626 1.00 97.31 397 SER A N 1
ATOM 3034 C CA . SER A 1 397 ? -7.751 -9.445 13.271 1.00 97.31 397 SER A CA 1
ATOM 3035 C C . SER A 1 397 ? -7.799 -9.323 14.789 1.00 97.31 397 SER A C 1
ATOM 3037 O O . SER A 1 397 ? -7.276 -8.366 15.361 1.00 97.31 397 SER A O 1
ATOM 3039 N N . LYS A 1 398 ? -8.394 -10.313 15.462 1.00 94.44 398 LYS A N 1
ATOM 3040 C CA . LYS A 1 398 ? -8.464 -10.378 16.933 1.00 94.44 398 LYS A CA 1
ATOM 3041 C C . LYS A 1 398 ? -7.760 -11.650 17.434 1.00 94.44 398 LYS A C 1
ATOM 3043 O O . LYS A 1 398 ? -8.416 -12.688 17.527 1.00 94.44 398 LYS A O 1
ATOM 3048 N N . PRO A 1 399 ? -6.456 -11.591 17.779 1.00 89.69 399 PRO A N 1
ATOM 3049 C CA . PRO A 1 399 ? -5.621 -12.769 18.061 1.00 89.69 399 PRO A CA 1
ATOM 3050 C C . PRO A 1 399 ? -6.137 -13.713 19.156 1.00 89.69 399 PRO A C 1
ATOM 3052 O O . PRO A 1 399 ? -5.871 -14.904 19.139 1.00 89.69 399 PRO A O 1
ATOM 3055 N N . THR A 1 400 ? -6.895 -13.200 20.124 1.00 85.75 400 THR A N 1
ATOM 3056 C CA . THR A 1 400 ? -7.353 -13.975 21.289 1.00 85.75 400 THR A CA 1
ATOM 3057 C C . THR A 1 400 ? -8.834 -14.345 21.240 1.00 85.75 400 THR A C 1
ATOM 3059 O O . THR A 1 400 ? -9.367 -14.856 22.223 1.00 85.75 400 THR A O 1
ATOM 3062 N N . ALA A 1 401 ? -9.530 -14.085 20.126 1.00 85.31 401 ALA A N 1
ATOM 3063 C CA . ALA A 1 401 ? -10.979 -14.294 20.055 1.00 85.31 401 ALA A CA 1
ATOM 3064 C C . ALA A 1 401 ? -11.391 -15.769 20.059 1.00 85.31 401 ALA A C 1
ATOM 3066 O O . ALA A 1 401 ? -12.486 -16.100 20.507 1.00 85.31 401 ALA A O 1
ATOM 3067 N N . VAL A 1 402 ? -10.548 -16.645 19.508 1.00 87.25 402 VAL A N 1
ATOM 3068 C CA . VAL A 1 402 ? -10.869 -18.054 19.271 1.00 87.25 402 VAL A CA 1
ATOM 3069 C C . VAL A 1 402 ? -9.707 -18.897 19.776 1.00 87.25 402 VAL A C 1
ATOM 3071 O O . VAL A 1 402 ? -8.587 -18.760 19.306 1.00 87.25 402 VAL A O 1
ATOM 3074 N N . THR A 1 403 ? -9.971 -19.800 20.721 1.00 83.00 403 THR A N 1
ATOM 3075 C CA . THR A 1 403 ? -8.942 -20.556 21.464 1.00 83.00 403 THR A CA 1
ATOM 3076 C C . THR A 1 403 ? -8.030 -21.435 20.603 1.00 83.00 403 THR A C 1
ATOM 3078 O O . THR A 1 403 ? -6.985 -21.862 21.080 1.00 83.00 403 THR A O 1
ATOM 3081 N N . PHE A 1 404 ? -8.422 -21.728 19.360 1.00 87.50 404 PHE A N 1
ATOM 3082 C CA . PHE A 1 404 ? -7.692 -22.603 18.435 1.00 87.50 404 PHE A CA 1
ATOM 3083 C C . PHE A 1 404 ? -7.359 -21.935 17.094 1.00 87.50 404 PHE A C 1
ATOM 3085 O O . PHE A 1 404 ? -7.004 -22.629 16.145 1.00 87.50 404 PHE A O 1
ATOM 3092 N N . ALA A 1 405 ? -7.503 -20.612 16.991 1.00 87.44 405 ALA A N 1
ATOM 3093 C CA . ALA A 1 405 ? -7.111 -19.862 15.804 1.00 87.44 405 ALA A CA 1
ATOM 3094 C C . ALA A 1 405 ? -6.194 -18.706 16.207 1.00 87.44 405 ALA A C 1
ATOM 3096 O O . ALA A 1 405 ? -6.528 -17.953 17.115 1.00 87.44 405 ALA A O 1
ATOM 3097 N N . ASP A 1 406 ? -5.074 -18.552 15.501 1.00 84.75 406 ASP A N 1
ATOM 3098 C CA . ASP A 1 406 ? -4.039 -17.572 15.855 1.00 84.75 406 ASP A CA 1
ATOM 3099 C C . ASP A 1 406 ? -4.542 -16.125 15.786 1.00 84.75 406 ASP A C 1
ATOM 3101 O O . ASP A 1 406 ? -4.173 -15.296 16.615 1.00 84.75 406 ASP A O 1
ATOM 3105 N N . ALA A 1 407 ? -5.369 -15.810 14.781 1.00 90.31 407 ALA A N 1
ATOM 3106 C CA . ALA A 1 407 ? -5.967 -14.491 14.597 1.00 90.31 407 ALA A CA 1
ATOM 3107 C C . ALA A 1 407 ? -7.151 -14.538 13.611 1.00 90.31 407 ALA A C 1
ATOM 3109 O O . ALA A 1 407 ? -6.967 -14.298 12.412 1.00 90.31 407 ALA A O 1
ATOM 3110 N N . PRO A 1 408 ? -8.385 -14.838 14.067 1.00 93.38 408 PRO A N 1
ATOM 3111 C CA . PRO A 1 408 ? -9.563 -14.682 13.219 1.00 93.38 408 PRO A CA 1
ATOM 3112 C C . PRO A 1 408 ? -9.613 -13.261 12.660 1.00 93.38 408 PRO A C 1
ATOM 3114 O O . PRO A 1 408 ? -9.435 -12.287 13.399 1.00 93.38 408 PRO A O 1
ATOM 3117 N N . THR A 1 409 ? -9.808 -13.176 11.346 1.00 96.56 409 THR A N 1
ATOM 3118 C CA . THR A 1 409 ? -9.656 -11.948 10.566 1.00 96.56 409 THR A CA 1
ATOM 3119 C C . THR A 1 409 ? -10.892 -11.707 9.717 1.00 96.56 409 THR A C 1
ATOM 3121 O O . THR A 1 409 ? -11.363 -12.612 9.032 1.00 96.56 409 THR A O 1
ATOM 3124 N N . VAL A 1 410 ? -11.385 -10.473 9.743 1.00 97.62 410 VAL A N 1
ATOM 3125 C CA . VAL A 1 410 ? -12.409 -9.968 8.829 1.00 97.62 410 VAL A CA 1
ATOM 3126 C C . VAL A 1 410 ? -11.734 -9.044 7.829 1.00 97.62 410 VAL A C 1
ATOM 3128 O O . VAL A 1 410 ? -11.022 -8.122 8.221 1.00 97.62 410 VAL A O 1
ATOM 3131 N N . GLU A 1 411 ? -11.978 -9.275 6.542 1.00 98.00 411 GLU A N 1
ATOM 3132 C CA . GLU A 1 411 ? -11.525 -8.391 5.474 1.00 98.00 411 GLU A CA 1
ATOM 3133 C C . GLU A 1 411 ? -12.714 -7.753 4.760 1.00 98.00 411 GLU A C 1
ATOM 3135 O O . GLU A 1 411 ? -13.683 -8.427 4.416 1.00 98.00 411 GLU A O 1
ATOM 3140 N N . MET A 1 412 ? -12.614 -6.459 4.474 1.00 97.94 412 MET A N 1
ATOM 3141 C CA . MET A 1 412 ? -13.592 -5.743 3.666 1.00 97.94 412 MET A CA 1
ATOM 3142 C C . MET A 1 412 ? -12.888 -4.815 2.683 1.00 97.94 412 MET A C 1
ATOM 3144 O O . MET A 1 412 ? -11.920 -4.145 3.037 1.00 97.94 412 MET A O 1
ATOM 3148 N N . ALA A 1 413 ? -13.383 -4.763 1.446 1.00 97.94 413 ALA A N 1
ATOM 3149 C CA . ALA A 1 413 ? -12.860 -3.889 0.406 1.00 97.94 413 ALA A CA 1
ATOM 3150 C C . ALA A 1 413 ? -13.978 -3.056 -0.224 1.00 97.94 413 ALA A C 1
ATOM 3152 O O . ALA A 1 413 ? -14.974 -3.610 -0.682 1.00 97.94 413 ALA A O 1
ATOM 3153 N N . VAL A 1 414 ? -13.784 -1.741 -0.295 1.00 98.06 414 VAL A N 1
ATOM 3154 C CA . VAL A 1 414 ? -14.771 -0.774 -0.786 1.00 98.06 414 VAL A CA 1
ATOM 3155 C C . VAL A 1 414 ? -14.110 0.174 -1.785 1.00 98.06 414 VAL A C 1
ATOM 3157 O O . VAL A 1 414 ? -13.006 0.670 -1.551 1.00 98.06 414 VAL A O 1
ATOM 3160 N N . ASP A 1 415 ? -14.769 0.408 -2.920 1.00 97.19 415 ASP A N 1
ATOM 3161 C CA . ASP A 1 415 ? -14.376 1.461 -3.859 1.00 97.19 415 ASP A CA 1
ATOM 3162 C C . ASP A 1 415 ? -14.856 2.820 -3.328 1.00 97.19 415 ASP A C 1
ATOM 3164 O O . ASP A 1 415 ? -15.995 2.930 -2.875 1.00 97.19 415 ASP A O 1
ATOM 3168 N N . ALA A 1 416 ? -13.994 3.839 -3.327 1.00 96.56 416 ALA A N 1
ATOM 3169 C CA . ALA A 1 416 ? -14.362 5.174 -2.856 1.00 96.56 416 ALA A CA 1
ATOM 3170 C C . ALA A 1 416 ? -15.134 6.000 -3.904 1.00 96.56 416 ALA A C 1
ATOM 3172 O O . ALA A 1 416 ? -15.528 7.134 -3.610 1.00 96.56 416 ALA A O 1
ATOM 3173 N N . ASP A 1 417 ? -15.336 5.454 -5.108 1.00 94.75 417 ASP A N 1
ATOM 3174 C CA . ASP A 1 417 ? -16.218 6.017 -6.126 1.00 94.75 417 ASP A CA 1
ATOM 3175 C C . ASP A 1 417 ? -17.696 5.894 -5.693 1.00 94.75 417 ASP A C 1
ATOM 3177 O O . ASP A 1 417 ? -18.195 4.773 -5.531 1.00 94.75 417 ASP A O 1
ATOM 31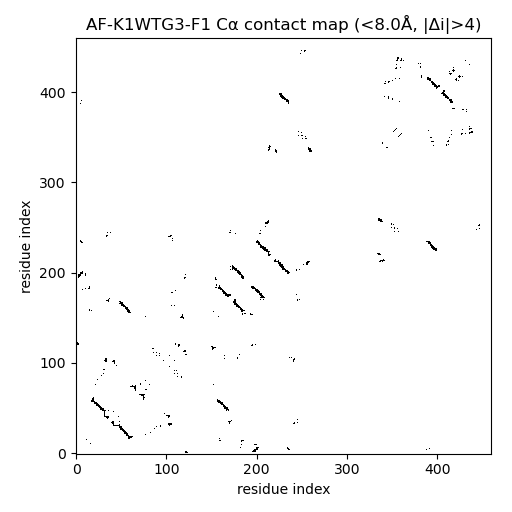81 N N . PRO A 1 418 ? -18.432 7.014 -5.523 1.00 94.56 418 PRO A N 1
ATOM 3182 C CA . PRO A 1 418 ? -19.850 6.978 -5.171 1.00 94.56 418 PRO A CA 1
ATOM 3183 C C . PRO A 1 418 ? -20.731 6.325 -6.249 1.00 94.56 418 PRO A C 1
ATOM 3185 O O . PRO A 1 418 ? -21.839 5.906 -5.939 1.00 94.56 418 PRO A O 1
ATOM 3188 N N . GLY A 1 419 ? -20.268 6.207 -7.497 1.00 93.69 419 GLY A N 1
ATOM 3189 C CA . GLY A 1 419 ? -20.971 5.461 -8.544 1.00 93.69 419 GLY A CA 1
ATOM 3190 C C . GLY A 1 419 ? -20.800 3.941 -8.446 1.00 93.69 419 GLY A C 1
ATOM 3191 O O . GLY A 1 419 ? -21.619 3.203 -8.990 1.00 93.69 419 GLY A O 1
ATOM 3192 N N . ALA A 1 420 ? -19.760 3.467 -7.753 1.00 94.62 420 ALA A N 1
ATOM 3193 C CA . ALA A 1 420 ? -19.425 2.045 -7.649 1.00 94.62 420 ALA A CA 1
ATOM 3194 C C . ALA A 1 420 ? -19.752 1.429 -6.275 1.00 94.62 420 ALA A C 1
ATOM 3196 O O . ALA A 1 420 ? -19.693 0.209 -6.125 1.00 94.62 420 ALA A O 1
ATOM 3197 N N . SER A 1 421 ? -20.062 2.248 -5.265 1.00 96.62 421 SER A N 1
ATOM 3198 C CA . SER A 1 421 ? -20.235 1.814 -3.876 1.00 96.62 421 SER A CA 1
ATOM 3199 C C . SER A 1 421 ? -21.312 2.618 -3.152 1.00 96.62 421 SER A C 1
ATOM 3201 O O . SER A 1 421 ? -21.220 3.840 -3.049 1.00 96.62 421 SER A O 1
ATOM 3203 N N . GLU A 1 422 ? -22.291 1.927 -2.561 1.00 96.75 422 GLU A N 1
ATOM 3204 C CA . GLU A 1 422 ? -23.344 2.550 -1.745 1.00 96.75 422 GLU A CA 1
ATOM 3205 C C . GLU A 1 422 ? -22.783 3.225 -0.485 1.00 96.75 422 GLU A C 1
ATOM 3207 O O . GLU A 1 422 ? -23.222 4.314 -0.114 1.00 96.75 422 GLU A O 1
ATOM 3212 N N . ILE A 1 423 ? -21.766 2.620 0.146 1.00 96.56 423 ILE A N 1
ATOM 3213 C CA . ILE A 1 423 ? -21.077 3.207 1.306 1.00 96.56 423 ILE A CA 1
ATOM 3214 C C . ILE A 1 423 ? -20.429 4.529 0.896 1.00 96.56 423 ILE A C 1
ATOM 3216 O O . ILE A 1 423 ? -20.572 5.531 1.596 1.00 96.56 423 ILE A O 1
ATOM 3220 N N . ALA A 1 424 ? -19.741 4.550 -0.250 1.00 96.00 424 ALA A N 1
ATOM 3221 C CA . ALA A 1 424 ? -19.130 5.772 -0.751 1.00 96.00 424 ALA A CA 1
ATOM 3222 C C . ALA A 1 424 ? -20.209 6.809 -1.089 1.00 96.00 424 ALA A C 1
ATOM 3224 O O . ALA A 1 424 ? -20.117 7.937 -0.615 1.00 96.00 424 ALA A O 1
ATOM 3225 N N . ALA A 1 425 ? -21.259 6.428 -1.824 1.00 95.19 425 ALA A N 1
ATOM 3226 C CA . ALA A 1 425 ? -22.373 7.307 -2.180 1.00 95.19 425 ALA A CA 1
ATOM 3227 C C . ALA A 1 425 ? -22.989 7.993 -0.953 1.00 95.19 425 ALA A C 1
ATOM 3229 O O . ALA A 1 425 ? -23.150 9.214 -0.948 1.00 95.19 425 ALA A O 1
ATOM 3230 N N . ARG A 1 426 ? -23.254 7.225 0.113 1.00 95.25 426 ARG A N 1
ATOM 3231 C CA . ARG A 1 426 ? -23.761 7.736 1.393 1.00 95.25 426 ARG A CA 1
ATOM 3232 C C . ARG A 1 426 ? -22.823 8.787 1.988 1.00 95.25 426 ARG A C 1
ATOM 3234 O O . ARG A 1 426 ? -23.258 9.897 2.282 1.00 95.25 426 ARG A O 1
ATOM 3241 N N . VAL A 1 427 ? -21.530 8.475 2.100 1.00 94.69 427 VAL A N 1
ATOM 3242 C CA . VAL A 1 427 ? -20.532 9.395 2.678 1.00 94.69 427 VAL A CA 1
ATOM 3243 C C . VAL A 1 427 ? -20.368 10.662 1.838 1.00 94.69 427 VAL A C 1
ATOM 3245 O O . VAL A 1 427 ? -20.297 11.760 2.386 1.00 94.69 427 VAL A O 1
ATOM 3248 N N . TRP A 1 428 ? -20.333 10.540 0.510 1.00 92.94 428 TRP A N 1
ATOM 3249 C CA . TRP A 1 428 ? -20.265 11.689 -0.395 1.00 92.94 428 TRP A CA 1
ATOM 3250 C C . TRP A 1 428 ? -21.511 12.577 -0.286 1.00 92.94 428 TRP A C 1
ATOM 3252 O O . TRP A 1 428 ? -21.375 13.800 -0.282 1.00 92.94 428 TRP A O 1
ATOM 3262 N N . GLY A 1 429 ? -22.701 11.983 -0.143 1.00 91.44 429 GLY A N 1
ATOM 3263 C CA . GLY A 1 429 ? -23.954 12.709 0.073 1.00 91.44 429 GLY A CA 1
ATOM 3264 C C . GLY A 1 429 ? -23.960 13.512 1.376 1.00 91.44 429 GLY A C 1
ATOM 3265 O O . GLY A 1 429 ? -24.339 14.681 1.372 1.00 91.44 429 GLY A O 1
ATOM 3266 N N . GLU A 1 430 ? -23.467 12.925 2.471 1.00 90.06 430 GLU A N 1
ATOM 3267 C CA . GLU A 1 430 ? -23.330 13.610 3.764 1.00 90.06 430 GLU A CA 1
ATOM 3268 C C . GLU A 1 430 ? -22.340 14.784 3.699 1.00 90.06 430 GLU A C 1
ATOM 3270 O O . GLU A 1 430 ? -22.605 15.864 4.224 1.00 90.06 430 GLU A O 1
ATOM 3275 N N . VAL A 1 431 ? -21.194 14.601 3.032 1.00 87.38 431 VAL A N 1
ATOM 3276 C CA . VAL A 1 431 ? -20.147 15.635 2.952 1.00 87.38 431 VAL A CA 1
ATOM 3277 C C . VAL A 1 431 ? -20.498 16.747 1.963 1.00 87.38 431 VAL A C 1
ATOM 3279 O O . VAL A 1 431 ? -20.086 17.891 2.165 1.00 87.38 431 VAL A O 1
ATOM 3282 N N . GLY A 1 432 ? -21.273 16.447 0.917 1.00 76.62 432 GLY A N 1
ATOM 3283 C CA . GLY A 1 432 ? -21.688 17.417 -0.099 1.00 76.62 432 GLY A CA 1
ATOM 3284 C C . GLY A 1 432 ? -22.394 18.655 0.470 1.00 76.62 432 GLY A C 1
ATOM 3285 O O . GLY A 1 432 ? -22.274 19.732 -0.108 1.00 76.62 432 GLY A O 1
ATOM 3286 N N . GLY A 1 433 ? -23.057 18.538 1.628 1.00 68.69 433 GLY A N 1
ATOM 3287 C CA . GLY A 1 433 ? -23.644 19.676 2.350 1.00 68.69 433 GLY A CA 1
ATOM 3288 C C . GLY A 1 433 ? -22.681 20.412 3.295 1.00 68.69 433 GLY A C 1
ATOM 3289 O O . GLY A 1 433 ? -22.893 21.577 3.633 1.00 68.69 433 GLY A O 1
ATOM 3290 N N . GLU A 1 434 ? -21.601 19.766 3.734 1.00 66.50 434 GLU A N 1
ATOM 3291 C CA . GLU A 1 434 ? -20.699 20.307 4.758 1.00 66.50 434 GLU A CA 1
ATOM 3292 C C . GLU A 1 434 ? -19.447 20.983 4.187 1.00 66.50 434 GLU A C 1
ATOM 3294 O O . GLU A 1 434 ? -18.843 21.813 4.873 1.00 66.50 434 GLU A O 1
ATOM 3299 N N . GLY A 1 435 ? -19.088 20.685 2.935 1.00 68.50 435 GLY A N 1
ATOM 3300 C CA . GLY A 1 435 ? -17.781 21.011 2.369 1.00 68.50 435 GLY A CA 1
ATOM 3301 C C . GLY A 1 435 ? -16.720 20.063 2.930 1.00 68.50 435 GLY A C 1
ATOM 3302 O O . GLY A 1 435 ? -16.711 19.753 4.119 1.00 68.50 435 GLY A O 1
ATOM 3303 N N . GLY A 1 436 ? -15.831 19.542 2.084 1.00 70.19 436 GLY A N 1
ATOM 3304 C CA . GLY A 1 436 ? -14.831 18.564 2.518 1.00 70.19 436 GLY A CA 1
ATOM 3305 C C . GLY A 1 436 ? -13.870 19.134 3.557 1.00 70.19 436 GLY A C 1
ATOM 3306 O O . GLY A 1 436 ? -12.920 19.833 3.213 1.00 70.19 436 GLY A O 1
ATOM 3307 N N . ARG A 1 437 ? -14.103 18.821 4.834 1.00 77.75 437 ARG A N 1
ATOM 3308 C CA . ARG A 1 437 ? -13.251 19.265 5.939 1.00 77.75 437 ARG A CA 1
ATOM 3309 C C . ARG A 1 437 ? -11.970 18.441 5.965 1.00 77.75 437 ARG A C 1
ATOM 3311 O O . ARG A 1 437 ? -12.000 17.217 6.103 1.00 77.75 437 ARG A O 1
ATOM 3318 N N . LYS A 1 438 ? -10.825 19.112 5.868 1.00 80.44 438 LYS A N 1
ATOM 3319 C CA . LYS A 1 438 ? -9.518 18.477 6.034 1.00 80.44 438 LYS A CA 1
ATOM 3320 C C . LYS A 1 438 ? -9.210 18.379 7.528 1.00 80.44 438 LYS A C 1
ATOM 3322 O O . LYS A 1 438 ? -9.020 19.398 8.180 1.00 80.44 438 LYS A O 1
ATOM 3327 N N . VAL A 1 439 ? -9.151 17.155 8.060 1.00 79.50 439 VAL A N 1
ATOM 3328 C CA . VAL A 1 439 ? -8.662 16.910 9.432 1.00 79.50 439 VAL A CA 1
ATOM 3329 C C . VAL A 1 439 ? -7.250 17.495 9.567 1.00 79.50 439 VAL A C 1
ATOM 3331 O O . VAL A 1 439 ? -6.408 17.128 8.733 1.00 79.50 439 VAL A O 1
ATOM 3334 N N . PRO A 1 440 ? -6.989 18.378 10.553 1.00 82.00 440 PRO A N 1
ATOM 3335 C CA . PRO A 1 440 ? -5.665 18.946 10.780 1.00 82.00 440 PRO A CA 1
ATOM 3336 C C . PRO A 1 440 ? -4.674 17.846 11.160 1.00 82.00 440 PRO A C 1
ATOM 3338 O O . PRO A 1 440 ? -5.059 16.839 11.749 1.00 82.00 440 PRO A O 1
ATOM 3341 N N . PHE A 1 441 ? -3.405 18.036 10.814 1.00 74.75 441 PHE A N 1
ATOM 3342 C CA . PHE A 1 441 ? -2.339 17.093 11.137 1.00 74.75 441 PHE A CA 1
ATOM 3343 C C . PHE A 1 441 ? -1.138 17.848 11.730 1.00 74.75 441 PHE A C 1
ATOM 3345 O O . PHE A 1 441 ? -0.702 18.817 11.102 1.00 74.75 441 PHE A O 1
ATOM 3352 N N . PRO A 1 442 ? -0.600 17.438 12.896 1.00 80.94 442 PRO A N 1
ATOM 3353 C CA . PRO A 1 442 ? -1.129 16.397 13.785 1.00 80.94 442 PRO A CA 1
ATOM 3354 C C . PRO A 1 442 ? -2.486 16.806 14.378 1.00 80.94 442 PRO A C 1
ATOM 3356 O O . PRO A 1 442 ? -2.707 17.975 14.706 1.00 80.94 442 PRO A O 1
ATOM 3359 N N . LEU A 1 443 ? -3.416 15.862 14.517 1.00 82.12 443 LEU A N 1
ATOM 3360 C CA . LEU A 1 443 ? -4.715 16.152 15.120 1.00 82.12 443 LEU A CA 1
ATOM 3361 C C . LEU A 1 443 ? -4.543 16.272 16.649 1.00 82.12 443 LEU A C 1
ATOM 3363 O O . LEU A 1 443 ? -4.036 15.377 17.322 1.00 82.12 443 LEU A O 1
ATOM 3367 N N . MET A 1 444 ? -4.985 17.380 17.237 1.00 84.44 444 MET A N 1
ATOM 3368 C CA . MET A 1 444 ? -4.958 17.563 18.694 1.00 84.44 444 MET A CA 1
ATOM 3369 C C . MET A 1 444 ? -6.241 17.007 19.319 1.00 84.44 444 MET A C 1
ATOM 3371 O O . MET A 1 444 ? -7.333 17.409 18.927 1.00 84.44 444 MET A O 1
ATOM 3375 N N . GLY A 1 445 ? -6.111 16.106 20.297 1.00 83.56 445 GLY A N 1
ATOM 3376 C CA . GLY A 1 445 ? -7.251 15.502 21.002 1.00 83.56 445 GLY A CA 1
ATOM 3377 C C . GLY A 1 445 ? -7.932 14.352 20.248 1.00 83.56 445 GLY A C 1
ATOM 3378 O O . GLY A 1 445 ? -7.330 13.713 19.370 1.00 83.56 445 GLY A O 1
ATOM 3379 N N . ARG A 1 446 ? -9.185 14.056 20.627 1.00 80.81 446 ARG A N 1
ATOM 3380 C CA . ARG A 1 446 ? -9.993 12.990 20.006 1.00 80.81 446 ARG A CA 1
ATOM 3381 C C . ARG A 1 446 ? -10.536 13.450 18.650 1.00 80.81 446 ARG A C 1
ATOM 3383 O O . ARG A 1 446 ? -10.794 14.631 18.432 1.00 80.81 446 ARG A O 1
ATOM 3390 N N . LEU A 1 447 ? -10.735 12.503 17.730 1.00 81.38 447 LEU A N 1
ATOM 3391 C CA . LEU A 1 447 ? -11.341 12.811 16.429 1.00 81.38 447 LEU A CA 1
ATOM 3392 C C . LEU A 1 447 ? -12.774 13.330 16.597 1.00 81.38 447 LEU A C 1
ATOM 3394 O O . LEU A 1 447 ? -13.142 14.290 15.930 1.00 81.38 447 LEU A O 1
ATOM 3398 N N . ASP A 1 448 ? -13.540 12.753 17.523 1.00 81.81 448 ASP A N 1
ATOM 3399 C CA . ASP A 1 448 ? -14.925 13.159 17.778 1.00 81.81 44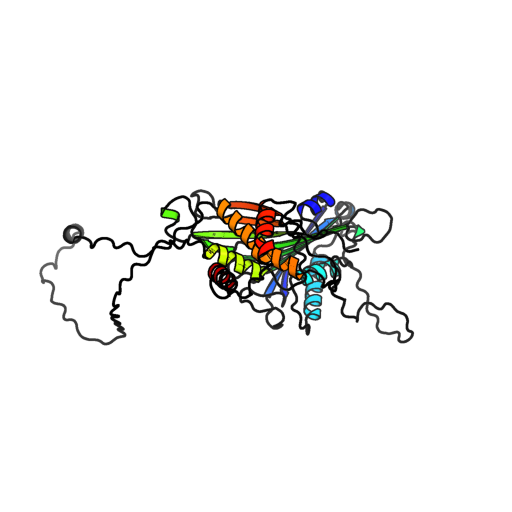8 ASP A CA 1
ATOM 3400 C C . ASP A 1 448 ? -15.013 14.571 18.372 1.00 81.81 448 ASP A C 1
ATOM 3402 O O . ASP A 1 448 ? -15.798 15.378 17.890 1.00 81.81 448 ASP A O 1
ATOM 3406 N N . GLU A 1 449 ? -14.122 14.931 19.303 1.00 85.06 449 GLU A N 1
ATOM 3407 C CA . GLU A 1 449 ? -14.031 16.297 19.852 1.00 85.06 449 GLU A CA 1
ATOM 3408 C C . GLU A 1 449 ? -13.764 17.342 18.759 1.00 85.06 449 GLU A C 1
ATOM 3410 O O . GLU A 1 449 ? -14.295 18.453 18.796 1.00 85.06 449 GLU A O 1
ATOM 3415 N N . TRP A 1 450 ? -12.929 17.002 17.772 1.00 84.00 450 TRP A N 1
ATOM 3416 C CA . TRP A 1 450 ? -12.685 17.875 16.627 1.00 84.00 450 TRP A CA 1
ATOM 3417 C C . TRP A 1 450 ? -13.912 17.969 15.712 1.00 84.00 450 TRP A C 1
ATOM 3419 O O . TRP A 1 450 ? -14.263 19.066 15.277 1.00 84.00 450 TRP A O 1
ATOM 3429 N N . ILE A 1 451 ? -14.595 16.846 15.458 1.00 82.00 451 ILE A N 1
ATOM 3430 C CA . ILE A 1 451 ? -15.842 16.818 14.679 1.00 82.00 451 ILE A CA 1
ATOM 3431 C C . ILE A 1 451 ? -16.905 17.708 15.339 1.00 82.00 451 ILE A C 1
ATOM 3433 O O . ILE A 1 451 ? -17.531 18.514 14.648 1.00 82.00 451 ILE A O 1
ATOM 3437 N N . GLU A 1 452 ? -17.078 17.599 16.658 1.00 84.50 452 GLU A N 1
ATOM 3438 C CA . GLU A 1 452 ? -18.036 18.382 17.446 1.00 84.50 452 GLU A CA 1
ATOM 3439 C C . GLU A 1 452 ? -17.705 19.879 17.425 1.00 84.50 452 GLU A C 1
ATOM 3441 O O . GLU A 1 452 ? -18.575 20.703 17.131 1.00 84.50 452 GLU A O 1
ATOM 3446 N N . ARG A 1 453 ? -16.436 20.243 17.658 1.00 83.38 453 ARG A N 1
ATOM 3447 C CA . ARG A 1 453 ? -15.982 21.643 17.673 1.00 83.38 453 ARG A CA 1
ATOM 3448 C C . ARG A 1 453 ? -16.237 22.353 16.346 1.00 83.38 453 ARG A C 1
ATOM 3450 O O . ARG A 1 453 ? -16.742 23.470 16.328 1.00 83.38 453 ARG A O 1
ATOM 3457 N N . GLU A 1 454 ? -15.915 21.699 15.237 1.00 74.44 454 GLU A N 1
ATOM 3458 C CA . GLU A 1 454 ? -16.126 22.255 13.898 1.00 74.44 454 GLU A CA 1
ATOM 3459 C C . GLU A 1 454 ? -17.607 22.213 13.477 1.00 74.44 454 GLU A C 1
ATOM 3461 O O . GLU A 1 454 ? -18.040 22.933 12.574 1.00 74.44 454 GLU A O 1
ATOM 3466 N N . GLY A 1 455 ? -18.410 21.328 14.076 1.00 65.50 455 GLY A N 1
ATOM 3467 C CA . GLY A 1 455 ? -19.861 21.263 13.881 1.00 65.50 455 GLY A CA 1
ATOM 3468 C C . GLY A 1 455 ? -20.598 22.454 14.504 1.00 65.50 455 GLY A C 1
ATOM 3469 O O . GLY A 1 455 ? -21.468 23.030 13.856 1.00 65.50 455 GLY A O 1
ATOM 3470 N N . GLY A 1 456 ? -20.205 22.864 15.716 1.00 59.34 456 GLY A N 1
ATOM 3471 C CA . GLY A 1 456 ? -20.870 23.931 16.477 1.00 59.34 456 GLY A CA 1
ATOM 3472 C C . GLY A 1 456 ? -20.653 25.359 15.957 1.00 59.34 456 GLY A C 1
ATOM 3473 O O . GLY A 1 456 ? -21.448 26.245 16.252 1.00 59.34 456 GLY A O 1
ATOM 3474 N N . CYS A 1 457 ? -19.628 25.613 15.140 1.00 53.34 457 CYS A N 1
ATOM 3475 C CA . CYS A 1 457 ? -19.316 26.961 14.635 1.00 53.34 457 CYS A CA 1
ATOM 3476 C C . CYS A 1 457 ? -20.237 27.482 13.507 1.00 53.34 457 CYS A C 1
ATOM 3478 O O . CYS A 1 457 ? -19.928 28.514 12.917 1.00 53.34 457 CYS A O 1
ATOM 3480 N N . ARG A 1 458 ? -21.345 26.802 13.173 1.00 53.03 458 ARG A N 1
ATOM 3481 C CA . ARG A 1 458 ? -22.265 27.212 12.088 1.00 53.03 458 ARG A CA 1
ATOM 3482 C C . ARG A 1 458 ? -23.594 27.836 12.541 1.00 53.03 458 ARG A C 1
ATOM 3484 O O . ARG A 1 458 ? -24.373 28.218 11.675 1.00 53.03 458 ARG A O 1
ATOM 3491 N N . GLU A 1 459 ? -23.847 27.979 13.842 1.00 47.41 459 GLU A N 1
ATOM 3492 C CA . GLU A 1 459 ? -25.080 28.610 14.363 1.00 47.41 459 GLU A CA 1
ATOM 3493 C C . GLU A 1 459 ? -24.915 30.089 14.784 1.00 47.41 459 GLU A C 1
ATOM 3495 O O . GLU A 1 459 ? -25.747 30.614 15.522 1.00 47.41 459 GLU A O 1
ATOM 3500 N N . GLY A 1 460 ? -23.860 30.772 14.324 1.00 42.00 460 GLY A N 1
ATOM 3501 C CA . GLY A 1 460 ? -23.594 32.192 14.611 1.00 42.00 460 GLY A CA 1
ATOM 3502 C C . GLY A 1 460 ? -23.908 33.125 13.454 1.00 42.00 460 GLY A C 1
ATOM 3503 O O . GLY A 1 460 ? -23.405 32.839 12.343 1.00 42.00 460 GLY A O 1
#

Secondary structure (DSSP, 8-state):
-PPPB--HHHHHHHH---SEEEEEEEEEEEE--S--TT---TTSTT--EEEEEEEEEEESS-SHHHHHHTS--TTS--HHHHHHHHHHHHHHHHHHTTT-SSPPPHHHHHHHHHHHHHS---S------TTS---------TT--------SS-GGGEEEEEEEEEETTS-SSSSEEEEEEEEEE---SSSS---EEEEEEEEEEEEEEEEE---SSGGGGSS-EEEEEEEEEES----SS-HHHHHHHHHHHHHHT--B----------------------------PPPPPS---S---THHHHHHHHHHHHHHHHHHTTSPPPP----S---B-S-SSHHHHHHHHHHHHIIIIIHHHHHHTS------TT-------PPPTT--PPEEEEEEE-TTSSTT-S--EEEEEEES-TTT-HHHHHHHHHHHTT------SSPPS-HHHHHHHHHHTT--